Protein 7U1C (pdb70)

Radius of gyration: 20.71 Å; Cα contacts (8 Å, |Δi|>4): 893; chains: 1; bounding box: 50×63×46 Å

Foldseek 3Di:
DWAADALVVQQFDPVLLVVLVVVQQVCCVVQVFQWWWKFKDFPRHTHDIDTYHPLEPVDHGQDQFFKFFFFQVLQVLLLLLLLLVVVVVLFDQQAFVCVLVVLLQQAWAFDDAPPVLHGDTDRAPGGAGNQLLQFQQRQAAAAPDCDSVQQQNVQNVVLVLLLALELNRSSNSSSNTHGSDHGQDAHDDHLSQLPSQVSSCRRVVHHSQVSSVVLPCVLLVQVQKGLAGEPVSVVSYRFAWEADVPHRHTDGDDDDCQLHRHDRHSRRRSRGRMMGGLVSVVSVLLCLLVQADDPHGGSHHNVSSVQQLDFPHPPPYDDPDQCDPQWGHGRRWIFNQDCVNVPQLAEGSKTWHGHQQLWIKIHRNVSRMMMTMDGRYGDCPSVVSVRVSSVSRSVRRHDDD

B-factor: mean 46.18, std 18.25, range [23.85, 155.73]

InterPro domains:
  IPR001466 Beta-lactamase-related [PF00144] (77-454)
  IPR012338 Beta-lactamase/transpeptidase-like [G3DSA:3.40.710.10] (58-472)
  IPR012338 Beta-lactamase/transpeptidase-like [SSF56601] (71-455)
  IPR050789 Diverse Enzymatic Activities [PTHR43283] (59-453)

Secondary structure (DSSP, 8-state):
---B--GGGGTB-HHHHHHHHHHHHHHHHTTS-SEEEEEEEETTEEEEEEEEEBSSTTSSBPPTT-BEE-GGGGHHHHHHHHHHHHHTTS--TTSBHHHH-GGGGG-EEEEEE-TTSPEEEEE-SSPPBHHHHHTT-S----SS---TTSHHHHHHHHTTGGG-SSHHHHHHHHHHSEESS-TTS-----SHHHHHHHHHHHHHSS-HHHHHIIIIITTTT-TT-BSS--GGGGGGBPPPEEEPTTT--EEE----GGG--SS--SS--TTT--EE-HHHHHHHHHHHHTTSEETTEESS-HHHHHHHTS--SPTT--------TTEEE-SSSEEES-GGGGT--SPTTEEEEE-TTS-EEEEETTTTEEEEEE--B-SSHHHHHHHHHHHHHHHHB----

Nearest PDB structures (foldseek):
  7u1c-assembly1_A  TM=1.003E+00  e=3.387E-91  Caulobacter vibrioides
  7u1b-assembly1_A  TM=9.957E-01  e=2.344E-86  Caulobacter vibrioides
  4ivi-assembly1_A  TM=8.794E-01  e=8.850E-42  uncultured bacterium
  5zwr-assembly1_A  TM=8.758E-01  e=1.661E-34  metagenome
  5zwq-assembly1_A  TM=8.781E-01  e=1.950E-33  metagenome

Solvent-accessible surface area: 16110 Å² total; per-residue (Å²): 119,28,86,177,16,119,29,92,83,2,21,4,17,46,119,91,9,111,104,0,22,91,51,3,77,61,29,29,108,166,18,49,4,10,2,3,0,2,5,0,0,28,76,19,84,14,12,7,32,103,33,15,22,86,36,42,79,75,25,71,99,13,40,80,68,0,1,0,38,0,10,9,0,0,1,0,0,0,0,0,0,0,0,2,1,65,58,92,62,70,3,149,10,96,20,55,0,28,114,15,0,75,55,1,79,101,2,108,2,18,110,34,80,60,181,91,57,108,39,88,58,47,105,21,83,102,23,0,35,0,81,22,0,1,2,6,6,2,8,3,0,68,3,75,28,97,50,102,95,7,32,2,4,50,7,0,105,166,32,97,0,16,65,8,79,39,4,64,40,0,0,90,52,0,10,61,27,11,0,64,17,35,2,26,111,70,8,63,56,12,4,0,3,10,0,0,0,23,0,0,40,101,44,32,69,59,54,0,44,68,4,0,71,96,86,0,3,95,39,1,40,1,141,7,2,21,9,77,1,38,156,135,50,54,72,47,23,1,31,25,11,52,19,52,114,119,84,43,84,25,50,104,25,147,64,53,90,91,50,77,15,45,140,87,53,76,9,8,17,0,9,12,21,1,1,0,5,0,35,7,0,3,35,0,0,8,0,9,19,55,92,0,67,9,109,80,59,110,16,1,96,53,111,9,4,39,48,2,21,103,61,32,17,71,183,61,49,93,3,92,76,80,46,77,65,21,45,3,0,0,0,1,1,2,5,5,77,71,6,81,58,58,65,26,54,4,6,87,25,1,0,10,1,4,10,54,0,3,3,5,2,0,0,0,52,72,14,53,0,0,0,0,0,0,3,10,25,24,53,61,23,2,87,42,3,7,59,62,0,24,54,7,0,15,89,0,13,98,112,118,187

Structure (mmCIF, N/CA/C/O backbone):
data_7U1C
#
_entry.id   7U1C
#
_cell.length_a   111.253
_cell.length_b   111.253
_cell.length_c   56.872
_cell.angle_alpha   90.000
_cell.angle_beta   90.000
_cell.angle_gamma   90.000
#
_symmetry.space_group_name_H-M   'P 41'
#
loop_
_entity.id
_entity.type
_entity.pdbx_description
1 polymer 'Beta-lactamase domain-containing protein'
2 non-polymer 'SULFATE ION'
3 non-polymer 'SODIUM ION'
4 non-polymer 2-AMINO-2-HYDROXYMETHYL-PROPANE-1,3-DIOL
5 water water
#
loop_
_atom_site.group_PDB
_atom_site.id
_atom_site.type_symbol
_atom_site.label_atom_id
_atom_site.label_alt_id
_atom_site.label_comp_id
_atom_site.label_asym_id
_atom_site.label_entity_id
_atom_site.label_seq_id
_atom_site.pdbx_PDB_ins_code
_atom_site.Cartn_x
_atom_site.Cartn_y
_atom_site.Cartn_z
_atom_site.occupancy
_atom_site.B_iso_or_equiv
_atom_site.auth_seq_id
_atom_site.auth_comp_id
_atom_site.auth_asym_id
_atom_site.auth_atom_id
_atom_site.pdbx_PDB_model_num
ATOM 1 N N . ALA A 1 30 ? 6.990 -13.423 -3.299 1.00 123.46 30 ALA A N 1
ATOM 2 C CA . ALA A 1 30 ? 5.958 -13.005 -2.318 1.00 112.55 30 ALA A CA 1
ATOM 3 C C . ALA A 1 30 ? 6.259 -13.668 -0.962 1.00 100.03 30 ALA A C 1
ATOM 4 O O . ALA A 1 30 ? 5.465 -14.500 -0.457 1.00 77.40 30 ALA A O 1
ATOM 6 N N . LEU A 1 31 ? 7.450 -13.347 -0.465 1.00 84.99 31 LEU A N 1
ATOM 7 C CA . LEU A 1 31 ? 7.978 -13.526 0.914 1.00 68.88 31 LEU A CA 1
ATOM 8 C C . LEU A 1 31 ? 9.055 -12.440 0.977 1.00 52.66 31 LEU A C 1
ATOM 9 O O . LEU A 1 31 ? 9.649 -12.136 -0.049 1.00 51.60 31 LEU A O 1
ATOM 14 N N . PRO A 1 32 ? 9.310 -11.793 2.123 1.00 50.35 32 PRO A N 1
ATOM 15 C CA . PRO A 1 32 ? 10.344 -10.765 2.197 1.00 56.05 32 PRO A CA 1
ATOM 16 C C . PRO A 1 32 ? 11.746 -11.256 1.791 1.00 56.13 32 PRO A C 1
ATOM 17 O O . PRO A 1 32 ? 12.163 -12.268 2.273 1.00 55.66 32 PRO A O 1
ATOM 21 N N . LYS A 1 33 ? 12.448 -10.493 0.957 1.00 55.84 33 LYS A N 1
ATOM 22 C CA . LYS A 1 33 ? 13.848 -10.758 0.524 1.00 61.57 33 LYS A CA 1
ATOM 23 C C . LYS A 1 33 ? 14.844 -10.187 1.550 1.00 60.99 33 LYS A C 1
ATOM 24 O O . LYS A 1 33 ? 14.532 -9.193 2.212 1.00 58.61 33 LYS A O 1
ATOM 30 N N . GLY A 1 34 ? 16.000 -10.836 1.694 1.00 58.58 34 GLY A N 1
ATOM 31 C CA . GLY A 1 34 ? 17.062 -10.482 2.655 1.00 59.42 34 GLY A CA 1
ATOM 32 C C . GLY A 1 34 ? 18.445 -10.788 2.094 1.00 61.06 34 GLY A C 1
ATOM 33 O O . GLY A 1 34 ? 18.561 -11.596 1.154 1.00 58.58 34 GLY A O 1
ATOM 34 N N . LYS A 1 35 ? 19.480 -10.142 2.627 1.00 63.37 35 LYS A N 1
ATOM 35 C CA . LYS A 1 35 ? 20.888 -10.548 2.396 1.00 58.64 35 LYS A CA 1
ATOM 36 C C . LYS A 1 35 ? 21.096 -11.922 3.021 1.00 44.87 35 LYS A C 1
ATOM 37 O O . LYS A 1 35 ? 20.519 -12.212 4.057 1.00 44.54 35 LYS A O 1
ATOM 43 N N . PRO A 1 36 ? 22.021 -12.745 2.495 1.00 43.23 36 PRO A N 1
ATOM 44 C CA . PRO A 1 36 ? 22.378 -14.002 3.140 1.00 43.54 36 PRO A CA 1
ATOM 45 C C . PRO A 1 36 ? 22.773 -13.835 4.618 1.00 49.54 36 PRO A C 1
ATOM 46 O O . PRO A 1 36 ? 22.395 -14.680 5.460 1.00 39.19 36 PRO A O 1
ATOM 50 N N . GLU A 1 37 ? 23.480 -12.738 4.944 1.00 44.02 37 GLU A N 1
ATOM 51 C CA . GLU A 1 37 ? 24.027 -12.559 6.313 1.00 43.75 37 GLU A CA 1
ATOM 52 C C . GLU A 1 37 ? 22.852 -12.340 7.253 1.00 39.29 37 GLU A C 1
ATOM 53 O O . GLU A 1 37 ? 22.973 -12.719 8.404 1.00 36.49 37 GLU A O 1
ATOM 59 N N . GLU A 1 38 ? 21.751 -11.759 6.799 1.00 41.50 38 GLU A N 1
ATOM 60 C CA . GLU A 1 38 ? 20.529 -11.619 7.627 1.00 44.81 38 GLU A CA 1
ATOM 61 C C . GLU A 1 38 ? 19.975 -12.984 8.046 1.00 45.03 38 GLU A C 1
ATOM 62 O O . GLU A 1 38 ? 19.395 -13.081 9.165 1.00 44.64 38 GLU A O 1
ATOM 68 N N . GLY A 1 39 ? 20.156 -14.021 7.222 1.00 44.97 39 GLY A N 1
ATOM 69 C CA . GLY A 1 39 ? 19.731 -15.382 7.614 1.00 42.39 39 GLY A CA 1
ATOM 70 C C . GLY A 1 39 ? 20.836 -16.174 8.273 1.00 49.60 39 GLY A C 1
ATOM 71 O O . GLY A 1 39 ? 20.606 -17.354 8.560 1.00 44.96 39 GLY A O 1
ATOM 72 N N . GLY A 1 40 ? 22.014 -15.567 8.488 1.00 41.39 40 GLY A N 1
ATOM 73 C CA . GLY A 1 40 ? 23.139 -16.271 9.106 1.00 36.61 40 GLY A CA 1
ATOM 74 C C . GLY A 1 40 ? 23.996 -17.045 8.130 1.00 33.27 40 GLY A C 1
ATOM 75 O O . GLY A 1 40 ? 24.735 -17.943 8.594 1.00 39.48 40 GLY A O 1
ATOM 76 N N . PHE A 1 41 ? 23.957 -16.725 6.837 1.00 37.15 41 PHE A N 1
ATOM 77 C CA . PHE A 1 41 ? 24.722 -17.447 5.792 1.00 35.07 41 PHE A CA 1
ATOM 78 C C . PHE A 1 41 ? 25.914 -16.631 5.282 1.00 41.37 41 PHE A C 1
ATOM 79 O O . PHE A 1 41 ? 25.778 -15.438 5.095 1.00 37.89 41 PHE A O 1
ATOM 87 N N . SER A 1 42 ? 27.041 -17.312 5.065 1.00 41.77 42 SER A N 1
ATOM 88 C CA . SER A 1 42 ? 28.133 -16.924 4.139 1.00 42.62 42 SER A CA 1
ATOM 89 C C . SER A 1 42 ? 27.649 -16.782 2.687 1.00 47.27 42 SER A C 1
ATOM 90 O O . SER A 1 42 ? 27.242 -17.817 2.100 1.00 49.40 42 SER A O 1
ATOM 93 N N . ALA A 1 43 ? 27.750 -15.575 2.102 1.00 46.01 43 ALA A N 1
ATOM 94 C CA . ALA A 1 43 ? 27.430 -15.280 0.688 1.00 48.34 43 ALA A CA 1
ATOM 95 C C . ALA A 1 43 ? 28.321 -16.138 -0.208 1.00 51.95 43 ALA A C 1
ATOM 96 O O . ALA A 1 43 ? 27.822 -16.717 -1.191 1.00 53.46 43 ALA A O 1
ATOM 98 N N . GLU A 1 44 ? 29.595 -16.239 0.148 1.00 47.39 44 GLU A N 1
ATOM 99 C CA . GLU A 1 44 ? 30.604 -16.932 -0.687 1.00 52.64 44 GLU A CA 1
ATOM 100 C C . GLU A 1 44 ? 30.263 -18.430 -0.729 1.00 49.36 44 GLU A C 1
ATOM 101 O O . GLU A 1 44 ? 30.330 -19.001 -1.815 1.00 45.92 44 GLU A O 1
ATOM 107 N N . ARG A 1 45 ? 29.965 -19.047 0.411 1.00 44.18 45 ARG A N 1
ATOM 108 C CA . ARG A 1 45 ? 29.713 -20.514 0.488 1.00 51.95 45 ARG A CA 1
ATOM 109 C C . ARG A 1 45 ? 28.332 -20.852 -0.112 1.00 49.63 45 ARG A C 1
ATOM 110 O O . ARG A 1 45 ? 28.186 -21.960 -0.677 1.00 50.54 45 ARG A O 1
ATOM 118 N N . LEU A 1 46 ? 27.355 -19.942 -0.024 1.00 47.09 46 LEU A N 1
ATOM 119 C CA . LEU A 1 46 ? 26.023 -20.104 -0.666 1.00 47.44 46 LEU A CA 1
ATOM 120 C C . LEU A 1 46 ? 26.183 -20.155 -2.176 1.00 53.56 46 LEU A C 1
ATOM 121 O O . LEU A 1 46 ? 25.357 -20.824 -2.817 1.00 58.43 46 LEU A O 1
ATOM 126 N N . LYS A 1 47 ? 27.150 -19.408 -2.734 1.00 54.79 47 LYS A N 1
ATOM 127 C CA . LYS A 1 47 ? 27.417 -19.395 -4.194 1.00 47.88 47 LYS A CA 1
ATOM 128 C C . LYS A 1 47 ? 27.762 -20.803 -4.687 1.00 44.21 47 LYS A C 1
ATOM 129 O O . LYS A 1 47 ? 27.526 -21.052 -5.859 1.00 46.78 47 LYS A O 1
ATOM 135 N N . ARG A 1 48 ? 28.356 -21.671 -3.860 1.00 47.65 48 ARG A N 1
ATOM 136 C CA . ARG A 1 48 ? 28.695 -23.065 -4.245 1.00 51.06 48 ARG A CA 1
ATOM 137 C C . ARG A 1 48 ? 27.415 -23.854 -4.595 1.00 59.33 48 ARG A C 1
ATOM 138 O O . ARG A 1 48 ? 27.510 -24.807 -5.407 1.00 54.43 48 ARG A O 1
ATOM 146 N N . LEU A 1 49 ? 26.266 -23.496 -4.005 1.00 52.76 49 LEU A N 1
ATOM 147 C CA . LEU A 1 49 ? 24.939 -24.090 -4.347 1.00 54.96 49 LEU A CA 1
ATOM 148 C C . LEU A 1 49 ? 24.519 -23.607 -5.743 1.00 52.91 49 LEU A C 1
ATOM 149 O O . LEU A 1 49 ? 24.116 -24.443 -6.549 1.00 53.62 49 LEU A O 1
ATOM 154 N N . ASP A 1 50 ? 24.620 -22.308 -6.031 1.00 50.70 50 ASP A N 1
ATOM 155 C CA . ASP A 1 50 ? 24.346 -21.722 -7.373 1.00 62.08 50 ASP A CA 1
ATOM 156 C C . ASP A 1 50 ? 25.202 -22.463 -8.410 1.00 63.39 50 ASP A C 1
ATOM 157 O O . ASP A 1 50 ? 24.670 -22.894 -9.454 1.00 60.71 50 ASP A O 1
ATOM 162 N N . ASP A 1 51 ? 26.493 -22.585 -8.131 1.00 57.74 51 ASP A N 1
ATOM 163 C CA . ASP A 1 51 ? 27.474 -23.170 -9.077 1.00 63.40 51 ASP A CA 1
ATOM 164 C C . ASP A 1 51 ? 27.015 -24.597 -9.391 1.00 57.73 51 ASP A C 1
ATOM 165 O O . ASP A 1 51 ? 27.031 -24.979 -10.596 1.00 54.17 51 ASP A O 1
ATOM 170 N N . HIS A 1 52 ? 26.591 -25.349 -8.366 1.00 60.19 52 HIS A N 1
ATOM 171 C CA . HIS A 1 52 ? 26.252 -26.794 -8.506 1.00 55.84 52 HIS A CA 1
ATOM 172 C C . HIS A 1 52 ? 25.024 -26.948 -9.411 1.00 47.20 52 HIS A C 1
ATOM 173 O O . HIS A 1 52 ? 25.047 -27.793 -10.332 1.00 55.08 52 HIS A O 1
ATOM 180 N N . MET A 1 53 ? 24.016 -26.115 -9.220 1.00 44.49 53 MET A N 1
ATOM 181 C CA . MET A 1 53 ? 22.797 -26.130 -10.054 1.00 44.40 53 MET A CA 1
ATOM 182 C C . MET A 1 53 ? 23.155 -25.834 -11.520 1.00 48.57 53 MET A C 1
ATOM 183 O O . MET A 1 53 ? 22.669 -26.584 -12.454 1.00 44.88 53 MET A O 1
ATOM 188 N N . GLN A 1 54 ? 23.985 -24.817 -11.735 1.00 51.62 54 GLN A N 1
ATOM 189 C CA . GLN A 1 54 ? 24.450 -24.394 -13.089 1.00 56.45 54 GLN A CA 1
ATOM 190 C C . GLN A 1 54 ? 25.240 -25.535 -13.756 1.00 48.26 54 GLN A C 1
ATOM 191 O O . GLN A 1 54 ? 24.988 -25.785 -14.946 1.00 50.66 54 GLN A O 1
ATOM 197 N N . THR A 1 55 ? 26.111 -26.226 -13.022 1.00 51.07 55 THR A N 1
ATOM 198 C CA . THR A 1 55 ? 26.854 -27.427 -13.500 1.00 56.30 55 THR A CA 1
ATOM 199 C C . THR A 1 55 ? 25.873 -28.524 -13.969 1.00 60.13 55 THR A C 1
ATOM 200 O O . THR A 1 55 ? 26.246 -29.293 -14.879 1.00 59.77 55 THR A O 1
ATOM 204 N N . MET A 1 56 ? 24.697 -28.654 -13.342 1.00 49.24 56 MET A N 1
ATOM 205 C CA . MET A 1 56 ? 23.758 -29.757 -13.662 1.00 50.97 56 MET A CA 1
ATOM 206 C C . MET A 1 56 ? 23.079 -29.395 -14.988 1.00 47.84 56 MET A C 1
ATOM 207 O O . MET A 1 56 ? 22.797 -30.311 -15.779 1.00 48.77 56 MET A O 1
ATOM 212 N N . VAL A 1 57 ? 22.888 -28.107 -15.256 1.00 42.73 57 VAL A N 1
ATOM 213 C CA . VAL A 1 57 ? 22.332 -27.629 -16.561 1.00 51.20 57 VAL A CA 1
ATOM 214 C C . VAL A 1 57 ? 23.380 -27.806 -17.669 1.00 48.23 57 VAL A C 1
ATOM 215 O O . VAL A 1 57 ? 23.021 -28.315 -18.754 1.00 55.15 57 VAL A O 1
ATOM 219 N N . ASP A 1 58 ? 24.610 -27.397 -17.400 1.00 52.44 58 ASP A N 1
ATOM 220 C CA . ASP A 1 58 ? 25.752 -27.433 -18.355 1.00 58.66 58 ASP A CA 1
ATOM 221 C C . ASP A 1 58 ? 26.036 -28.883 -18.760 1.00 55.51 58 ASP A C 1
ATOM 222 O O . ASP A 1 58 ? 26.202 -29.103 -19.958 1.00 52.85 58 ASP A O 1
ATOM 227 N N . ARG A 1 59 ? 25.990 -29.824 -17.810 1.00 56.30 59 ARG A N 1
ATOM 228 C CA . ARG A 1 59 ? 26.280 -31.259 -18.077 1.00 53.93 59 ARG A CA 1
ATOM 229 C C . ARG A 1 59 ? 25.030 -32.023 -18.513 1.00 50.49 59 ARG A C 1
ATOM 230 O O . ARG A 1 59 ? 25.094 -33.254 -18.532 1.00 51.29 59 ARG A O 1
ATOM 238 N N . GLY A 1 60 ? 23.950 -31.324 -18.852 1.00 52.42 60 GLY A N 1
ATOM 239 C CA . GLY A 1 60 ? 22.720 -31.968 -19.355 1.00 55.58 60 GLY A CA 1
ATOM 240 C C . GLY A 1 60 ? 22.060 -32.966 -18.415 1.00 58.26 60 GLY A C 1
ATOM 241 O O . GLY A 1 60 ? 21.556 -33.974 -18.919 1.00 48.38 60 GLY A O 1
ATOM 242 N N . GLN A 1 61 ? 22.042 -32.697 -17.110 1.00 51.03 61 GLN A N 1
ATOM 243 C CA . GLN A 1 61 ? 21.346 -33.576 -16.131 1.00 51.57 61 GLN A CA 1
ATOM 244 C C . GLN A 1 61 ? 19.915 -33.066 -15.956 1.00 46.81 61 GLN A C 1
ATOM 245 O O . GLN A 1 61 ? 19.047 -33.899 -15.713 1.00 48.62 61 GLN A O 1
ATOM 251 N N . ILE A 1 62 ? 19.698 -31.759 -16.050 1.00 43.57 62 ILE A N 1
ATOM 252 C CA . ILE A 1 62 ? 18.353 -31.109 -16.006 1.00 42.11 62 ILE A CA 1
ATOM 253 C C . ILE A 1 62 ? 18.275 -30.054 -17.116 1.00 42.07 62 ILE A C 1
ATOM 254 O O . ILE A 1 62 ? 19.301 -29.547 -17.537 1.00 46.98 62 ILE A O 1
ATOM 259 N N . ALA A 1 63 ? 17.087 -29.717 -17.571 1.00 42.31 63 ALA A N 1
ATOM 260 C CA . ALA A 1 63 ? 16.855 -28.571 -18.469 1.00 45.73 63 ALA A CA 1
ATOM 261 C C . ALA A 1 63 ? 17.050 -27.263 -17.687 1.00 52.90 63 ALA A C 1
ATOM 262 O O . ALA A 1 63 ? 17.576 -26.283 -18.234 1.00 49.07 63 ALA A O 1
ATOM 264 N N . GLY A 1 64 ? 16.579 -27.254 -16.439 1.00 52.47 64 GLY A N 1
ATOM 265 C CA . GLY A 1 64 ? 16.502 -26.056 -15.589 1.00 46.12 64 GLY A CA 1
ATOM 266 C C . GLY A 1 64 ? 15.801 -26.342 -14.267 1.00 43.79 64 GLY A C 1
ATOM 267 O O . GLY A 1 64 ? 15.431 -27.487 -13.995 1.00 39.38 64 GLY A O 1
ATOM 268 N N . GLY A 1 65 ? 15.659 -25.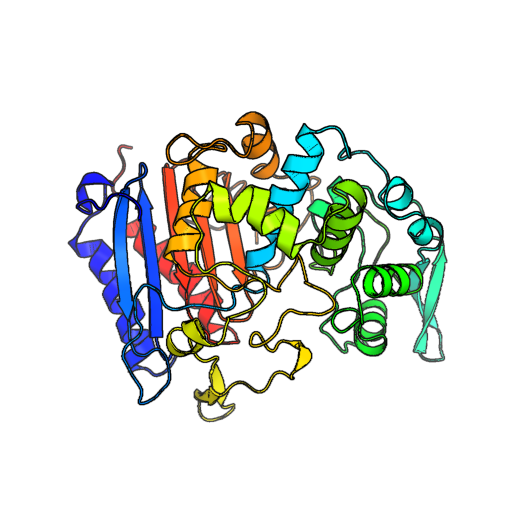325 -13.438 1.00 42.42 65 GLY A N 1
ATOM 269 C CA . GLY A 1 65 ? 15.023 -25.445 -12.122 1.00 39.98 65 GLY A CA 1
ATOM 270 C C . GLY A 1 65 ? 14.988 -24.122 -11.408 1.00 43.06 65 GLY A C 1
ATOM 271 O O . GLY A 1 65 ? 15.480 -23.097 -11.974 1.00 40.44 65 GLY A O 1
ATOM 272 N N . VAL A 1 66 ? 14.404 -24.162 -10.218 1.00 39.68 66 VAL A N 1
ATOM 273 C CA . VAL A 1 66 ? 14.148 -23.001 -9.341 1.00 36.61 66 VAL A CA 1
ATOM 274 C C . VAL A 1 66 ? 14.375 -23.481 -7.929 1.00 39.41 66 VAL A C 1
ATOM 275 O O . VAL A 1 66 ? 13.919 -24.624 -7.649 1.00 34.03 66 VAL A O 1
ATOM 279 N N . THR A 1 67 ? 15.087 -22.699 -7.126 1.00 34.34 67 THR A N 1
ATOM 280 C CA . THR A 1 67 ? 15.420 -23.004 -5.709 1.00 35.61 67 THR A CA 1
ATOM 281 C C . THR A 1 67 ? 15.066 -21.800 -4.842 1.00 39.02 67 THR A C 1
ATOM 282 O O . THR A 1 67 ? 15.189 -20.644 -5.324 1.00 37.01 67 THR A O 1
ATOM 286 N N . VAL A 1 68 ? 14.554 -22.047 -3.646 1.00 33.57 68 VAL A N 1
ATOM 287 C CA . VAL A 1 68 ? 14.266 -20.989 -2.648 1.00 34.06 68 VAL A CA 1
ATOM 288 C C . VAL A 1 68 ? 14.829 -21.485 -1.329 1.00 35.28 68 VAL A C 1
ATOM 289 O O . VAL A 1 68 ? 14.475 -22.635 -0.893 1.00 31.05 68 VAL A O 1
ATOM 293 N N . LEU A 1 69 ? 15.676 -20.683 -0.699 1.00 31.16 69 LEU A N 1
ATOM 294 C CA . LEU A 1 69 ? 16.168 -20.937 0.679 1.00 30.48 69 LEU A CA 1
ATOM 295 C C . LEU A 1 69 ? 15.714 -19.777 1.554 1.00 32.33 69 LEU A C 1
ATOM 296 O O . LEU A 1 69 ? 15.909 -18.595 1.125 1.00 33.12 69 LEU A O 1
ATOM 301 N N . ALA A 1 70 ? 15.100 -20.056 2.692 1.00 32.28 70 ALA A N 1
ATOM 302 C CA . ALA A 1 70 ? 14.589 -18.999 3.575 1.00 33.55 70 ALA A CA 1
ATOM 303 C C . ALA A 1 70 ? 14.967 -19.329 5.013 1.00 39.13 70 ALA A C 1
ATOM 304 O O . ALA A 1 70 ? 14.999 -20.519 5.360 1.00 34.92 70 ALA A O 1
ATOM 306 N N . ARG A 1 71 ? 15.319 -18.307 5.807 1.00 34.05 71 ARG A N 1
ATOM 307 C CA . ARG A 1 71 ? 15.566 -18.468 7.277 1.00 35.50 71 ARG A CA 1
ATOM 308 C C . ARG A 1 71 ? 14.949 -17.270 8.019 1.00 38.21 71 ARG A C 1
ATOM 309 O O . ARG A 1 71 ? 14.986 -16.167 7.464 1.00 38.22 71 ARG A O 1
ATOM 317 N N . HIS A 1 72 ? 14.264 -17.497 9.141 1.00 37.80 72 HIS A N 1
ATOM 318 C CA . HIS A 1 72 ? 13.636 -16.437 9.979 1.00 47.16 72 HIS A CA 1
ATOM 319 C C . HIS A 1 72 ? 12.575 -15.660 9.198 1.00 48.62 72 HIS A C 1
ATOM 320 O O . HIS A 1 72 ? 12.404 -14.475 9.483 1.00 47.40 72 HIS A O 1
ATOM 327 N N . GLY A 1 73 ? 11.932 -16.304 8.237 1.00 41.00 73 GLY A N 1
ATOM 328 C CA . GLY A 1 73 ? 10.817 -15.738 7.462 1.00 47.49 73 GLY A CA 1
ATOM 329 C C . GLY A 1 73 ? 11.269 -14.833 6.328 1.00 45.68 73 GLY A C 1
ATOM 330 O O . GLY A 1 73 ? 10.405 -14.186 5.743 1.00 47.87 73 GLY A O 1
ATOM 331 N N . ARG A 1 74 ? 12.556 -14.817 6.000 1.00 44.99 74 ARG A N 1
ATOM 332 C CA . ARG A 1 74 ? 13.108 -14.025 4.876 1.00 45.36 74 ARG A CA 1
ATOM 333 C C . ARG A 1 74 ? 13.801 -14.948 3.869 1.00 42.04 74 ARG A C 1
ATOM 334 O O . ARG A 1 74 ? 14.631 -15.827 4.265 1.00 42.27 74 ARG A O 1
ATOM 342 N N . VAL A 1 75 ? 13.576 -14.675 2.590 1.00 38.23 75 VAL A N 1
ATOM 343 C CA . VAL A 1 75 ? 14.273 -15.368 1.479 1.00 38.55 75 VAL A CA 1
ATOM 344 C C . VAL A 1 75 ? 15.747 -14.968 1.514 1.00 49.02 75 VAL A C 1
ATOM 345 O O . VAL A 1 75 ? 16.008 -13.770 1.486 1.00 52.00 75 VAL A O 1
ATOM 349 N N . VAL A 1 76 ? 16.670 -15.917 1.585 1.00 38.00 76 VAL A N 1
ATOM 350 C CA . VAL A 1 76 ? 18.125 -15.614 1.566 1.00 44.83 76 VAL A CA 1
ATOM 351 C C . VAL A 1 76 ? 18.666 -15.873 0.157 1.00 46.97 76 VAL A C 1
ATOM 352 O O . VAL A 1 76 ? 19.597 -15.211 -0.221 1.00 47.93 76 VAL A O 1
ATOM 356 N N . GLN A 1 77 ? 18.091 -16.804 -0.595 1.00 42.69 77 GLN A N 1
ATOM 357 C CA . GLN A 1 77 ? 18.492 -17.122 -1.987 1.00 43.74 77 GLN A CA 1
ATOM 358 C C . GLN A 1 77 ? 17.244 -17.616 -2.733 1.00 44.01 77 GLN A C 1
ATOM 359 O O . GLN A 1 77 ? 16.538 -18.508 -2.230 1.00 40.27 77 GLN A O 1
ATOM 365 N N . ALA A 1 78 ? 16.973 -17.051 -3.897 1.00 40.89 78 ALA A N 1
ATOM 366 C CA . ALA A 1 78 ? 15.948 -17.513 -4.848 1.00 42.56 78 ALA A CA 1
ATOM 367 C C . ALA A 1 78 ? 16.488 -17.299 -6.248 1.00 51.04 78 ALA A C 1
ATOM 368 O O . ALA A 1 78 ? 16.730 -16.132 -6.596 1.00 52.19 78 ALA A O 1
ATOM 370 N N . ARG A 1 79 ? 16.574 -18.380 -7.021 1.00 44.64 79 ARG A N 1
ATOM 371 C CA . ARG A 1 79 ? 17.348 -18.473 -8.270 1.00 48.78 79 ARG A CA 1
ATOM 372 C C . ARG A 1 79 ? 16.598 -19.395 -9.243 1.00 47.45 79 ARG A C 1
ATOM 373 O O . ARG A 1 79 ? 16.098 -20.489 -8.813 1.00 38.69 79 ARG A O 1
ATOM 381 N N . ALA A 1 80 ? 16.455 -18.956 -10.482 1.00 40.99 80 ALA A N 1
ATOM 382 C CA . ALA A 1 80 ? 16.046 -19.804 -11.621 1.00 46.26 80 ALA A CA 1
ATOM 383 C C . ALA A 1 80 ? 17.279 -20.094 -12.467 1.00 49.39 80 ALA A C 1
ATOM 384 O O . ALA A 1 80 ? 18.129 -19.222 -12.525 1.00 54.44 80 ALA A O 1
ATOM 386 N N . PHE A 1 81 ? 17.385 -21.298 -13.032 1.00 45.26 81 PHE A N 1
ATOM 387 C CA . PHE A 1 81 ? 18.562 -21.832 -13.771 1.00 51.07 81 PHE A CA 1
ATOM 388 C C . PHE A 1 81 ? 18.103 -22.538 -15.050 1.00 47.11 81 PHE A C 1
ATOM 389 O O . PHE A 1 81 ? 17.015 -23.131 -15.021 1.00 47.52 81 PHE A O 1
ATOM 397 N N . GLY A 1 82 ? 18.905 -22.494 -16.116 1.00 44.63 82 GLY A N 1
ATOM 398 C CA . GLY A 1 82 ? 18.628 -23.168 -17.400 1.00 40.01 82 GLY A CA 1
ATOM 399 C C . GLY A 1 82 ? 17.320 -22.736 -18.027 1.00 45.47 82 GLY A C 1
ATOM 400 O O . GLY A 1 82 ? 16.920 -21.552 -17.885 1.00 50.18 82 GLY A O 1
ATOM 401 N N . ARG A 1 83 ? 16.660 -23.685 -18.689 1.00 43.96 83 ARG A N 1
ATOM 402 C CA . ARG A 1 83 ? 15.463 -23.338 -19.481 1.00 47.72 83 ARG A CA 1
ATOM 403 C C . ARG A 1 83 ? 14.215 -24.114 -19.069 1.00 44.45 83 ARG A C 1
ATOM 404 O O . ARG A 1 83 ? 14.359 -25.201 -18.509 1.00 47.58 83 ARG A O 1
ATOM 412 N N . ARG A 1 84 ? 13.044 -23.536 -19.323 1.00 44.39 84 ARG A N 1
ATOM 413 C CA . ARG A 1 84 ? 11.748 -24.185 -19.021 1.00 46.16 84 ARG A CA 1
ATOM 414 C C . ARG A 1 84 ? 11.594 -25.411 -19.911 1.00 53.59 84 ARG A C 1
ATOM 415 O O . ARG A 1 84 ? 11.168 -26.450 -19.398 1.00 52.34 84 ARG A O 1
ATOM 423 N N . VAL A 1 85 ? 11.933 -25.277 -21.194 1.00 53.13 85 VAL A N 1
ATOM 424 C CA . VAL A 1 85 ? 11.893 -26.415 -22.155 1.00 56.66 85 VAL A CA 1
ATOM 425 C C . VAL A 1 85 ? 13.238 -26.399 -22.888 1.00 54.42 85 VAL A C 1
ATOM 426 O O . VAL A 1 85 ? 13.792 -25.314 -23.054 1.00 57.75 85 VAL A O 1
ATOM 430 N N . LEU A 1 86 ? 13.765 -27.569 -23.250 1.00 55.69 86 LEU A N 1
ATOM 431 C CA . LEU A 1 86 ? 15.061 -27.641 -23.977 1.00 61.42 86 LEU A CA 1
ATOM 432 C C . LEU A 1 86 ? 14.999 -26.784 -25.255 1.00 65.23 86 LEU A C 1
ATOM 433 O O . LEU A 1 86 ? 13.931 -26.787 -25.931 1.00 59.17 86 LEU A O 1
ATOM 438 N N . GLY A 1 87 ? 16.103 -26.074 -25.543 1.00 71.83 87 GLY A N 1
ATOM 439 C CA . GLY A 1 87 ? 16.262 -25.137 -26.672 1.00 71.30 87 GLY A CA 1
ATOM 440 C C . GLY A 1 87 ? 15.155 -24.105 -26.691 1.00 68.83 87 GLY A C 1
ATOM 441 O O . GLY A 1 87 ? 14.728 -23.721 -27.782 1.00 81.10 87 GLY A O 1
ATOM 442 N N . GLY A 1 88 ? 14.688 -23.680 -25.515 1.00 66.17 88 GLY A N 1
ATOM 443 C CA . GLY A 1 88 ? 13.514 -22.801 -25.374 1.00 53.32 88 GLY A CA 1
ATOM 444 C C . GLY A 1 88 ? 13.813 -21.646 -24.445 1.00 53.90 88 GLY A C 1
ATOM 445 O O . GLY A 1 88 ? 15.003 -21.468 -24.130 1.00 60.17 88 GLY A O 1
ATOM 446 N N . ASP A 1 89 ? 12.767 -20.936 -23.986 1.00 55.26 89 ASP A N 1
ATOM 447 C CA . ASP A 1 89 ? 12.881 -19.741 -23.108 1.00 57.07 89 ASP A CA 1
ATOM 448 C C . ASP A 1 89 ? 13.583 -20.141 -21.819 1.00 59.98 89 ASP A C 1
ATOM 449 O O . ASP A 1 89 ? 13.682 -21.317 -21.476 1.00 55.46 89 ASP A O 1
ATOM 454 N N . PRO A 1 90 ? 14.159 -19.166 -21.093 1.00 62.79 90 PRO A N 1
ATOM 455 C CA . PRO A 1 90 ? 14.836 -19.464 -19.837 1.00 68.83 90 PRO A CA 1
ATOM 456 C C . PRO A 1 90 ? 13.779 -19.821 -18.780 1.00 57.49 90 PRO A C 1
ATOM 457 O O . PRO A 1 90 ? 12.645 -19.409 -18.940 1.00 50.43 90 PRO A O 1
ATOM 461 N N . MET A 1 91 ? 14.172 -20.582 -17.756 1.00 54.65 91 MET A N 1
ATOM 462 C CA . MET A 1 91 ? 13.275 -20.969 -16.625 1.00 47.09 91 MET A CA 1
ATOM 463 C C . MET A 1 91 ? 12.877 -19.693 -15.899 1.00 41.10 91 MET A C 1
ATOM 464 O O . MET A 1 91 ? 13.731 -19.014 -15.359 1.00 46.92 91 MET A O 1
ATOM 469 N N . PRO A 1 92 ? 11.585 -19.313 -15.878 1.00 39.32 92 PRO A N 1
ATOM 470 C CA . PRO A 1 92 ? 11.134 -18.186 -15.081 1.00 39.33 92 PRO A CA 1
ATOM 471 C C . PRO A 1 92 ? 10.991 -18.646 -13.625 1.00 49.39 92 PRO A C 1
ATOM 472 O O . PRO A 1 92 ? 10.860 -19.854 -13.397 1.00 38.25 92 PRO A O 1
ATOM 476 N N . MET A 1 93 ? 11.035 -17.703 -12.685 1.00 39.49 93 MET A N 1
ATOM 477 C CA . MET A 1 93 ? 10.950 -18.017 -11.238 1.00 44.83 93 MET A CA 1
ATOM 478 C C . MET A 1 93 ? 9.537 -18.480 -10.891 1.00 43.20 93 MET A C 1
ATOM 479 O O . MET A 1 93 ? 9.403 -19.195 -9.911 1.00 42.29 93 MET A O 1
ATOM 484 N N . ASP A 1 94 ? 8.553 -18.105 -11.702 1.00 40.06 94 ASP A N 1
ATOM 485 C CA . ASP A 1 94 ? 7.131 -18.457 -11.454 1.00 41.28 94 ASP A CA 1
ATOM 486 C C . ASP A 1 94 ? 6.751 -19.657 -12.318 1.00 33.55 94 ASP A C 1
ATOM 487 O O . ASP A 1 94 ? 5.573 -19.829 -12.609 1.00 43.07 94 ASP A O 1
ATOM 492 N N . ALA A 1 95 ? 7.740 -20.428 -12.736 1.00 35.74 95 ALA A N 1
ATOM 493 C CA . ALA A 1 95 ? 7.471 -21.658 -13.501 1.00 38.18 95 ALA A CA 1
ATOM 494 C C . ALA A 1 95 ? 6.635 -22.639 -12.676 1.00 38.56 95 ALA A C 1
ATOM 495 O O . ALA A 1 95 ? 6.817 -22.699 -11.460 1.00 33.44 95 ALA A O 1
ATOM 497 N N . ILE A 1 96 ? 5.761 -23.378 -13.349 1.00 39.33 96 ILE A N 1
ATOM 498 C CA . ILE A 1 96 ? 4.851 -24.342 -12.672 1.00 40.70 96 ILE A CA 1
ATOM 499 C C . ILE A 1 96 ? 5.430 -25.752 -12.798 1.00 35.17 96 ILE A C 1
ATOM 500 O O . ILE A 1 96 ? 5.911 -26.092 -13.878 1.00 37.78 96 ILE A O 1
ATOM 505 N N . PHE A 1 97 ? 5.417 -26.512 -11.708 1.00 33.88 97 PHE A N 1
ATOM 506 C CA . PHE A 1 97 ? 6.048 -27.848 -11.690 1.00 31.20 97 PHE A CA 1
ATOM 507 C C . PHE A 1 97 ? 5.097 -28.904 -11.123 1.00 31.63 97 PHE A C 1
ATOM 508 O O . PHE A 1 97 ? 4.351 -28.568 -10.213 1.00 33.37 97 PHE A O 1
ATOM 516 N N . ARG A 1 98 ? 5.149 -30.133 -11.641 1.00 33.77 98 ARG A N 1
ATOM 517 C CA . ARG A 1 98 ? 4.372 -31.259 -11.083 1.00 32.65 98 ARG A CA 1
ATOM 518 C C . ARG A 1 98 ? 5.136 -31.706 -9.836 1.00 31.21 98 ARG A C 1
ATOM 519 O O . ARG A 1 98 ? 6.272 -32.155 -9.983 1.00 33.37 98 ARG A O 1
ATOM 527 N N . ILE A 1 99 ? 4.544 -31.531 -8.661 1.00 29.06 99 ILE A N 1
ATOM 528 C CA . ILE A 1 99 ? 5.245 -31.843 -7.381 1.00 31.80 99 ILE A CA 1
ATOM 529 C C . ILE A 1 99 ? 5.048 -33.318 -7.008 1.00 32.75 99 ILE A C 1
ATOM 530 O O . ILE A 1 99 ? 5.791 -33.795 -6.152 1.00 28.99 99 ILE A O 1
ATOM 535 N N . ARG A 1 100 ? 4.065 -33.983 -7.615 1.00 29.24 100 ARG A N 1
ATOM 536 C CA . ARG A 1 100 ? 3.860 -35.439 -7.404 1.00 28.47 100 ARG A CA 1
ATOM 537 C C . ARG A 1 100 ? 3.683 -35.771 -5.914 1.00 24.82 100 ARG A C 1
ATOM 538 O O . ARG A 1 100 ? 2.835 -35.167 -5.301 1.00 26.09 100 ARG A O 1
ATOM 546 N N . SER A 1 101 ? 4.449 -36.716 -5.378 1.00 25.33 101 SER A N 1
ATOM 547 C CA . SER A 1 101 ? 4.267 -37.159 -3.969 1.00 27.58 101 SER A CA 1
ATOM 548 C C . SER A 1 101 ? 4.422 -36.004 -2.967 1.00 25.44 101 SER A C 1
ATOM 549 O O . SER A 1 101 ? 3.983 -36.169 -1.863 1.00 26.20 101 SER A O 1
ATOM 552 N N . GLU A 1 102 ? 5.049 -34.894 -3.348 1.00 28.04 102 GLU A N 1
ATOM 553 C CA . GLU A 1 102 ? 5.168 -33.688 -2.482 1.00 29.73 102 GLU A CA 1
ATOM 554 C C . GLU A 1 102 ? 3.772 -33.076 -2.254 1.00 32.07 102 GLU A C 1
ATOM 555 O O . GLU A 1 102 ? 3.649 -32.238 -1.368 1.00 29.83 102 GLU A O 1
ATOM 561 N N . THR A 1 103 ? 2.767 -33.467 -3.038 1.00 26.98 103 THR A N 1
ATOM 562 C CA . THR A 1 103 ? 1.354 -33.060 -2.810 1.00 26.77 103 THR A CA 1
ATOM 563 C C . THR A 1 103 ? 0.933 -33.602 -1.448 1.00 29.45 103 THR A C 1
ATOM 564 O O . THR A 1 103 ? 0.148 -32.961 -0.766 1.00 27.56 103 THR A O 1
ATOM 568 N N . LYS A 1 104 ? 1.431 -34.773 -1.103 1.00 28.55 104 LYS A N 1
ATOM 569 C CA . LYS A 1 104 ? 1.079 -35.471 0.146 1.00 28.55 104 LYS A CA 1
ATOM 570 C C . LYS A 1 104 ? 0.913 -34.601 1.425 1.00 25.55 104 LYS A C 1
ATOM 571 O O . LYS A 1 104 ? -0.142 -34.680 2.035 1.00 25.96 104 LYS A O 1
ATOM 577 N N . PRO A 1 105 ? 1.939 -33.862 1.904 1.00 27.10 105 PRO A N 1
ATOM 578 C CA . PRO A 1 105 ? 1.842 -33.004 3.097 1.00 27.95 105 PRO A CA 1
ATOM 579 C C . PRO A 1 105 ? 0.751 -31.916 2.996 1.00 27.98 105 PRO A C 1
ATOM 580 O O . PRO A 1 105 ? 0.196 -31.526 4.033 1.00 30.07 105 PRO A O 1
ATOM 584 N N . VAL A 1 106 ? 0.406 -31.491 1.777 1.00 26.66 106 VAL A N 1
ATOM 585 C CA . VAL A 1 106 ? -0.720 -30.525 1.565 1.00 27.63 106 VAL A CA 1
ATOM 586 C C . VAL A 1 106 ? -2.060 -31.214 1.869 1.00 27.35 106 VAL A C 1
ATOM 587 O O . VAL A 1 106 ? -2.890 -30.650 2.570 1.00 26.55 106 VAL A O 1
ATOM 591 N N . THR A 1 107 ? -2.275 -32.432 1.377 1.00 26.63 107 THR A N 1
ATOM 592 C CA . THR A 1 107 ? -3.425 -33.267 1.779 1.00 28.08 107 THR A CA 1
ATOM 593 C C . THR A 1 107 ? -3.423 -33.490 3.313 1.00 25.86 107 THR A C 1
ATOM 594 O O . THR A 1 107 ? -4.547 -33.452 3.970 1.00 27.64 107 THR A O 1
ATOM 598 N N . GLY A 1 108 ? -2.269 -33.736 3.902 1.00 24.86 108 GLY A N 1
ATOM 599 C CA . GLY A 1 108 ? -2.181 -33.895 5.372 1.00 26.34 108 GLY A CA 1
ATOM 600 C C . GLY A 1 108 ? -2.715 -32.640 6.100 1.00 29.49 108 GLY A C 1
ATOM 601 O O . GLY A 1 108 ? -3.502 -32.775 7.090 1.00 25.49 108 GLY A O 1
ATOM 602 N N . VAL A 1 109 ? -2.334 -31.449 5.614 1.00 28.18 109 VAL A N 1
ATOM 603 C CA . VAL A 1 109 ? -2.839 -30.175 6.203 1.00 31.41 109 VAL A CA 1
ATOM 604 C C . VAL A 1 109 ? -4.366 -30.132 6.039 1.00 29.19 109 VAL A C 1
ATOM 605 O O . VAL A 1 109 ? -5.079 -29.804 7.019 1.00 32.76 109 VAL A O 1
ATOM 609 N N . ALA A 1 110 ? -4.889 -30.549 4.892 1.00 29.26 110 ALA A N 1
ATOM 610 C CA . ALA A 1 110 ? -6.353 -30.580 4.670 1.00 30.44 110 ALA A CA 1
ATOM 611 C C . ALA A 1 110 ? -7.045 -31.496 5.683 1.00 31.52 110 ALA A C 1
ATOM 612 O O . ALA A 1 110 ? -8.092 -31.115 6.208 1.00 26.94 110 ALA A O 1
ATOM 614 N N . MET A 1 111 ? -6.476 -32.671 5.917 1.00 28.02 111 MET A N 1
ATOM 615 C CA . MET A 1 111 ? -7.060 -33.643 6.870 1.00 30.48 111 MET A CA 1
ATOM 616 C C . MET A 1 111 ? -7.024 -33.066 8.290 1.00 28.70 111 MET A C 1
ATOM 617 O O . MET A 1 111 ? -8.008 -33.179 8.987 1.00 30.59 111 MET A O 1
ATOM 622 N N . MET A 1 112 ? -5.938 -32.402 8.650 1.00 29.92 112 MET A N 1
ATOM 623 C CA . MET A 1 112 ? -5.799 -31.857 10.017 1.00 32.27 112 MET A CA 1
ATOM 624 C C . MET A 1 112 ? -6.790 -30.707 10.254 1.00 37.94 112 MET A C 1
ATOM 625 O O . MET A 1 112 ? -7.138 -30.487 11.409 1.00 36.92 112 MET A O 1
ATOM 630 N N . MET A 1 113 ? -7.212 -30.006 9.203 1.00 36.47 113 MET A N 1
ATOM 631 C CA . MET A 1 113 ? -8.268 -28.970 9.358 1.00 36.40 113 MET A CA 1
ATOM 632 C C . MET A 1 113 ? -9.550 -29.685 9.731 1.00 37.12 113 MET A C 1
ATOM 633 O O . MET A 1 113 ? -10.223 -29.218 10.656 1.00 35.66 113 MET A O 1
ATOM 638 N N . LEU A 1 114 ? -9.862 -30.808 9.088 1.00 30.64 114 LEU A N 1
ATOM 639 C CA . LEU A 1 114 ? -11.084 -31.573 9.442 1.00 31.95 114 LEU A CA 1
ATOM 640 C C . LEU A 1 114 ? -10.929 -32.209 10.827 1.00 36.55 114 LEU A C 1
ATOM 641 O O . LEU A 1 114 ? -11.945 -32.329 11.532 1.00 37.27 114 LEU A O 1
ATOM 646 N N . TYR A 1 115 ? -9.701 -32.495 11.249 1.00 34.48 115 TYR A N 1
ATOM 647 C CA . TYR A 1 115 ? -9.396 -32.990 12.608 1.00 38.41 115 TYR A CA 1
ATOM 648 C C . TYR A 1 115 ? -9.780 -31.943 13.668 1.00 39.85 115 TYR A C 1
ATOM 649 O O . TYR A 1 115 ? -10.382 -32.296 14.704 1.00 36.04 115 TYR A O 1
ATOM 658 N N . GLU A 1 116 ? -9.394 -30.690 13.449 1.00 37.33 116 GLU A N 1
ATOM 659 C CA . GLU A 1 116 ? -9.690 -29.547 14.374 1.00 43.68 116 GLU A CA 1
ATOM 660 C C . GLU A 1 116 ? -11.213 -29.299 14.451 1.00 41.33 116 GLU A C 1
ATOM 661 O O . GLU A 1 116 ? -11.680 -28.909 15.478 1.00 45.05 116 GLU A O 1
ATOM 667 N N . GLN A 1 117 ? -11.950 -29.577 13.384 1.00 38.58 117 GLN A N 1
ATOM 668 C CA . GLN A 1 117 ? -13.414 -29.494 13.325 1.00 40.62 117 GLN A CA 1
ATOM 669 C C . GLN A 1 117 ? -14.051 -30.711 14.000 1.00 41.60 117 GLN A C 1
ATOM 670 O O . GLN A 1 117 ? -15.247 -30.748 14.016 1.00 49.85 117 GLN A O 1
ATOM 676 N N . GLY A 1 118 ? -13.287 -31.682 14.500 1.00 46.15 118 GLY A N 1
ATOM 677 C CA . GLY A 1 118 ? -13.839 -32.828 15.251 1.00 40.63 118 GLY A CA 1
ATOM 678 C C . GLY A 1 118 ? -14.396 -33.910 14.344 1.00 45.42 118 GLY A C 1
ATOM 679 O O . GLY A 1 118 ? -15.157 -34.776 14.844 1.00 47.04 118 GLY A O 1
ATOM 680 N N . LEU A 1 119 ? -14.061 -33.910 13.058 1.00 39.48 119 LEU A N 1
ATOM 681 C CA . LEU A 1 119 ? -14.732 -34.854 12.126 1.00 39.54 119 LEU A CA 1
ATOM 682 C C . LEU A 1 119 ? -14.070 -36.237 12.071 1.00 37.93 119 LEU A C 1
ATOM 683 O O . LEU A 1 119 ? -14.732 -37.167 11.615 1.00 38.64 119 LEU A O 1
ATOM 688 N N . TRP A 1 120 ? -12.822 -36.355 12.503 1.00 36.53 120 TRP A N 1
ATOM 689 C CA . TRP A 1 120 ? -12.168 -37.682 12.570 1.00 35.27 120 TRP A CA 1
ATOM 690 C C . TRP A 1 120 ? -11.142 -37.682 13.696 1.00 35.02 120 TRP A C 1
ATOM 691 O O . TRP A 1 120 ? -10.687 -36.601 14.065 1.00 39.07 120 TRP A O 1
ATOM 702 N N . ARG A 1 121 ? -10.789 -38.865 14.186 1.00 36.47 121 ARG A N 1
ATOM 703 C CA . ARG A 1 121 ? -9.765 -39.000 15.244 1.00 35.35 121 ARG A CA 1
ATOM 704 C C . ARG A 1 121 ? -8.709 -40.004 14.776 1.00 34.76 121 ARG A C 1
ATOM 705 O O . ARG A 1 121 ? -9.049 -40.873 13.995 1.00 35.33 121 ARG A O 1
ATOM 713 N N . LEU A 1 122 ? -7.481 -39.875 15.257 1.00 34.40 122 LEU A N 1
ATOM 714 C CA . LEU A 1 122 ? -6.365 -40.760 14.848 1.00 39.04 122 LEU A CA 1
ATOM 715 C C . LEU A 1 122 ? -6.629 -42.212 15.271 1.00 43.83 122 LEU A C 1
ATOM 716 O O . LEU A 1 122 ? -6.128 -43.102 14.595 1.00 34.97 122 LEU A O 1
ATOM 721 N N . ASP A 1 12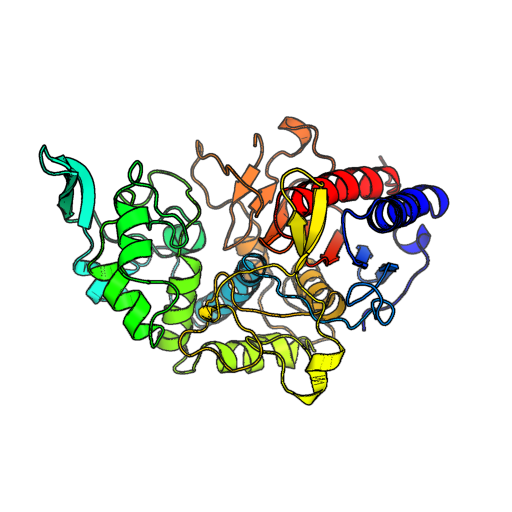3 ? -7.379 -42.422 16.354 1.00 37.68 123 ASP A N 1
ATOM 722 C CA . ASP A 1 123 ? -7.684 -43.783 16.871 1.00 41.69 123 ASP A CA 1
ATOM 723 C C . ASP A 1 123 ? -8.930 -44.368 16.200 1.00 39.46 123 ASP A C 1
ATOM 724 O O . ASP A 1 123 ? -9.261 -45.516 16.486 1.00 42.51 123 ASP A O 1
ATOM 729 N N . ASP A 1 124 ? -9.591 -43.599 15.346 1.00 32.24 124 ASP A N 1
ATOM 730 C CA . ASP A 1 124 ? -10.783 -44.097 14.626 1.00 39.47 124 ASP A CA 1
ATOM 731 C C . ASP A 1 124 ? -10.419 -45.181 13.621 1.00 39.71 124 ASP A C 1
ATOM 732 O O . ASP A 1 124 ? -9.349 -45.097 13.020 1.00 39.97 124 ASP A O 1
ATOM 737 N N . PRO A 1 125 ? -11.271 -46.207 13.438 1.00 36.72 125 PRO A N 1
ATOM 738 C CA . PRO A 1 125 ? -11.048 -47.172 12.377 1.00 39.83 125 PRO A CA 1
ATOM 739 C C . PRO A 1 125 ? -11.319 -46.435 11.059 1.00 36.11 125 PRO A C 1
ATOM 740 O O . PRO A 1 125 ? -12.216 -45.634 11.006 1.00 36.30 125 PRO A O 1
ATOM 744 N N . VAL A 1 126 ? -10.568 -46.750 10.015 1.00 34.58 126 VAL A N 1
ATOM 745 C CA . VAL A 1 126 ? -10.861 -46.132 8.692 1.00 37.44 126 VAL A CA 1
ATOM 746 C C . VAL A 1 126 ? -12.250 -46.583 8.234 1.00 39.16 126 VAL A C 1
ATOM 747 O O . VAL A 1 126 ? -12.886 -45.810 7.533 1.00 31.93 126 VAL A O 1
ATOM 751 N N . SER A 1 127 ? -12.698 -47.767 8.656 1.00 36.31 127 SER A N 1
ATOM 752 C CA . SER A 1 127 ? -14.016 -48.339 8.273 1.00 39.78 127 SER A CA 1
ATOM 753 C C . SER A 1 127 ? -15.181 -47.459 8.742 1.00 38.12 127 SER A C 1
ATOM 754 O O . SER A 1 127 ? -16.228 -47.519 8.116 1.00 35.89 127 SER A O 1
ATOM 757 N N . LEU A 1 128 ? -15.019 -46.718 9.837 1.00 40.90 128 LEU A N 1
ATOM 758 C CA . LEU A 1 128 ? -16.079 -45.772 10.270 1.00 39.00 128 LEU A CA 1
ATOM 759 C C . LEU A 1 128 ? -16.282 -44.738 9.165 1.00 44.16 128 LEU A C 1
ATOM 760 O O . LEU A 1 128 ? -17.437 -44.468 8.839 1.00 48.80 128 LEU A O 1
ATOM 765 N N . HIS A 1 129 ? -15.198 -44.183 8.632 1.00 41.53 129 HIS A N 1
ATOM 766 C CA . HIS A 1 129 ? -15.246 -43.211 7.511 1.00 37.79 129 HIS A CA 1
ATOM 767 C C . HIS A 1 129 ? -15.520 -43.873 6.149 1.00 38.76 129 HIS A C 1
ATOM 768 O O . HIS A 1 129 ? -16.248 -43.272 5.368 1.00 37.02 129 HIS A O 1
ATOM 775 N N . ILE A 1 130 ? -14.921 -45.039 5.873 1.00 36.72 130 ILE A N 1
ATOM 776 C CA . ILE A 1 130 ? -15.094 -45.783 4.587 1.00 38.18 130 ILE A CA 1
ATOM 777 C C . ILE A 1 130 ? -15.720 -47.162 4.905 1.00 40.19 130 ILE A C 1
ATOM 778 O O . ILE A 1 130 ? -14.954 -48.099 5.102 1.00 36.89 130 ILE A O 1
ATOM 783 N N . PRO A 1 131 ? -17.069 -47.327 4.988 1.00 45.43 131 PRO A N 1
ATOM 784 C CA . PRO A 1 131 ? -17.690 -48.600 5.407 1.00 49.26 131 PRO A CA 1
ATOM 785 C C . PRO A 1 131 ? -17.356 -49.831 4.558 1.00 41.57 131 PRO A C 1
ATOM 786 O O . PRO A 1 131 ? -17.240 -50.906 5.094 1.00 42.83 131 PRO A O 1
ATOM 790 N N . GLU A 1 132 ? -17.157 -49.628 3.265 1.00 39.10 132 GLU A N 1
ATOM 791 C CA . GLU A 1 132 ? -16.715 -50.690 2.330 1.00 41.45 132 GLU A CA 1
ATOM 792 C C . GLU A 1 132 ? -15.412 -51.346 2.810 1.00 39.87 132 GLU A C 1
ATOM 793 O O . GLU A 1 132 ? -15.165 -52.463 2.397 1.00 42.37 132 GLU A O 1
ATOM 799 N N . PHE A 1 133 ? -14.587 -50.685 3.633 1.00 40.21 133 PHE A N 1
ATOM 800 C CA . PHE A 1 133 ? -13.296 -51.246 4.136 1.00 38.15 133 PHE A CA 1
ATOM 801 C C . PHE A 1 133 ? -13.519 -52.341 5.207 1.00 37.39 133 PHE A C 1
ATOM 802 O O . PHE A 1 133 ? -12.574 -53.049 5.591 1.00 39.66 133 PHE A O 1
ATOM 810 N N . ALA A 1 134 ? -14.758 -52.578 5.605 1.00 40.57 134 ALA A N 1
ATOM 811 C CA . ALA A 1 134 ? -15.188 -53.814 6.325 1.00 46.37 134 ALA A CA 1
ATOM 812 C C . ALA A 1 134 ? -14.833 -55.065 5.499 1.00 41.00 134 ALA A C 1
ATOM 813 O O . ALA A 1 134 ? -14.512 -56.083 6.095 1.00 46.20 134 ALA A O 1
ATOM 815 N N . ASN A 1 135 ? -14.793 -54.966 4.170 1.00 40.46 135 ASN A N 1
ATOM 816 C CA . ASN A 1 135 ? -14.536 -56.103 3.239 1.00 41.77 135 ASN A CA 1
ATOM 817 C C . ASN A 1 135 ? -13.055 -56.286 2.901 1.00 39.90 135 ASN A C 1
ATOM 818 O O . ASN A 1 135 ? -12.784 -57.127 2.033 1.00 39.49 135 ASN A O 1
ATOM 823 N N . LEU A 1 136 ? -12.118 -55.600 3.567 1.00 37.68 136 LEU A N 1
ATOM 824 C CA . LEU A 1 136 ? -10.668 -55.693 3.226 1.00 35.39 136 LEU A CA 1
ATOM 825 C C . LEU A 1 136 ? -10.147 -57.111 3.461 1.00 36.36 136 LEU A C 1
ATOM 826 O O . LEU A 1 136 ? -10.401 -57.684 4.538 1.00 36.21 136 LEU A O 1
ATOM 831 N N . ARG A 1 137 ? -9.323 -57.585 2.538 1.00 33.55 137 ARG A N 1
ATOM 832 C CA . ARG A 1 137 ? -8.575 -58.859 2.659 1.00 33.44 137 ARG A CA 1
ATOM 833 C C . ARG A 1 137 ? -7.103 -58.631 2.414 1.00 28.67 137 ARG A C 1
ATOM 834 O O . ARG A 1 137 ? -6.721 -57.629 1.766 1.00 34.91 137 ARG A O 1
ATOM 842 N N . VAL A 1 138 ? -6.289 -59.481 2.997 1.00 31.01 138 VAL A N 1
ATOM 843 C CA . VAL A 1 138 ? -4.821 -59.387 2.919 1.00 29.30 138 VAL A CA 1
ATOM 844 C C . VAL A 1 138 ? -4.291 -60.571 2.130 1.00 34.35 138 VAL A C 1
ATOM 845 O O . VAL A 1 138 ? -4.760 -61.707 2.365 1.00 36.10 138 VAL A O 1
ATOM 849 N N . ALA A 1 139 ? -3.249 -60.315 1.330 1.00 39.59 139 ALA A N 1
ATOM 850 C CA . ALA A 1 139 ? -2.535 -61.342 0.552 1.00 43.47 139 ALA A CA 1
ATOM 851 C C . ALA A 1 139 ? -1.488 -62.025 1.414 1.00 48.54 139 ALA A C 1
ATOM 852 O O . ALA A 1 139 ? -0.507 -61.324 1.739 1.00 53.30 139 ALA A O 1
ATOM 854 N N . LYS A 1 140 ? -1.655 -63.327 1.660 1.00 52.46 140 LYS A N 1
ATOM 855 C CA . LYS A 1 140 ? -0.858 -64.165 2.602 1.00 66.33 140 LYS A CA 1
ATOM 856 C C . LYS A 1 140 ? 0.365 -64.739 1.870 1.00 69.09 140 LYS A C 1
ATOM 857 O O . LYS A 1 140 ? 1.477 -64.287 2.185 1.00 98.70 140 LYS A O 1
ATOM 863 N N . GLY A 1 141 ? 0.171 -65.731 0.996 1.00 61.89 141 GLY A N 1
ATOM 864 C CA . GLY A 1 141 ? 1.128 -66.201 -0.037 1.00 74.72 141 GLY A CA 1
ATOM 865 C C . GLY A 1 141 ? 0.537 -66.106 -1.451 1.00 63.19 141 GLY A C 1
ATOM 866 O O . GLY A 1 141 ? -0.453 -65.374 -1.621 1.00 50.44 141 GLY A O 1
ATOM 867 N N . VAL A 1 142 ? 1.111 -66.819 -2.432 1.00 63.03 142 VAL A N 1
ATOM 868 C CA . VAL A 1 142 ? 0.443 -67.182 -3.732 1.00 69.03 142 VAL A CA 1
ATOM 869 C C . VAL A 1 142 ? 0.180 -68.703 -3.717 1.00 62.64 142 VAL A C 1
ATOM 870 O O . VAL A 1 142 ? 1.035 -69.416 -3.184 1.00 52.46 142 VAL A O 1
ATOM 874 N N . ASP A 1 143 ? -0.942 -69.192 -4.272 1.00 51.00 143 ASP A N 1
ATOM 875 C CA . ASP A 1 143 ? -1.153 -70.658 -4.468 1.00 57.27 143 ASP A CA 1
ATOM 876 C C . ASP A 1 143 ? -0.372 -71.124 -5.715 1.00 48.74 143 ASP A C 1
ATOM 877 O O . ASP A 1 143 ? 0.336 -70.303 -6.391 1.00 43.61 143 ASP A O 1
ATOM 882 N N . GLU A 1 144 ? -0.491 -72.415 -6.018 1.00 52.34 144 GLU A N 1
ATOM 883 C CA . GLU A 1 144 ? 0.216 -73.115 -7.139 1.00 55.01 144 GLU A CA 1
ATOM 884 C C . GLU A 1 144 ? -0.175 -72.470 -8.474 1.00 45.57 144 GLU A C 1
ATOM 885 O O . GLU A 1 144 ? 0.619 -72.577 -9.422 1.00 47.19 144 GLU A O 1
ATOM 891 N N . THR A 1 145 ? -1.361 -71.851 -8.529 1.00 45.64 145 THR A N 1
ATOM 892 C CA . THR A 1 145 ? -1.913 -71.214 -9.741 1.00 49.69 145 THR A CA 1
ATOM 893 C C . THR A 1 145 ? -1.619 -69.710 -9.795 1.00 51.67 145 THR A C 1
ATOM 894 O O . THR A 1 145 ? -2.312 -69.045 -10.562 1.00 52.68 145 THR A O 1
ATOM 898 N N . GLY A 1 146 ? -0.600 -69.230 -9.076 1.00 49.42 146 GLY A N 1
ATOM 899 C CA . GLY A 1 146 ? -0.125 -67.828 -9.087 1.00 54.67 146 GLY A CA 1
ATOM 900 C C . GLY A 1 146 ? -1.039 -66.811 -8.402 1.00 56.17 146 GLY A C 1
ATOM 901 O O . GLY A 1 146 ? -0.667 -65.601 -8.398 1.00 56.89 146 GLY A O 1
ATOM 902 N N . GLN A 1 147 ? -2.160 -67.236 -7.813 1.00 50.71 147 GLN A N 1
ATOM 903 C CA . GLN A 1 147 ? -3.177 -66.318 -7.213 1.00 59.88 147 GLN A CA 1
ATOM 904 C C . GLN A 1 147 ? -2.910 -66.143 -5.713 1.00 58.76 147 GLN A C 1
ATOM 905 O O . GLN A 1 147 ? -2.547 -67.074 -4.999 1.00 46.61 147 GLN A O 1
ATOM 911 N N . PRO A 1 148 ? -3.082 -64.929 -5.158 1.00 59.11 148 PRO A N 1
ATOM 912 C CA . PRO A 1 148 ? -2.786 -64.715 -3.743 1.00 57.33 148 PRO A CA 1
ATOM 913 C C . PRO A 1 148 ? -3.794 -65.515 -2.905 1.00 50.55 148 PRO A C 1
ATOM 914 O O . PRO A 1 148 ? -4.940 -65.670 -3.304 1.00 45.76 148 PRO A O 1
ATOM 918 N N . ILE A 1 149 ? -3.343 -66.015 -1.766 1.00 49.27 149 ILE A N 1
ATOM 919 C CA . ILE A 1 149 ? -4.222 -66.580 -0.707 1.00 47.40 149 ILE A CA 1
ATOM 920 C C . ILE A 1 149 ? -4.760 -65.387 0.107 1.00 43.02 149 ILE A C 1
ATOM 921 O O . ILE A 1 149 ? -3.930 -64.588 0.581 1.00 45.67 149 ILE A O 1
ATOM 926 N N . LEU A 1 150 ? -6.076 -65.218 0.167 1.00 39.40 150 LEU A N 1
ATOM 927 C CA . LEU A 1 150 ? -6.758 -64.034 0.741 1.00 45.85 150 LEU A CA 1
ATOM 928 C C . LEU A 1 150 ? -7.483 -64.400 2.039 1.00 50.99 150 LEU A C 1
ATOM 929 O O . LEU A 1 150 ? -8.245 -65.380 2.092 1.00 55.35 150 LEU A O 1
ATOM 934 N N . THR A 1 151 ? -7.314 -63.540 3.021 1.00 50.87 151 THR A N 1
ATOM 935 C CA . THR A 1 151 ? -7.816 -63.722 4.396 1.00 50.73 151 THR A CA 1
ATOM 936 C C . THR A 1 151 ? -8.463 -62.409 4.812 1.00 44.83 151 THR A C 1
ATOM 937 O O . THR A 1 151 ? -7.912 -61.347 4.529 1.00 39.02 151 THR A O 1
ATOM 941 N N . PRO A 1 152 ? -9.629 -62.412 5.513 1.00 43.73 152 PRO A N 1
ATOM 942 C CA . PRO A 1 152 ? -10.176 -61.170 6.024 1.00 42.88 152 PRO A CA 1
ATOM 943 C C . PRO A 1 152 ? -9.112 -60.487 6.891 1.00 38.78 152 PRO A C 1
ATOM 944 O O . PRO A 1 152 ? -8.409 -61.152 7.607 1.00 39.91 152 PRO A O 1
ATOM 948 N N . VAL A 1 153 ? -9.053 -59.165 6.818 1.00 34.85 153 VAL A N 1
ATOM 949 C CA . VAL A 1 153 ? -8.071 -58.394 7.624 1.00 31.73 153 VAL A CA 1
ATOM 950 C C . VAL A 1 153 ? -8.342 -58.610 9.112 1.00 30.74 153 VAL A C 1
ATOM 951 O O . VAL A 1 153 ? -9.491 -58.752 9.501 1.00 37.45 153 VAL A O 1
ATOM 955 N N . SER A 1 154 ? -7.279 -58.674 9.898 1.00 34.19 154 SER A N 1
ATOM 956 C CA . SER A 1 154 ? -7.398 -58.827 11.365 1.00 40.00 154 SER A CA 1
ATOM 957 C C . SER A 1 154 ? -8.369 -57.770 11.880 1.00 47.75 154 SER A C 1
ATOM 958 O O . SER A 1 154 ? -9.307 -58.128 12.600 1.00 41.33 154 SER A O 1
ATOM 961 N N . ARG A 1 155 ? -8.150 -56.520 11.486 1.00 39.61 155 ARG A N 1
ATOM 962 C CA . ARG A 1 155 ? -8.991 -55.394 11.942 1.00 37.88 155 ARG A CA 1
ATOM 963 C C . ARG A 1 155 ? -8.863 -54.270 10.920 1.00 36.88 155 ARG A C 1
ATOM 964 O O . ARG A 1 155 ? -7.898 -54.276 10.164 1.00 38.45 155 ARG A O 1
ATOM 972 N N . SER A 1 156 ? -9.785 -53.321 10.937 1.00 38.35 156 SER A N 1
ATOM 973 C CA . SER A 1 156 ? -9.636 -52.139 10.060 1.00 37.69 156 SER A CA 1
ATOM 974 C C . SER A 1 156 ? -8.365 -51.383 10.408 1.00 31.93 156 SER A C 1
ATOM 975 O O . SER A 1 156 ? -8.019 -51.294 11.582 1.00 32.62 156 SER A O 1
ATOM 978 N N . PRO A 1 157 ? -7.654 -50.836 9.413 1.00 32.91 157 PRO A N 1
ATOM 979 C CA . PRO A 1 157 ? -6.550 -49.952 9.705 1.00 34.56 157 PRO A CA 1
ATOM 980 C C . PRO A 1 157 ? -7.059 -48.699 10.436 1.00 32.14 157 PRO A C 1
ATOM 981 O O . PRO A 1 157 ? -8.187 -48.344 10.271 1.00 30.54 157 PRO A O 1
ATOM 985 N N . THR A 1 158 ? -6.230 -48.117 11.290 1.00 33.57 158 THR A N 1
ATOM 986 C CA . THR A 1 158 ? -6.579 -46.858 11.987 1.00 34.58 158 THR A CA 1
ATOM 987 C C . THR A 1 158 ? -6.294 -45.645 11.100 1.00 35.76 158 THR A C 1
ATOM 988 O O . THR A 1 158 ? -5.532 -45.778 10.147 1.00 30.17 158 THR A O 1
ATOM 992 N N . MET A 1 159 ? -6.883 -44.504 11.443 1.00 32.91 159 MET A N 1
ATOM 993 C CA . MET A 1 159 ? -6.620 -43.246 10.706 1.00 30.18 159 MET A CA 1
ATOM 994 C C . MET A 1 159 ? -5.144 -42.855 10.838 1.00 28.73 159 MET A C 1
ATOM 995 O O . MET A 1 159 ? -4.587 -42.430 9.848 1.00 31.75 159 MET A O 1
ATOM 1000 N N . ARG A 1 160 ? -4.534 -43.043 12.007 1.00 28.43 160 ARG A N 1
ATOM 1001 C CA . ARG A 1 160 ? -3.087 -42.750 12.174 1.00 31.62 160 ARG A CA 1
ATOM 1002 C C . ARG A 1 160 ? -2.252 -43.623 11.232 1.00 30.29 160 ARG A C 1
ATOM 1003 O O . ARG A 1 160 ? -1.337 -43.092 10.631 1.00 29.35 160 ARG A O 1
ATOM 1011 N N . GLU A 1 161 ? -2.599 -44.898 11.083 1.00 27.90 161 GLU A N 1
ATOM 1012 C CA . GLU A 1 161 ? -1.889 -45.796 10.138 1.00 29.47 161 GLU A CA 1
ATOM 1013 C C . GLU A 1 161 ? -2.036 -45.279 8.700 1.00 24.03 161 GLU A C 1
ATOM 1014 O O . GLU A 1 161 ? -1.051 -45.307 7.990 1.00 25.21 161 GLU A O 1
ATOM 1020 N N . LEU A 1 162 ? -3.221 -44.806 8.323 1.00 25.93 162 LEU A N 1
ATOM 1021 C CA . LEU A 1 162 ? -3.463 -44.225 6.978 1.00 26.05 162 LEU A CA 1
ATOM 1022 C C . LEU A 1 162 ? -2.605 -42.969 6.778 1.00 29.02 162 LEU A C 1
ATOM 1023 O O . LEU A 1 162 ? -2.065 -42.814 5.698 1.00 26.49 162 LEU A O 1
ATOM 1028 N N . MET A 1 163 ? -2.471 -42.136 7.808 1.00 27.81 163 MET A N 1
ATOM 1029 C CA . MET A 1 163 ? -1.670 -40.888 7.736 1.00 28.15 163 MET A CA 1
ATOM 1030 C C . MET A 1 163 ? -0.171 -41.197 7.734 1.00 29.37 163 MET A C 1
ATOM 1031 O O . MET A 1 163 ? 0.595 -40.299 7.388 1.00 29.00 163 MET A O 1
ATOM 1036 N N . THR A 1 164 ? 0.221 -42.410 8.114 1.00 26.24 164 THR A N 1
ATOM 1037 C CA . THR A 1 164 ? 1.659 -42.739 8.271 1.00 27.45 164 THR A CA 1
ATOM 1038 C C . THR A 1 164 ? 2.150 -43.838 7.321 1.00 26.82 164 THR A C 1
ATOM 1039 O O . THR A 1 164 ? 3.257 -44.292 7.547 1.00 26.51 164 THR A O 1
ATOM 1043 N N . HIS A 1 165 ? 1.351 -44.247 6.336 1.00 27.85 165 HIS A N 1
ATOM 1044 C CA . HIS A 1 165 ? 1.711 -45.359 5.412 1.00 26.56 165 HIS A CA 1
ATOM 1045 C C . HIS A 1 165 ? 1.997 -46.662 6.180 1.00 26.75 165 HIS A C 1
ATOM 1046 O O . HIS A 1 165 ? 2.865 -47.410 5.741 1.00 25.12 165 HIS A O 1
ATOM 1053 N N . THR A 1 166 ? 1.299 -46.894 7.293 1.00 26.96 166 THR A N 1
ATOM 1054 C CA . THR A 1 166 ? 1.477 -48.163 8.055 1.00 26.37 166 THR A CA 1
ATOM 1055 C C . THR A 1 166 ? 0.145 -48.905 8.041 1.00 27.00 166 THR A C 1
ATOM 1056 O O . THR A 1 166 ? -0.055 -49.731 8.928 1.00 28.08 166 THR A O 1
ATOM 1060 N N . ALA A 1 167 ? -0.775 -48.597 7.105 1.00 26.70 167 ALA A N 1
ATOM 1061 C CA . ALA A 1 167 ? -2.133 -49.180 7.113 1.00 25.01 167 ALA A CA 1
ATOM 1062 C C . ALA A 1 167 ? -2.181 -50.511 6.346 1.00 28.32 167 ALA A C 1
ATOM 1063 O O . ALA A 1 167 ? -3.237 -51.125 6.386 1.00 29.26 167 ALA A O 1
ATOM 1065 N N . GLY A 1 168 ? -1.115 -50.897 5.671 1.00 28.90 168 GLY A N 1
ATOM 1066 C CA . GLY A 1 168 ? -1.019 -52.158 4.934 1.00 31.80 168 GLY A CA 1
ATOM 1067 C C . GLY A 1 168 ? -1.490 -52.075 3.498 1.00 31.69 168 GLY A C 1
ATOM 1068 O O . GLY A 1 168 ? -1.535 -53.129 2.867 1.00 28.69 168 GLY A O 1
ATOM 1069 N N . PHE A 1 169 ? -1.874 -50.898 2.996 1.00 28.39 169 PHE A N 1
ATOM 1070 C CA . PHE A 1 169 ? -2.299 -50.737 1.582 1.00 29.21 169 PHE A CA 1
ATOM 1071 C C . PHE A 1 169 ? -1.107 -50.950 0.665 1.00 26.36 169 PHE A C 1
ATOM 1072 O O . PHE A 1 169 ? 0.065 -50.788 1.052 1.00 25.64 169 PHE A O 1
ATOM 1080 N N . ALA A 1 170 ? -1.406 -51.392 -0.554 1.00 27.01 170 ALA A N 1
ATOM 1081 C CA . ALA A 1 170 ? -0.374 -51.624 -1.576 1.00 24.26 170 ALA A CA 1
ATOM 1082 C C . ALA A 1 170 ? -0.066 -50.312 -2.323 1.00 28.27 170 ALA A C 1
ATOM 1083 O O . ALA A 1 170 ? -0.692 -49.321 -2.060 1.00 29.04 170 ALA A O 1
ATOM 1085 N N . TYR A 1 171 ? 0.903 -50.377 -3.225 1.00 28.78 171 TYR A N 1
ATOM 1086 C CA . TYR A 1 171 ? 1.383 -49.318 -4.137 1.00 32.82 171 TYR A CA 1
ATOM 1087 C C . TYR A 1 171 ? 0.695 -49.454 -5.496 1.00 33.92 171 TYR A C 1
ATOM 1088 O O . TYR A 1 171 ? 0.318 -50.556 -5.858 1.00 35.17 171 TYR A O 1
ATOM 1097 N N . GLY A 1 172 ? 0.504 -48.358 -6.227 1.00 30.62 172 GLY A N 1
ATOM 1098 C CA . GLY A 1 172 ? -0.317 -48.412 -7.456 1.00 34.40 172 GLY A CA 1
ATOM 1099 C C . GLY A 1 172 ? 0.396 -48.257 -8.787 1.00 31.49 172 GLY A C 1
ATOM 1100 O O . GLY A 1 172 ? -0.294 -48.261 -9.794 1.00 32.83 172 GLY A O 1
ATOM 1101 N N . LEU A 1 173 ? 1.724 -48.190 -8.809 1.00 31.54 173 LEU A N 1
ATOM 1102 C CA . LEU A 1 173 ? 2.470 -47.929 -10.071 1.00 36.59 173 LEU A CA 1
ATOM 1103 C C . LEU A 1 173 ? 3.448 -49.061 -10.407 1.00 34.82 173 LEU A C 1
ATOM 1104 O O . LEU A 1 173 ? 4.348 -48.818 -11.206 1.00 42.75 173 LEU A O 1
ATOM 1109 N N . ALA A 1 174 ? 3.290 -50.234 -9.809 1.00 34.84 174 ALA A N 1
ATOM 1110 C CA . ALA A 1 174 ? 4.265 -51.316 -10.048 1.00 42.31 174 ALA A CA 1
ATOM 1111 C C . ALA A 1 174 ? 3.639 -52.629 -10.538 1.00 40.69 174 ALA A C 1
ATOM 1112 O O . ALA A 1 174 ? 2.761 -53.149 -9.843 1.00 42.08 174 ALA A O 1
ATOM 1114 N N . ASN A 1 175 ? 4.106 -53.157 -11.673 1.00 35.34 175 ASN A N 1
ATOM 1115 C CA . ASN A 1 175 ? 3.690 -54.511 -12.124 1.00 41.02 175 ASN A CA 1
ATOM 1116 C C . ASN A 1 175 ? 4.658 -55.494 -11.514 1.00 41.62 175 ASN A C 1
ATOM 1117 O O . ASN A 1 175 ? 5.556 -55.915 -12.231 1.00 39.56 175 ASN A O 1
ATOM 1122 N N . ASP A 1 176 ? 4.517 -55.782 -10.235 1.00 53.56 176 ASP A N 1
ATOM 1123 C CA . ASP A 1 176 ? 5.513 -56.670 -9.603 1.00 54.67 176 ASP A CA 1
ATOM 1124 C C . ASP A 1 176 ? 4.847 -58.017 -9.384 1.00 46.07 176 ASP A C 1
ATOM 1125 O O . ASP A 1 176 ? 3.999 -58.096 -8.520 1.00 49.27 176 ASP A O 1
ATOM 1130 N N . PRO A 1 177 ? 5.213 -59.081 -10.121 1.00 57.86 177 PRO A N 1
ATOM 1131 C CA . PRO A 1 177 ? 4.678 -60.418 -9.856 1.00 64.08 177 PRO A CA 1
ATOM 1132 C C . PRO A 1 177 ? 5.141 -60.833 -8.450 1.00 57.19 177 PRO A C 1
ATOM 1133 O O . PRO A 1 177 ? 4.427 -61.563 -7.810 1.00 58.50 177 PRO A O 1
ATOM 1137 N N . SER A 1 178 ? 6.303 -60.346 -8.014 1.00 46.40 178 SER A N 1
ATOM 1138 C CA . SER A 1 178 ? 6.810 -60.605 -6.646 1.00 58.70 178 SER A CA 1
ATOM 1139 C C . SER A 1 178 ? 5.842 -60.042 -5.599 1.00 62.39 178 SER A C 1
ATOM 1140 O O . SER A 1 178 ? 5.741 -60.664 -4.538 1.00 54.93 178 SER A O 1
ATOM 1143 N N . SER A 1 179 ? 5.221 -58.885 -5.846 1.00 47.33 179 SER A N 1
ATOM 1144 C CA . SER A 1 179 ? 4.190 -58.369 -4.913 1.00 41.15 179 SER A CA 1
ATOM 1145 C C . SER A 1 179 ? 2.807 -58.486 -5.551 1.00 40.84 179 SER A C 1
ATOM 1146 O O . SER A 1 179 ? 2.397 -57.573 -6.262 1.00 38.16 179 SER A O 1
ATOM 1149 N N . PRO A 1 180 ? 2.026 -59.522 -5.210 1.00 44.72 180 PRO A N 1
ATOM 1150 C CA . PRO A 1 180 ? 0.711 -59.713 -5.795 1.00 43.35 180 PRO A CA 1
ATOM 1151 C C . PRO A 1 180 ? -0.255 -58.546 -5.547 1.00 40.13 180 PRO A C 1
ATOM 1152 O O . PRO A 1 180 ? -1.041 -58.267 -6.404 1.00 34.57 180 PRO A O 1
ATOM 1156 N N . ALA A 1 181 ? -0.190 -57.936 -4.368 1.00 34.46 181 ALA A N 1
ATOM 1157 C CA . ALA A 1 181 ? -1.078 -56.803 -4.036 1.00 32.12 181 ALA A CA 1
ATOM 1158 C C . ALA A 1 181 ? -0.800 -55.617 -4.965 1.00 25.36 181 ALA A C 1
ATOM 1159 O O . ALA A 1 181 ? -1.751 -55.050 -5.473 1.00 29.50 181 ALA A O 1
ATOM 1161 N N . ASP A 1 182 ? 0.470 -55.306 -5.199 1.00 27.84 182 ASP A N 1
ATOM 1162 C CA . ASP A 1 182 ? 0.847 -54.209 -6.124 1.00 32.53 182 ASP A CA 1
ATOM 1163 C C . ASP A 1 182 ? 0.379 -54.532 -7.545 1.00 35.39 182 ASP A C 1
ATOM 1164 O O . ASP A 1 182 ? -0.177 -53.650 -8.182 1.00 29.50 182 ASP A O 1
ATOM 1169 N N . GLN A 1 183 ? 0.570 -55.774 -7.985 1.00 36.32 183 GLN A N 1
ATOM 1170 C CA . GLN A 1 183 ? 0.193 -56.188 -9.359 1.00 35.75 183 GLN A CA 1
ATOM 1171 C C . GLN A 1 183 ? -1.316 -56.027 -9.525 1.00 29.04 183 GLN A C 1
ATOM 1172 O O . GLN A 1 183 ? -1.735 -55.548 -10.566 1.00 31.06 183 GLN A O 1
ATOM 1178 N N . ALA A 1 184 ? -2.078 -56.401 -8.505 1.00 28.17 184 ALA A N 1
ATOM 1179 C CA . ALA A 1 184 ? -3.545 -56.274 -8.552 1.00 29.47 184 ALA A CA 1
ATOM 1180 C C . ALA A 1 184 ? -3.953 -54.800 -8.627 1.00 33.40 184 ALA A C 1
ATOM 1181 O O . ALA A 1 184 ? -4.888 -54.502 -9.355 1.00 28.18 184 ALA A O 1
ATOM 1183 N N . TYR A 1 185 ? -3.273 -53.933 -7.871 1.00 32.53 185 TYR A N 1
ATOM 1184 C CA . TYR A 1 185 ? -3.654 -52.501 -7.884 1.00 29.47 185 TYR A CA 1
ATOM 1185 C C . TYR A 1 185 ? -3.392 -51.972 -9.319 1.00 26.00 185 TYR A C 1
ATOM 1186 O O . TYR A 1 185 ? -4.205 -51.203 -9.832 1.00 30.77 185 TYR A O 1
ATOM 1195 N N . TYR A 1 186 ? -2.230 -52.294 -9.875 1.00 27.61 186 TYR A N 1
ATOM 1196 C CA . TYR A 1 186 ? -1.787 -51.873 -11.227 1.00 32.67 186 TYR A CA 1
ATOM 1197 C C . TYR A 1 186 ? -2.801 -52.365 -12.277 1.00 36.13 186 TYR A C 1
ATOM 1198 O O . TYR A 1 186 ? -3.348 -51.584 -13.012 1.00 34.93 186 TYR A O 1
ATOM 1207 N N . ARG A 1 187 ? -3.175 -53.641 -12.201 1.00 36.32 187 ARG A N 1
ATOM 1208 C CA . ARG A 1 187 ? -4.147 -54.305 -13.115 1.00 38.08 187 ARG A CA 1
ATOM 1209 C C . ARG A 1 187 ? -5.517 -53.661 -12.986 1.00 36.37 187 ARG A C 1
ATOM 1210 O O . ARG A 1 187 ? -6.156 -53.437 -14.007 1.00 38.25 187 ARG A O 1
ATOM 1218 N N . ALA A 1 188 ? -5.998 -53.395 -11.775 1.00 32.88 188 ALA A N 1
ATOM 1219 C CA . ALA A 1 188 ? -7.311 -52.761 -11.553 1.00 30.56 188 ALA A CA 1
ATOM 1220 C C . ALA A 1 188 ? -7.264 -51.269 -11.937 1.00 32.39 188 ALA A C 1
ATOM 1221 O O . ALA A 1 188 ? -8.328 -50.628 -11.897 1.00 33.64 188 ALA A O 1
ATOM 1223 N N . GLU A 1 189 ? -6.086 -50.689 -12.194 1.00 31.17 189 GLU A N 1
ATOM 1224 C CA . GLU A 1 189 ? -5.974 -49.250 -12.588 1.00 34.57 189 GLU A CA 1
ATOM 1225 C C . GLU A 1 189 ? -6.539 -48.367 -11.472 1.00 31.64 189 GLU A C 1
ATOM 1226 O O . GLU A 1 189 ? -7.342 -47.435 -11.725 1.00 30.56 189 GLU A O 1
ATOM 1232 N N . VAL A 1 190 ? -6.133 -48.643 -10.227 1.00 30.16 190 VAL A N 1
ATOM 1233 C CA . VAL A 1 190 ? -6.600 -47.877 -9.034 1.00 30.28 190 VAL A CA 1
ATOM 1234 C C . VAL A 1 190 ? -6.407 -46.349 -9.234 1.00 25.08 190 VAL A C 1
ATOM 1235 O O . VAL A 1 190 ? -7.350 -45.534 -8.996 1.00 29.07 190 VAL A O 1
ATOM 1239 N N . LEU A 1 191 ? -5.232 -45.955 -9.628 1.00 27.93 191 LEU A N 1
ATOM 1240 C CA . LEU A 1 191 ? -4.849 -44.519 -9.737 1.00 34.26 191 LEU A CA 1
ATOM 1241 C C . LEU A 1 191 ? -5.474 -43.878 -10.998 1.00 41.16 191 LEU A C 1
ATOM 1242 O O . LEU A 1 191 ? -5.615 -42.625 -10.998 1.00 45.21 191 LEU A O 1
ATOM 1247 N N . GLN A 1 192 ? -6.000 -44.654 -11.959 1.00 41.20 192 GLN A N 1
ATOM 1248 C CA . GLN A 1 192 ? -6.703 -44.042 -13.138 1.00 44.55 192 GLN A CA 1
ATOM 1249 C C . GLN A 1 192 ? -8.199 -44.372 -13.127 1.00 45.11 192 GLN A C 1
ATOM 1250 O O . GLN A 1 192 ? -8.725 -44.640 -14.190 1.00 52.34 192 GLN A O 1
ATOM 1256 N N . SER A 1 193 ? -8.842 -44.270 -11.964 1.00 39.97 193 SER A N 1
ATOM 1257 C CA . SER A 1 193 ? -10.285 -44.514 -11.704 1.00 42.04 193 SER A CA 1
ATOM 1258 C C . SER A 1 193 ? -11.126 -43.318 -12.156 1.00 43.74 193 SER A C 1
ATOM 1259 O O . SER A 1 193 ? -10.586 -42.228 -12.259 1.00 39.87 193 SER A O 1
ATOM 1262 N N . ALA A 1 194 ? -12.426 -43.511 -12.342 1.00 40.09 194 ALA A N 1
ATOM 1263 C CA . ALA A 1 194 ? -13.348 -42.468 -12.868 1.00 45.71 194 ALA A CA 1
ATOM 1264 C C . ALA A 1 194 ? -13.672 -41.445 -11.784 1.00 45.29 194 ALA A C 1
ATOM 1265 O O . ALA A 1 194 ? -14.227 -40.407 -12.111 1.00 41.97 194 ALA A O 1
ATOM 1267 N N . SE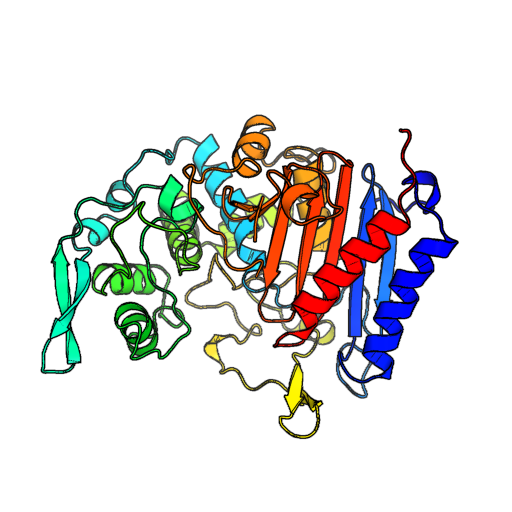R A 1 195 ? -13.426 -41.765 -10.520 1.00 40.41 195 SER A N 1
ATOM 1268 C CA . SER A 1 195 ? -13.734 -40.869 -9.387 1.00 40.18 195 SER A CA 1
ATOM 1269 C C . SER A 1 195 ? -12.980 -41.350 -8.142 1.00 37.62 195 SER A C 1
ATOM 1270 O O . SER A 1 195 ? -12.526 -42.482 -8.152 1.00 37.59 195 SER A O 1
ATOM 1273 N N . LEU A 1 196 ? -12.965 -40.579 -7.059 1.00 36.88 196 LEU A N 1
ATOM 1274 C CA . LEU A 1 196 ? -12.337 -41.048 -5.794 1.00 37.86 196 LEU A CA 1
ATOM 1275 C C . LEU A 1 196 ? -13.219 -42.136 -5.163 1.00 38.38 196 LEU A C 1
ATOM 1276 O O . LEU A 1 196 ? -12.659 -43.067 -4.541 1.00 33.26 196 LEU A O 1
ATOM 1281 N N . THR A 1 197 ? -14.533 -42.087 -5.405 1.00 36.01 197 THR A N 1
ATOM 1282 C CA . THR A 1 197 ? -15.501 -43.136 -4.970 1.00 37.83 197 THR A CA 1
ATOM 1283 C C . THR A 1 197 ? -15.126 -44.455 -5.627 1.00 35.93 197 THR A C 1
ATOM 1284 O O . THR A 1 197 ? -15.016 -45.471 -4.925 1.00 37.29 197 THR A O 1
ATOM 1288 N N . ASP A 1 198 ? -14.888 -44.432 -6.923 1.00 35.31 198 ASP A N 1
ATOM 1289 C CA . ASP A 1 198 ? -14.409 -45.617 -7.686 1.00 37.17 198 ASP A CA 1
ATOM 1290 C C . ASP A 1 198 ? -13.083 -46.120 -7.084 1.00 39.37 198 ASP A C 1
ATOM 1291 O O . ASP A 1 198 ? -12.900 -47.328 -6.936 1.00 36.10 198 ASP A O 1
ATOM 1296 N N . LEU A 1 199 ? -12.136 -45.231 -6.808 1.00 33.34 199 LEU A N 1
ATOM 1297 C CA . LEU A 1 199 ? -10.751 -45.628 -6.428 1.00 31.58 199 LEU A CA 1
ATOM 1298 C C . LEU A 1 199 ? -10.834 -46.409 -5.111 1.00 29.61 199 LEU A C 1
ATOM 1299 O O . LEU A 1 199 ? -10.200 -47.472 -4.957 1.00 34.72 199 LEU A O 1
ATOM 1304 N N . VAL A 1 200 ? -11.640 -45.891 -4.210 1.00 30.89 200 VAL A N 1
ATOM 1305 C CA . VAL A 1 200 ? -11.825 -46.406 -2.827 1.00 33.81 200 VAL A CA 1
ATOM 1306 C C . VAL A 1 200 ? -12.648 -47.715 -2.851 1.00 39.34 200 VAL A C 1
ATOM 1307 O O . VAL A 1 200 ? -12.300 -48.697 -2.100 1.00 37.01 200 VAL A O 1
ATOM 1311 N N . GLN A 1 201 ? -13.641 -47.818 -3.728 1.00 38.28 201 GLN A N 1
ATOM 1312 C CA . GLN A 1 201 ? -14.391 -49.096 -3.937 1.00 42.02 201 GLN A CA 1
ATOM 1313 C C . GLN A 1 201 ? -13.436 -50.164 -4.481 1.00 39.97 201 GLN A C 1
ATOM 1314 O O . GLN A 1 201 ? -13.470 -51.301 -3.977 1.00 37.66 201 GLN A O 1
ATOM 1320 N N . LYS A 1 202 ? -12.603 -49.836 -5.463 1.00 33.00 202 LYS A N 1
ATOM 1321 C CA . LYS A 1 202 ? -11.602 -50.809 -5.947 1.00 34.59 202 LYS A CA 1
ATOM 1322 C C . LYS A 1 202 ? -10.698 -51.270 -4.796 1.00 35.04 202 LYS A C 1
ATOM 1323 O O . LYS A 1 202 ? -10.461 -52.465 -4.681 1.00 34.38 202 LYS A O 1
ATOM 1329 N N . VAL A 1 203 ? -10.130 -50.335 -4.026 1.00 32.43 203 VAL A N 1
ATOM 1330 C CA . VAL A 1 203 ? -9.158 -50.679 -2.962 1.00 32.06 203 VAL A CA 1
ATOM 1331 C C . VAL A 1 203 ? -9.837 -51.668 -1.995 1.00 31.74 203 VAL A C 1
ATOM 1332 O O . VAL A 1 203 ? -9.147 -52.539 -1.495 1.00 31.85 203 VAL A O 1
ATOM 1336 N N . SER A 1 204 ? -11.122 -51.464 -1.685 1.00 33.04 204 SER A N 1
ATOM 1337 C CA . SER A 1 204 ? -11.885 -52.290 -0.723 1.00 37.37 204 SER A CA 1
ATOM 1338 C C . SER A 1 204 ? -11.924 -53.766 -1.173 1.00 35.81 204 SER A C 1
ATOM 1339 O O . SER A 1 204 ? -11.901 -54.654 -0.275 1.00 41.51 204 SER A O 1
ATOM 1342 N N . GLY A 1 205 ? -11.893 -54.026 -2.473 1.00 36.31 205 GLY A N 1
ATOM 1343 C CA . GLY A 1 205 ? -12.049 -55.363 -3.075 1.00 37.95 205 GLY A CA 1
ATOM 1344 C C . GLY A 1 205 ? -10.718 -55.966 -3.462 1.00 39.93 205 GLY A C 1
ATOM 1345 O O . GLY A 1 205 ? -10.692 -57.088 -3.930 1.00 37.37 205 GLY A O 1
ATOM 1346 N N . LEU A 1 206 ? -9.628 -55.232 -3.294 1.00 33.98 206 LEU A N 1
ATOM 1347 C CA . LEU A 1 206 ? -8.302 -55.684 -3.759 1.00 33.92 206 LEU A CA 1
ATOM 1348 C C . LEU A 1 206 ? -7.490 -56.116 -2.548 1.00 31.46 206 LEU A C 1
ATOM 1349 O O . LEU A 1 206 ? -7.689 -55.655 -1.435 1.00 34.65 206 LEU A O 1
ATOM 1354 N N . PRO A 1 207 ? -6.526 -57.007 -2.749 1.00 34.62 207 PRO A N 1
ATOM 1355 C CA . PRO A 1 207 ? -5.682 -57.457 -1.646 1.00 33.46 207 PRO A CA 1
ATOM 1356 C C . PRO A 1 207 ? -4.761 -56.378 -1.056 1.00 34.44 207 PRO A C 1
ATOM 1357 O O . PRO A 1 207 ? -4.008 -55.737 -1.776 1.00 31.40 207 PRO A O 1
ATOM 1361 N N . MET A 1 208 ? -4.733 -56.293 0.266 1.00 34.17 208 MET A N 1
ATOM 1362 C CA . MET A 1 208 ? -3.746 -55.463 1.003 1.00 31.70 208 MET A CA 1
ATOM 1363 C C . MET A 1 208 ? -2.385 -56.137 0.929 1.00 31.36 208 MET A C 1
ATOM 1364 O O . MET A 1 208 ? -2.325 -57.353 0.742 1.00 30.78 208 MET A O 1
ATOM 1369 N N . PHE A 1 209 ? -1.329 -55.350 0.992 1.00 26.91 209 PHE A N 1
ATOM 1370 C CA . PHE A 1 209 ? 0.057 -55.826 1.054 1.00 28.14 209 PHE A CA 1
ATOM 1371 C C . PHE A 1 209 ? 0.298 -56.546 2.382 1.00 30.63 209 PHE A C 1
ATOM 1372 O O . PHE A 1 209 ? 1.117 -57.455 2.417 1.00 31.56 209 PHE A O 1
ATOM 1380 N N . ALA A 1 210 ? -0.300 -56.060 3.470 1.00 29.47 210 ALA A N 1
ATOM 1381 C CA . ALA A 1 210 ? -0.069 -56.616 4.819 1.00 31.07 210 ALA A CA 1
ATOM 1382 C C . ALA A 1 210 ? -1.167 -56.186 5.761 1.00 29.86 210 ALA A C 1
ATOM 1383 O O . ALA A 1 210 ? -1.997 -55.294 5.415 1.00 29.21 210 ALA A O 1
ATOM 1385 N N . GLU A 1 211 ? -1.179 -56.838 6.920 1.00 32.99 211 GLU A N 1
ATOM 1386 C CA . GLU A 1 211 ? -2.117 -56.452 7.987 1.00 32.89 211 GLU A CA 1
ATOM 1387 C C . GLU A 1 211 ? -1.721 -55.044 8.428 1.00 29.34 211 GLU A C 1
ATOM 1388 O O . GLU A 1 211 ? -0.545 -54.691 8.314 1.00 28.77 211 GLU A O 1
ATOM 1394 N N . PRO A 1 212 ? -2.662 -54.229 8.926 1.00 29.80 212 PRO A N 1
ATOM 1395 C CA . PRO A 1 212 ? -2.317 -52.909 9.416 1.00 30.62 212 PRO A CA 1
ATOM 1396 C C . PRO A 1 212 ? -1.355 -52.885 10.612 1.00 34.50 212 PRO A C 1
ATOM 1397 O O . PRO A 1 212 ? -1.440 -53.758 11.440 1.00 32.99 212 PRO A O 1
ATOM 1401 N N . GLY A 1 213 ? -0.436 -51.923 10.639 1.00 34.16 213 GLY A N 1
ATOM 1402 C CA . GLY A 1 213 ? 0.456 -51.727 11.798 1.00 34.28 213 GLY A CA 1
ATOM 1403 C C . GLY A 1 213 ? 1.710 -52.573 11.801 1.00 34.89 213 GLY A C 1
ATOM 1404 O O . GLY A 1 213 ? 2.379 -52.590 12.830 1.00 33.21 213 GLY A O 1
ATOM 1405 N N . GLN A 1 214 ? 2.042 -53.219 10.688 1.00 30.76 214 GLN A N 1
ATOM 1406 C CA . GLN A 1 214 ? 3.192 -54.159 10.704 1.00 30.18 214 GLN A CA 1
ATOM 1407 C C . GLN A 1 214 ? 4.435 -53.502 10.166 1.00 33.23 214 GLN A C 1
ATOM 1408 O O . GLN A 1 214 ? 5.505 -53.855 10.624 1.00 29.88 214 GLN A O 1
ATOM 1414 N N . LEU A 1 215 ? 4.316 -52.612 9.179 1.00 30.18 215 LEU A N 1
ATOM 1415 C CA . LEU A 1 215 ? 5.518 -51.983 8.579 1.00 28.61 215 LEU A CA 1
ATOM 1416 C C . LEU A 1 215 ? 5.132 -50.694 7.854 1.00 28.42 215 LEU A C 1
ATOM 1417 O O . LEU A 1 215 ? 3.934 -50.487 7.616 1.00 29.78 215 LEU A O 1
ATOM 1422 N N . TRP A 1 216 ? 6.106 -49.811 7.708 1.00 27.49 216 TRP A N 1
ATOM 1423 C CA . TRP A 1 216 ? 5.985 -48.646 6.800 1.00 29.04 216 TRP A CA 1
ATOM 1424 C C . TRP A 1 216 ? 6.220 -49.120 5.372 1.00 29.50 216 TRP A C 1
ATOM 1425 O O . TRP A 1 216 ? 7.265 -49.648 5.128 1.00 26.21 216 TRP A O 1
ATOM 1436 N N . ARG A 1 217 ? 5.312 -48.804 4.460 1.00 27.19 217 ARG A N 1
ATOM 1437 C CA . ARG A 1 217 ? 5.544 -49.044 3.014 1.00 27.43 217 ARG A CA 1
ATOM 1438 C C . ARG A 1 217 ? 4.710 -48.018 2.225 1.00 24.01 217 ARG A C 1
ATOM 1439 O O . ARG A 1 217 ? 3.474 -47.889 2.436 1.00 25.23 217 ARG A O 1
ATOM 1447 N N . TYR A 1 218 ? 5.391 -47.310 1.359 1.00 28.63 218 TYR A N 1
ATOM 1448 C CA . TYR A 1 218 ? 4.801 -46.251 0.518 1.00 26.58 218 TYR A CA 1
ATOM 1449 C C . TYR A 1 218 ? 3.590 -46.851 -0.208 1.00 27.93 218 TYR A C 1
ATOM 1450 O O . TYR A 1 218 ? 3.644 -47.969 -0.722 1.00 29.02 218 TYR A O 1
ATOM 1459 N N . SER A 1 219 ? 2.462 -46.145 -0.196 1.00 25.15 219 SER A N 1
ATOM 1460 C CA . SER A 1 219 ? 1.162 -46.718 -0.597 1.00 25.57 219 SER A CA 1
ATOM 1461 C C . SER A 1 219 ? 0.262 -45.660 -1.250 1.00 28.23 219 SER A C 1
ATOM 1462 O O . SER A 1 219 ? 0.683 -44.470 -1.334 1.00 26.37 219 SER A O 1
ATOM 1465 N N . VAL A 1 220 ? -0.953 -46.072 -1.575 1.00 25.55 220 VAL A N 1
ATOM 1466 C CA . VAL A 1 220 ? -2.061 -45.172 -2.003 1.00 27.54 220 VAL A CA 1
ATOM 1467 C C . VAL A 1 220 ? -2.791 -44.529 -0.828 1.00 27.12 220 VAL A C 1
ATOM 1468 O O . VAL A 1 220 ? -3.865 -43.947 -1.049 1.00 23.85 220 VAL A O 1
ATOM 1472 N N . ALA A 1 221 ? -2.245 -44.568 0.379 1.00 26.79 221 ALA A N 1
ATOM 1473 C CA . ALA A 1 221 ? -2.917 -44.025 1.585 1.00 27.03 221 ALA A CA 1
ATOM 1474 C C . ALA A 1 221 ? -3.348 -42.564 1.394 1.00 27.31 221 ALA A C 1
ATOM 1475 O O . ALA A 1 221 ? -4.468 -42.234 1.823 1.00 27.28 221 ALA A O 1
ATOM 1477 N N . ALA A 1 222 ? -2.526 -41.683 0.822 1.00 26.33 222 ALA A N 1
ATOM 1478 C CA . ALA A 1 222 ? -2.917 -40.240 0.735 1.00 25.86 222 ALA A CA 1
ATOM 1479 C C . ALA A 1 222 ? -3.988 -40.049 -0.354 1.00 29.67 222 ALA A C 1
ATOM 1480 O O . ALA A 1 222 ? -4.780 -39.059 -0.327 1.00 28.81 222 ALA A O 1
ATOM 1482 N N . ASP A 1 223 ? -4.059 -40.955 -1.324 1.00 29.26 223 ASP A N 1
ATOM 1483 C CA . ASP A 1 223 ? -5.155 -40.900 -2.335 1.00 30.42 223 ASP A CA 1
ATOM 1484 C C . ASP A 1 223 ? -6.454 -41.283 -1.639 1.00 28.48 223 ASP A C 1
ATOM 1485 O O . ASP A 1 223 ? -7.487 -40.715 -2.003 1.00 28.40 223 ASP A O 1
ATOM 1490 N N . ILE A 1 224 ? -6.405 -42.235 -0.684 1.00 25.77 224 ILE A N 1
ATOM 1491 C CA . ILE A 1 224 ? -7.579 -42.603 0.165 1.00 26.83 224 ILE A CA 1
ATOM 1492 C C . ILE A 1 224 ? -7.899 -41.430 1.106 1.00 24.47 224 ILE A C 1
ATOM 1493 O O . ILE A 1 224 ? -9.087 -41.091 1.316 1.00 26.29 224 ILE A O 1
ATOM 1498 N N . GLN A 1 225 ? -6.881 -40.758 1.620 1.00 26.26 225 GLN A N 1
ATOM 1499 C CA . GLN A 1 225 ? -7.123 -39.560 2.462 1.00 27.42 225 GLN A CA 1
ATOM 1500 C C . GLN A 1 225 ? -7.933 -38.523 1.657 1.00 24.95 225 GLN A C 1
ATOM 1501 O O . GLN A 1 225 ? -8.838 -37.898 2.208 1.00 28.35 225 GLN A O 1
ATOM 1507 N N . GLY A 1 226 ? -7.616 -38.321 0.389 1.00 27.06 226 GLY A N 1
ATOM 1508 C CA . GLY A 1 226 ? -8.321 -37.338 -0.434 1.00 29.58 226 GLY A CA 1
ATOM 1509 C C . GLY A 1 226 ? -9.802 -37.677 -0.535 1.00 29.80 226 GLY A C 1
ATOM 1510 O O . GLY A 1 226 ? -10.652 -36.767 -0.460 1.00 33.23 226 GLY A O 1
ATOM 1511 N N . TYR A 1 227 ? -10.157 -38.957 -0.604 1.00 29.69 227 TYR A N 1
ATOM 1512 C CA . TYR A 1 227 ? -11.592 -39.342 -0.593 1.00 26.69 227 TYR A CA 1
ATOM 1513 C C . TYR A 1 227 ? -12.249 -38.940 0.731 1.00 31.84 227 TYR A C 1
ATOM 1514 O O . TYR A 1 227 ? -13.367 -38.444 0.706 1.00 32.14 227 TYR A O 1
ATOM 1523 N N . ILE A 1 228 ? -11.569 -39.178 1.845 1.00 28.76 228 ILE A N 1
ATOM 1524 C CA . ILE A 1 228 ? -12.123 -38.849 3.188 1.00 30.07 228 ILE A CA 1
ATOM 1525 C C . ILE A 1 228 ? -12.348 -37.336 3.292 1.00 30.52 228 ILE A C 1
ATOM 1526 O O . ILE A 1 228 ? -13.355 -36.956 3.866 1.00 30.94 228 ILE A O 1
ATOM 1531 N N . VAL A 1 229 ? -11.446 -36.522 2.743 1.00 32.63 229 VAL A N 1
ATOM 1532 C CA . VAL A 1 229 ? -11.661 -35.047 2.695 1.00 30.29 229 VAL A CA 1
ATOM 1533 C C . VAL A 1 229 ? -12.988 -34.771 1.975 1.00 30.79 229 VAL A C 1
ATOM 1534 O O . VAL A 1 229 ? -13.804 -34.080 2.548 1.00 31.61 229 VAL A O 1
ATOM 1538 N N . GLU A 1 230 ? -13.194 -35.360 0.796 1.00 33.01 230 GLU A N 1
ATOM 1539 C CA . GLU A 1 230 ? -14.464 -35.179 0.054 1.00 35.72 230 GLU A CA 1
ATOM 1540 C C . GLU A 1 230 ? -15.657 -35.588 0.913 1.00 42.19 230 GLU A C 1
ATOM 1541 O O . GLU A 1 230 ? -16.638 -34.790 1.049 1.00 43.61 230 GLU A O 1
ATOM 1547 N N . LYS A 1 231 ? -15.573 -36.739 1.555 1.00 43.25 231 LYS A N 1
ATOM 1548 C CA . LYS A 1 231 ? -16.726 -37.297 2.288 1.00 46.08 231 LYS A CA 1
ATOM 1549 C C . LYS A 1 231 ? -17.002 -36.467 3.538 1.00 43.23 231 LYS A C 1
ATOM 1550 O O . LYS A 1 231 ? -18.151 -36.261 3.858 1.00 45.32 231 LYS A O 1
ATOM 1556 N N . LEU A 1 232 ? -15.982 -36.062 4.281 1.00 42.55 232 LEU A N 1
ATOM 1557 C CA . LEU A 1 232 ? -16.222 -35.331 5.546 1.00 40.27 232 LEU A CA 1
ATOM 1558 C C . LEU A 1 232 ? -16.553 -33.852 5.270 1.00 43.30 232 LEU A C 1
ATOM 1559 O O . LEU A 1 232 ? -17.257 -33.261 6.087 1.00 39.22 232 LEU A O 1
ATOM 1564 N N . SER A 1 233 ? -15.962 -33.235 4.252 1.00 39.24 233 SER A N 1
ATOM 1565 C CA . SER A 1 233 ? -16.116 -31.778 3.993 1.00 40.89 233 SER A CA 1
ATOM 1566 C C . SER A 1 233 ? -17.430 -31.510 3.258 1.00 45.78 233 SER A C 1
ATOM 1567 O O . SER A 1 233 ? -17.914 -30.367 3.324 1.00 48.10 233 SER A O 1
ATOM 1570 N N . GLY A 1 234 ? -17.901 -32.518 2.523 1.00 45.35 234 GLY A N 1
ATOM 1571 C CA . GLY A 1 234 ? -18.978 -32.448 1.526 1.00 40.63 234 GLY A CA 1
ATOM 1572 C C . GLY A 1 234 ? -18.556 -31.655 0.318 1.00 47.76 234 GLY A C 1
ATOM 1573 O O . GLY A 1 234 ? -19.450 -31.306 -0.478 1.00 46.26 234 GLY A O 1
ATOM 1574 N N . GLN A 1 235 ? -17.262 -31.363 0.147 1.00 42.17 235 GLN A N 1
ATOM 1575 C CA . GLN A 1 235 ? -16.795 -30.703 -1.106 1.00 37.46 235 GLN A CA 1
ATOM 1576 C C . GLN A 1 235 ? -15.809 -31.594 -1.849 1.00 41.44 235 GLN A C 1
ATOM 1577 O O . GLN A 1 235 ? -15.126 -32.436 -1.209 1.00 44.78 235 GLN A O 1
ATOM 1583 N N . SER A 1 236 ? -15.679 -31.395 -3.145 1.00 36.32 236 SER A N 1
ATOM 1584 C CA . SER A 1 236 ? -14.613 -32.028 -3.936 1.00 35.98 236 SER A CA 1
ATOM 1585 C C . SER A 1 236 ? -13.219 -31.612 -3.388 1.00 37.27 236 SER A C 1
ATOM 1586 O O . SER A 1 236 ? -13.069 -30.525 -2.789 1.00 36.78 236 SER A O 1
ATOM 1589 N N . LEU A 1 237 ? -12.202 -32.464 -3.563 1.00 36.05 237 LEU A N 1
ATOM 1590 C CA . LEU A 1 237 ? -10.856 -32.244 -2.996 1.00 32.95 237 LEU A CA 1
ATOM 1591 C C . LEU A 1 237 ? -10.287 -30.951 -3.567 1.00 35.64 237 LEU A C 1
ATOM 1592 O O . LEU A 1 237 ? -9.716 -30.157 -2.823 1.00 29.93 237 LEU A O 1
ATOM 1597 N N . PRO A 1 238 ? -10.353 -30.702 -4.893 1.00 33.37 238 PRO A N 1
ATOM 1598 C CA . PRO A 1 238 ? -9.805 -29.454 -5.445 1.00 37.81 238 PRO A CA 1
ATOM 1599 C C . PRO A 1 238 ? -10.443 -28.156 -4.894 1.00 39.52 238 PRO A C 1
ATOM 1600 O O . PRO A 1 238 ? -9.715 -27.142 -4.784 1.00 36.83 238 PRO A O 1
ATOM 1604 N N . VAL A 1 239 ? -11.743 -28.196 -4.559 1.00 37.44 239 VAL A N 1
ATOM 1605 C CA . VAL A 1 239 ? -12.488 -27.024 -4.013 1.00 36.85 239 VAL A CA 1
ATOM 1606 C C . VAL A 1 239 ? -12.078 -26.816 -2.555 1.00 34.52 239 VAL A C 1
ATOM 1607 O O . VAL A 1 239 ? -11.715 -25.675 -2.189 1.00 33.91 239 VAL A O 1
ATOM 1611 N N . PHE A 1 240 ? -12.064 -27.880 -1.759 1.00 32.63 240 PHE A N 1
ATOM 1612 C CA . PHE A 1 240 ? -11.698 -27.799 -0.324 1.00 31.78 240 PHE A CA 1
ATOM 1613 C C . PHE A 1 240 ? -10.291 -27.243 -0.224 1.00 33.34 240 PHE A C 1
ATOM 1614 O O . PHE A 1 240 ? -10.021 -26.379 0.606 1.00 33.48 240 PHE A O 1
ATOM 1622 N N . MET A 1 241 ? -9.370 -27.761 -1.028 1.00 33.07 241 MET A N 1
ATOM 1623 C CA . MET A 1 241 ? -7.962 -27.299 -0.896 1.00 36.52 241 MET A CA 1
ATOM 1624 C C . MET A 1 241 ? -7.841 -25.823 -1.355 1.00 34.59 241 MET A C 1
ATOM 1625 O O . MET A 1 241 ? -7.066 -25.092 -0.747 1.00 28.90 241 MET A O 1
ATOM 1630 N N . GLN A 1 242 ? -8.544 -25.410 -2.415 1.00 36.90 242 GLN A N 1
ATOM 1631 C CA . GLN A 1 242 ? -8.538 -23.994 -2.909 1.00 36.20 242 GLN A CA 1
ATOM 1632 C C . GLN A 1 242 ? -9.064 -23.102 -1.783 1.00 33.11 242 GLN A C 1
ATOM 1633 O O . GLN A 1 242 ? -8.400 -22.133 -1.437 1.00 33.47 242 GLN A O 1
ATOM 1639 N N . GLU A 1 243 ? -10.158 -23.462 -1.141 1.00 34.86 243 GLU A N 1
ATOM 1640 C CA . GLU A 1 243 ? -10.829 -22.543 -0.188 1.00 40.31 243 GLU A CA 1
ATOM 1641 C C . GLU A 1 243 ? -10.084 -22.508 1.132 1.00 42.13 243 GLU A C 1
ATOM 1642 O O . GLU A 1 243 ? -10.081 -21.458 1.727 1.00 37.86 243 GLU A O 1
ATOM 1648 N N . ARG A 1 244 ? -9.544 -23.628 1.608 1.00 35.87 244 ARG A N 1
ATOM 1649 C CA . ARG A 1 244 ? -9.007 -23.697 2.984 1.00 34.64 244 ARG A CA 1
ATOM 1650 C C . ARG A 1 244 ? -7.487 -23.544 2.986 1.00 30.60 244 ARG A C 1
ATOM 1651 O O . ARG A 1 244 ? -6.963 -23.268 4.055 1.00 36.09 244 ARG A O 1
ATOM 1659 N N . ILE A 1 245 ? -6.795 -23.761 1.866 1.00 30.19 245 ILE A N 1
ATOM 1660 C CA . ILE A 1 245 ? -5.312 -23.693 1.843 1.00 29.56 245 ILE A CA 1
ATOM 1661 C C . ILE A 1 245 ? -4.853 -22.663 0.813 1.00 31.76 245 ILE A C 1
ATOM 1662 O O . ILE A 1 245 ? -4.199 -21.711 1.227 1.00 32.43 245 ILE A O 1
ATOM 1667 N N . PHE A 1 246 ? -5.078 -22.893 -0.470 1.00 31.57 246 PHE A N 1
ATOM 1668 C CA . PHE A 1 246 ? -4.410 -22.132 -1.553 1.00 32.61 246 PHE A CA 1
ATOM 1669 C C . PHE A 1 246 ? -4.834 -20.637 -1.526 1.00 39.35 246 PHE A C 1
ATOM 1670 O O . PHE A 1 246 ? -3.979 -19.770 -1.610 1.00 37.18 246 PHE A O 1
ATOM 1678 N N . THR A 1 247 ? -6.112 -20.329 -1.351 1.00 40.99 247 THR A N 1
ATOM 1679 C CA . THR A 1 247 ? -6.621 -18.930 -1.372 1.00 43.59 247 THR A CA 1
ATOM 1680 C C . THR A 1 247 ? -6.106 -18.216 -0.129 1.00 40.14 247 THR A C 1
ATOM 1681 O O . THR A 1 247 ? -5.443 -17.195 -0.234 1.00 42.20 247 THR A O 1
ATOM 1685 N N . PRO A 1 248 ? -6.341 -18.759 1.077 1.00 39.34 248 PRO A N 1
ATOM 1686 C CA . PRO A 1 248 ? -5.893 -18.109 2.299 1.00 36.67 248 PRO A CA 1
ATOM 1687 C C . PRO A 1 248 ? -4.377 -17.922 2.399 1.00 39.83 248 PRO A C 1
ATOM 1688 O O . PRO A 1 248 ? -3.969 -16.962 3.016 1.00 38.52 248 PRO A O 1
ATOM 1692 N N . LEU A 1 249 ? -3.566 -18.851 1.864 1.00 35.70 249 LEU A N 1
ATOM 1693 C CA . LEU A 1 249 ? -2.079 -18.722 1.909 1.00 36.37 249 LEU A CA 1
ATOM 1694 C C . LEU A 1 249 ? -1.546 -17.973 0.688 1.00 38.14 249 LEU A C 1
ATOM 1695 O O . LEU A 1 249 ? -0.341 -17.861 0.609 1.00 35.27 249 LEU A O 1
ATOM 1700 N N . GLY A 1 250 ? -2.373 -17.580 -0.284 1.00 38.04 250 GLY A N 1
ATOM 1701 C CA . GLY A 1 250 ? -1.873 -16.876 -1.474 1.00 40.64 250 GLY A CA 1
ATOM 1702 C C . GLY A 1 250 ? -1.093 -17.773 -2.422 1.00 41.57 250 GLY A C 1
ATOM 1703 O O . GLY A 1 250 ? -0.255 -17.248 -3.140 1.00 40.52 250 GLY A O 1
ATOM 1704 N N . MET A 1 251 ? -1.418 -19.062 -2.486 1.00 40.01 251 MET A N 1
ATOM 1705 C CA . MET A 1 251 ? -0.784 -19.988 -3.457 1.00 38.43 251 MET A CA 1
ATOM 1706 C C . MET A 1 251 ? -1.565 -19.926 -4.776 1.00 40.67 251 MET A C 1
ATOM 1707 O O . MET A 1 251 ? -2.337 -20.851 -5.038 1.00 39.89 251 MET A O 1
ATOM 1712 N N . LYS A 1 252 ? -1.307 -18.908 -5.595 1.00 41.60 252 LYS A N 1
ATOM 1713 C CA . LYS A 1 252 ? -2.068 -18.611 -6.840 1.00 45.31 252 LYS A CA 1
ATOM 1714 C C . LYS A 1 252 ? -1.996 -19.666 -7.948 1.00 43.10 252 LYS A C 1
ATOM 1715 O O . LYS A 1 252 ? -2.961 -19.747 -8.699 1.00 43.53 252 LYS A O 1
ATOM 1721 N N . ASP A 1 253 ? -0.867 -20.337 -8.132 1.00 37.02 253 ASP A N 1
ATOM 1722 C CA . ASP A 1 253 ? -0.707 -21.284 -9.265 1.00 34.42 253 ASP A CA 1
ATOM 1723 C C . ASP A 1 253 ? -0.815 -22.746 -8.814 1.00 35.86 253 ASP A C 1
ATOM 1724 O O . ASP A 1 253 ? -0.517 -23.628 -9.618 1.00 35.95 253 ASP A O 1
ATOM 1729 N N . THR A 1 254 ? -1.207 -22.977 -7.568 1.00 36.62 254 THR A N 1
ATOM 1730 C CA . THR A 1 254 ? -1.262 -24.360 -7.035 1.00 33.15 254 THR A CA 1
ATOM 1731 C C . THR A 1 254 ? -2.631 -24.968 -7.329 1.00 29.12 254 THR A C 1
ATOM 1732 O O . THR A 1 254 ? -3.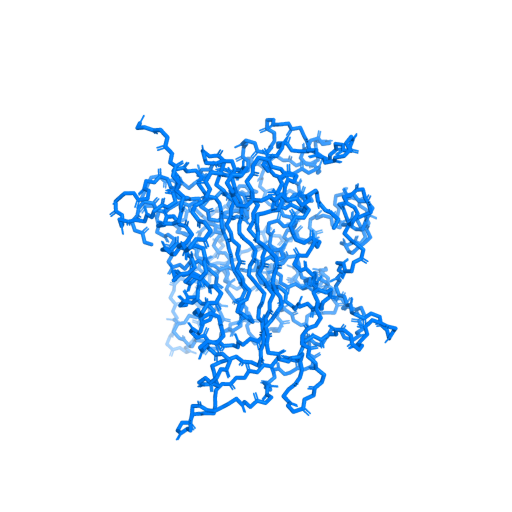624 -24.360 -6.921 1.00 31.67 254 THR A O 1
ATOM 1736 N N . ALA A 1 255 ? -2.648 -26.123 -7.991 1.00 32.76 255 ALA A N 1
ATOM 1737 C CA . ALA A 1 255 ? -3.903 -26.789 -8.383 1.00 31.74 255 ALA A CA 1
ATOM 1738 C C . ALA A 1 255 ? -3.632 -28.201 -8.904 1.00 30.36 255 ALA A C 1
ATOM 1739 O O . ALA A 1 255 ? -2.491 -28.597 -9.046 1.00 28.39 255 ALA A O 1
ATOM 1741 N N . PHE A 1 256 ? -4.694 -28.903 -9.262 1.00 31.02 256 PHE A N 1
ATOM 1742 C CA . PHE A 1 256 ? -4.660 -30.260 -9.859 1.00 31.79 256 PHE A CA 1
ATOM 1743 C C . PHE A 1 256 ? -4.590 -30.181 -11.383 1.00 32.04 256 PHE A C 1
ATOM 1744 O O . PHE A 1 256 ? -4.517 -31.250 -11.995 1.00 31.30 256 PHE A O 1
ATOM 1752 N N . TYR A 1 257 ? -4.483 -28.972 -11.963 1.00 32.33 257 TYR A N 1
ATOM 1753 C CA . TYR A 1 257 ? -4.247 -28.776 -13.429 1.00 34.79 257 TYR A CA 1
ATOM 1754 C C . TYR A 1 257 ? -3.689 -27.358 -13.690 1.00 36.44 257 TYR A C 1
ATOM 1755 O O . TYR A 1 257 ? -3.654 -26.492 -12.801 1.00 32.80 257 TYR A O 1
ATOM 1764 N N . VAL A 1 258 ? -3.181 -27.173 -14.899 1.00 37.18 258 VAL A N 1
ATOM 1765 C CA . VAL A 1 258 ? -2.614 -25.905 -15.440 1.00 39.14 258 VAL A CA 1
ATOM 1766 C C . VAL A 1 258 ? -3.616 -25.391 -16.470 1.00 39.48 258 VAL A C 1
ATOM 1767 O O . VAL A 1 258 ? -3.766 -25.981 -17.551 1.00 38.25 258 VAL A O 1
ATOM 1771 N N . PRO A 1 259 ? -4.393 -24.353 -16.115 1.00 41.49 259 PRO A N 1
ATOM 1772 C CA . PRO A 1 259 ? -5.277 -23.681 -17.071 1.00 50.06 259 PRO A CA 1
ATOM 1773 C C . PRO A 1 259 ? -4.510 -23.198 -18.316 1.00 51.81 259 PRO A C 1
ATOM 1774 O O . PRO A 1 259 ? -3.308 -22.955 -18.217 1.00 45.02 259 PRO A O 1
ATOM 1778 N N . GLU A 1 260 ? -5.213 -23.088 -19.454 1.00 57.42 260 GLU A N 1
ATOM 1779 C CA . GLU A 1 260 ? -4.660 -22.698 -20.790 1.00 66.70 260 GLU A CA 1
ATOM 1780 C C . GLU A 1 260 ? -3.739 -21.474 -20.666 1.00 47.21 260 GLU A C 1
ATOM 1781 O O . GLU A 1 260 ? -2.627 -21.542 -21.200 1.00 48.14 260 GLU A O 1
ATOM 1787 N N . GLU A 1 261 ? -4.142 -20.459 -19.909 1.00 50.08 261 GLU A N 1
ATOM 1788 C CA . GLU A 1 261 ? -3.362 -19.198 -19.796 1.00 62.89 261 GLU A CA 1
ATOM 1789 C C . GLU A 1 261 ? -2.016 -19.388 -19.092 1.00 66.73 261 GLU A C 1
ATOM 1790 O O . GLU A 1 261 ? -1.114 -18.580 -19.356 1.00 60.87 261 GLU A O 1
ATOM 1796 N N . LYS A 1 262 ? -1.882 -20.398 -18.231 1.00 58.33 262 LYS A N 1
ATOM 1797 C CA . LYS A 1 262 ? -0.643 -20.577 -17.433 1.00 46.90 262 LYS A CA 1
ATOM 1798 C C . LYS A 1 262 ? 0.238 -21.656 -18.050 1.00 40.35 262 LYS A C 1
ATOM 1799 O O . LYS A 1 262 ? 1.312 -21.909 -17.511 1.00 46.05 262 LYS A O 1
ATOM 1805 N N . GLN A 1 263 ? -0.185 -22.230 -19.165 1.00 40.66 263 GLN A N 1
ATOM 1806 C CA . GLN A 1 263 ? 0.540 -23.358 -19.797 1.00 42.13 263 GLN A CA 1
ATOM 1807 C C . GLN A 1 263 ? 1.940 -22.942 -20.254 1.00 46.11 263 GLN A C 1
ATOM 1808 O O . GLN A 1 263 ? 2.816 -23.797 -20.296 1.00 46.52 263 GLN A O 1
ATOM 1814 N N . ALA A 1 264 ? 2.122 -21.680 -20.624 1.00 48.19 264 ALA A N 1
ATOM 1815 C CA . ALA A 1 264 ? 3.427 -21.168 -21.097 1.00 56.73 264 ALA A CA 1
ATOM 1816 C C . ALA A 1 264 ? 4.448 -21.087 -19.960 1.00 50.40 264 ALA A C 1
ATOM 1817 O O . ALA A 1 264 ? 5.614 -20.845 -20.258 1.00 47.35 264 ALA A O 1
ATOM 1819 N N . ARG A 1 265 ? 4.006 -21.184 -18.708 1.00 49.68 265 ARG A N 1
ATOM 1820 C CA . ARG A 1 265 ? 4.951 -21.195 -17.564 1.00 46.49 265 ARG A CA 1
ATOM 1821 C C . ARG A 1 265 ? 5.216 -22.632 -17.093 1.00 48.88 265 ARG A C 1
ATOM 1822 O O . ARG A 1 265 ? 6.021 -22.805 -16.188 1.00 40.10 265 ARG A O 1
ATOM 1830 N N . LEU A 1 266 ? 4.590 -23.624 -17.721 1.00 45.31 266 LEU A N 1
ATOM 1831 C CA . LEU A 1 266 ? 4.747 -25.024 -17.259 1.00 42.55 266 LEU A CA 1
ATOM 1832 C C . LEU A 1 266 ? 6.097 -25.575 -17.702 1.00 42.21 266 LEU A C 1
ATOM 1833 O O . LEU A 1 266 ? 6.375 -25.556 -18.894 1.00 46.68 266 LEU A O 1
ATOM 1838 N N . ALA A 1 267 ? 6.881 -26.077 -16.755 1.00 35.97 267 ALA A N 1
ATOM 1839 C CA . ALA A 1 267 ? 8.170 -26.711 -17.089 1.00 37.80 267 ALA A CA 1
ATOM 1840 C C . ALA A 1 267 ? 7.926 -28.059 -17.766 1.00 43.26 267 ALA A C 1
ATOM 1841 O O . ALA A 1 267 ? 6.975 -28.749 -17.391 1.00 40.16 267 ALA A O 1
ATOM 1843 N N . ALA A 1 268 ? 8.785 -28.414 -18.710 1.00 41.98 268 ALA A N 1
ATOM 1844 C CA . ALA A 1 268 ? 8.634 -29.687 -19.439 1.00 48.79 268 ALA A CA 1
ATOM 1845 C C . ALA A 1 268 ? 9.287 -30.822 -18.655 1.00 45.91 268 ALA A C 1
ATOM 1846 O O . ALA A 1 268 ? 10.273 -30.550 -17.975 1.00 43.04 268 ALA A O 1
ATOM 1848 N N . LEU A 1 269 ? 8.772 -32.044 -18.796 1.00 46.80 269 LEU A N 1
ATOM 1849 C CA . LEU A 1 269 ? 9.270 -33.199 -18.010 1.00 42.77 269 LEU A CA 1
ATOM 1850 C C . LEU A 1 269 ? 10.273 -34.012 -18.824 1.00 42.40 269 LEU A C 1
ATOM 1851 O O . LEU A 1 269 ? 9.921 -34.427 -19.923 1.00 49.02 269 LEU A O 1
ATOM 1856 N N . TYR A 1 270 ? 11.445 -34.282 -18.254 1.00 40.77 270 TYR A N 1
ATOM 1857 C CA . TYR A 1 270 ? 12.517 -34.982 -18.995 1.00 42.88 270 TYR A CA 1
ATOM 1858 C C . TYR A 1 270 ? 12.954 -36.279 -18.325 1.00 47.91 270 TYR A C 1
ATOM 1859 O O . TYR A 1 270 ? 12.763 -36.427 -17.119 1.00 43.62 270 TYR A O 1
ATOM 1868 N N . ASP A 1 271 ? 13.523 -37.180 -19.111 1.00 49.07 271 ASP A N 1
ATOM 1869 C CA . ASP A 1 271 ? 14.079 -38.467 -18.640 1.00 52.76 271 ASP A CA 1
ATOM 1870 C C . ASP A 1 271 ? 15.457 -38.611 -19.298 1.00 57.58 271 ASP A C 1
ATOM 1871 O O . ASP A 1 271 ? 15.767 -37.795 -20.193 1.00 54.69 271 ASP A O 1
ATOM 1876 N N . GLY A 1 272 ? 16.251 -39.565 -18.834 1.00 59.44 272 GLY A N 1
ATOM 1877 C CA . GLY A 1 272 ? 17.558 -39.823 -19.443 1.00 66.44 272 GLY A CA 1
ATOM 1878 C C . GLY A 1 272 ? 17.427 -40.911 -20.475 1.00 75.51 272 GLY A C 1
ATOM 1879 O O . GLY A 1 272 ? 16.765 -41.915 -20.182 1.00 74.28 272 GLY A O 1
ATOM 1880 N N . ASP A 1 273 ? 18.008 -40.705 -21.653 1.00 98.67 273 ASP A N 1
ATOM 1881 C CA . ASP A 1 273 ? 18.001 -41.768 -22.687 1.00 108.14 273 ASP A CA 1
ATOM 1882 C C . ASP A 1 273 ? 18.906 -42.876 -22.164 1.00 118.43 273 ASP A C 1
ATOM 1883 O O . ASP A 1 273 ? 20.054 -42.573 -21.827 1.00 124.65 273 ASP A O 1
ATOM 1888 N N . PRO A 1 274 ? 18.461 -44.145 -22.075 1.00 123.81 274 PRO A N 1
ATOM 1889 C CA . PRO A 1 274 ? 19.368 -45.210 -21.679 1.00 119.20 274 PRO A CA 1
ATOM 1890 C C . PRO A 1 274 ? 20.433 -45.321 -22.773 1.00 122.13 274 PRO A C 1
ATOM 1891 O O . PRO A 1 274 ? 20.040 -45.203 -23.923 1.00 112.60 274 PRO A O 1
ATOM 1895 N N . ALA A 1 275 ? 21.713 -45.429 -22.394 1.00 126.49 275 ALA A N 1
ATOM 1896 C CA . ALA A 1 275 ? 22.853 -45.601 -23.334 1.00 137.66 275 ALA A CA 1
ATOM 1897 C C . ALA A 1 275 ? 23.336 -44.273 -23.924 1.00 140.37 275 ALA A C 1
ATOM 1898 O O . ALA A 1 275 ? 24.333 -44.304 -24.663 1.00 154.53 275 ALA A O 1
ATOM 1900 N N . THR A 1 276 ? 22.666 -43.160 -23.626 1.00 136.62 276 THR A N 1
ATOM 1901 C CA . THR A 1 276 ? 23.174 -41.834 -24.067 1.00 131.67 276 THR A CA 1
ATOM 1902 C C . THR A 1 276 ? 23.284 -40.931 -22.840 1.00 124.82 276 THR A C 1
ATOM 1903 O O . THR A 1 276 ? 24.169 -40.055 -22.820 1.00 111.72 276 THR A O 1
ATOM 1907 N N . GLY A 1 277 ? 22.433 -41.161 -21.841 1.00 117.66 277 GLY A N 1
ATOM 1908 C CA . GLY A 1 277 ? 22.401 -40.277 -20.663 1.00 114.22 277 GLY A CA 1
ATOM 1909 C C . GLY A 1 277 ? 22.091 -38.847 -21.057 1.00 106.66 277 GLY A C 1
ATOM 1910 O O . GLY A 1 277 ? 22.667 -37.934 -20.445 1.00 112.03 277 GLY A O 1
ATOM 1911 N N . GLN A 1 278 ? 21.214 -38.652 -22.041 1.00 89.61 278 GLN A N 1
ATOM 1912 C CA . GLN A 1 278 ? 20.929 -37.283 -22.533 1.00 88.78 278 GLN A CA 1
ATOM 1913 C C . GLN A 1 278 ? 19.448 -36.985 -22.341 1.00 72.41 278 GLN A C 1
ATOM 1914 O O . GLN A 1 278 ? 18.661 -37.936 -22.313 1.00 76.50 278 GLN A O 1
ATOM 1920 N N . LEU A 1 279 ? 19.097 -35.713 -22.197 1.00 51.16 279 LEU A N 1
ATOM 1921 C CA . LEU A 1 279 ? 17.694 -35.394 -21.860 1.00 57.41 279 LEU A CA 1
ATOM 1922 C C . LEU A 1 279 ? 16.751 -35.757 -23.000 1.00 60.77 279 LEU A C 1
ATOM 1923 O O . LEU A 1 279 ? 17.044 -35.389 -24.142 1.00 64.21 279 LEU A O 1
ATOM 1928 N N . VAL A 1 280 ? 15.646 -36.421 -22.667 1.00 57.20 280 VAL A N 1
ATOM 1929 C CA . VAL A 1 280 ? 14.623 -36.801 -23.674 1.00 52.28 280 VAL A CA 1
ATOM 1930 C C . VAL A 1 280 ? 13.234 -36.462 -23.108 1.00 51.42 280 VAL A C 1
ATOM 1931 O O . VAL A 1 280 ? 13.110 -36.572 -21.889 1.00 48.32 280 VAL A O 1
ATOM 1935 N N . PRO A 1 281 ? 12.201 -35.978 -23.863 1.00 46.80 281 PRO A N 1
ATOM 1936 C CA . PRO A 1 281 ? 10.854 -35.857 -23.319 1.00 53.78 281 PRO A CA 1
ATOM 1937 C C . PRO A 1 281 ? 10.462 -37.174 -22.653 1.00 55.77 281 PRO A C 1
ATOM 1938 O O . PRO A 1 281 ? 10.786 -38.207 -23.183 1.00 62.18 281 PRO A O 1
ATOM 1942 N N . ALA A 1 282 ? 9.861 -37.094 -21.469 1.00 58.54 282 ALA A N 1
ATOM 1943 C CA . ALA A 1 282 ? 9.358 -38.266 -20.726 1.00 50.84 282 ALA A CA 1
ATOM 1944 C C . ALA A 1 282 ? 8.091 -38.783 -21.413 1.00 51.54 282 ALA A C 1
ATOM 1945 O O . ALA A 1 282 ? 7.272 -37.973 -21.930 1.00 50.14 282 ALA A O 1
ATOM 1947 N N . VAL A 1 283 ? 7.935 -40.104 -21.424 1.00 55.85 283 VAL A N 1
ATOM 1948 C CA . VAL A 1 283 ? 6.697 -40.729 -21.967 1.00 60.33 283 VAL A CA 1
ATOM 1949 C C . VAL A 1 283 ? 6.032 -41.393 -20.762 1.00 56.63 283 VAL A C 1
ATOM 1950 O O . VAL A 1 283 ? 6.604 -42.361 -20.250 1.00 55.32 283 VAL A O 1
ATOM 1954 N N . GLU A 1 284 ? 4.920 -40.843 -20.280 1.00 66.62 284 GLU A N 1
ATOM 1955 C CA . GLU A 1 284 ? 4.315 -41.371 -19.028 1.00 82.13 284 GLU A CA 1
ATOM 1956 C C . GLU A 1 284 ? 2.824 -41.721 -19.124 1.00 89.48 284 GLU A C 1
ATOM 1957 O O . GLU A 1 284 ? 2.266 -42.133 -18.098 1.00 116.06 284 GLU A O 1
ATOM 1963 N N . GLY A 1 285 ? 2.170 -41.551 -20.263 1.00 88.47 285 GLY A N 1
ATOM 1964 C CA . GLY A 1 285 ? 0.734 -41.891 -20.273 1.00 94.08 285 GLY A CA 1
ATOM 1965 C C . GLY A 1 285 ? -0.117 -40.675 -19.999 1.00 92.61 285 GLY A C 1
ATOM 1966 O O . GLY A 1 285 ? 0.304 -39.844 -19.181 1.00 109.74 285 GLY A O 1
ATOM 1967 N N . ALA A 1 286 ? -1.321 -40.617 -20.563 1.00 73.16 286 ALA A N 1
ATOM 1968 C CA . ALA A 1 286 ? -2.121 -39.375 -20.474 1.00 68.60 286 ALA A CA 1
ATOM 1969 C C . ALA A 1 286 ? -2.950 -39.283 -19.203 1.00 56.90 286 ALA A C 1
ATOM 1970 O O . ALA A 1 286 ? -3.562 -38.235 -18.995 1.00 57.79 286 ALA A O 1
ATOM 1972 N N . TRP A 1 287 ? -2.964 -40.326 -18.386 1.00 51.90 287 TRP A N 1
ATOM 1973 C CA . TRP A 1 287 ? -3.691 -40.220 -17.098 1.00 51.85 287 TRP A CA 1
ATOM 1974 C C . TRP A 1 287 ? -3.050 -39.127 -16.240 1.00 46.19 287 TRP A C 1
ATOM 1975 O O . TRP A 1 287 ? -3.783 -38.449 -15.520 1.00 53.08 287 TRP A O 1
ATOM 1986 N N . ARG A 1 288 ? -1.736 -38.961 -16.336 1.00 42.41 288 ARG A N 1
ATOM 1987 C CA . ARG A 1 288 ? -1.004 -37.983 -15.497 1.00 51.34 288 ARG A CA 1
ATOM 1988 C C . ARG A 1 288 ? -1.045 -36.581 -16.112 1.00 54.55 288 ARG A C 1
ATOM 1989 O O . ARG A 1 288 ? -0.444 -35.684 -15.525 1.00 50.21 288 ARG A O 1
ATOM 1997 N N . ASP A 1 289 ? -1.711 -36.404 -17.254 1.00 54.26 289 ASP A N 1
ATOM 1998 C CA . ASP A 1 289 ? -1.722 -35.091 -17.952 1.00 52.88 289 ASP A CA 1
ATOM 1999 C C . ASP A 1 289 ? -2.300 -34.006 -17.043 1.00 44.08 289 ASP A C 1
ATOM 2000 O O . ASP A 1 289 ? -3.324 -34.259 -16.401 1.00 46.29 289 ASP A O 1
ATOM 2005 N N . VAL A 1 290 ? -1.659 -32.838 -17.011 1.00 41.97 290 VAL A N 1
ATOM 2006 C CA . VAL A 1 290 ? -2.072 -31.729 -16.103 1.00 42.59 29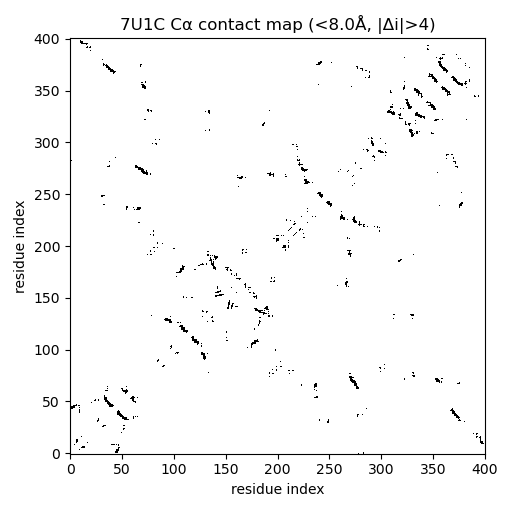0 VAL A CA 1
ATOM 2007 C C . VAL A 1 290 ? -2.797 -30.610 -16.869 1.00 44.34 290 VAL A C 1
ATOM 2008 O O . VAL A 1 290 ? -2.954 -29.536 -16.315 1.00 45.65 290 VAL A O 1
ATOM 2012 N N . SER A 1 291 ? -3.203 -30.854 -18.113 1.00 49.00 291 SER A N 1
ATOM 2013 C CA . SER A 1 291 ? -3.881 -29.813 -18.927 1.00 46.41 291 SER A CA 1
ATOM 2014 C C . SER A 1 291 ? -5.367 -29.699 -18.576 1.00 50.31 291 SER A C 1
ATOM 2015 O O . SER A 1 291 ? -5.938 -28.639 -18.856 1.00 53.95 291 SER A O 1
ATOM 2018 N N . LYS A 1 292 ? -5.955 -30.725 -17.962 1.00 48.53 292 LYS A N 1
ATOM 2019 C CA . LYS A 1 292 ? -7.420 -30.744 -17.674 1.00 53.97 292 LYS A CA 1
ATOM 2020 C C . LYS A 1 292 ? -7.669 -31.095 -16.215 1.00 45.50 292 LYS A C 1
ATOM 2021 O O . LYS A 1 292 ? -6.934 -31.885 -15.685 1.00 42.21 292 LYS A O 1
ATOM 2027 N N . PRO A 1 293 ? -8.767 -30.662 -15.572 1.00 41.24 293 PRO A N 1
ATOM 2028 C CA . PRO A 1 293 ? -9.115 -31.150 -14.239 1.00 42.80 293 PRO A CA 1
ATOM 2029 C C . PRO A 1 293 ? -9.218 -32.671 -14.198 1.00 48.69 293 PRO A C 1
ATOM 2030 O O . PRO A 1 293 ? -9.925 -33.261 -14.999 1.00 48.43 293 PRO A O 1
ATOM 2034 N N . PRO A 1 294 ? -8.519 -33.365 -13.268 1.00 48.14 294 PRO A N 1
ATOM 2035 C CA . PRO A 1 294 ? -8.601 -34.828 -13.190 1.00 43.90 294 PRO A CA 1
ATOM 2036 C C . PRO A 1 294 ? -9.990 -35.275 -12.739 1.00 37.41 294 PRO A C 1
ATOM 2037 O O . PRO A 1 294 ? -10.634 -34.586 -11.903 1.00 37.71 294 PRO A O 1
ATOM 2041 N N . ALA A 1 295 ? -10.426 -36.431 -13.229 1.00 39.00 295 ALA A N 1
ATOM 2042 C CA . ALA A 1 295 ? -11.661 -37.096 -12.737 1.00 40.57 295 ALA A CA 1
ATOM 2043 C C . ALA A 1 295 ? -11.491 -37.552 -11.273 1.00 38.92 295 ALA A C 1
ATOM 2044 O O . ALA A 1 295 ? -12.461 -37.474 -10.463 1.00 40.90 295 ALA A O 1
ATOM 2046 N N . ALA A 1 296 ? -10.314 -38.088 -10.944 1.00 40.10 296 ALA A N 1
ATOM 2047 C CA . ALA A 1 296 ? -9.994 -38.630 -9.593 1.00 37.65 296 ALA A CA 1
ATOM 2048 C C . ALA A 1 296 ? -8.785 -37.857 -9.071 1.00 33.00 296 ALA A C 1
ATOM 2049 O O . ALA A 1 296 ? -7.638 -38.279 -9.264 1.00 32.39 296 ALA A O 1
ATOM 2051 N N . PRO A 1 297 ? -8.975 -36.645 -8.519 1.00 29.04 297 PRO A N 1
ATOM 2052 C CA . PRO A 1 297 ? -7.817 -35.899 -8.041 1.00 33.07 297 PRO A CA 1
ATOM 2053 C C . PRO A 1 297 ? -7.081 -36.673 -6.917 1.00 28.62 297 PRO A C 1
ATOM 2054 O O . PRO A 1 297 ? -7.716 -37.131 -6.009 1.00 29.74 297 PRO A O 1
ATOM 2058 N N . LEU A 1 298 ? -5.763 -36.830 -7.058 1.00 27.71 298 LEU A N 1
ATOM 2059 C CA . LEU A 1 298 ? -4.931 -37.689 -6.173 1.00 28.78 298 LEU A CA 1
ATOM 2060 C C . LEU A 1 298 ? -4.320 -36.841 -5.052 1.00 27.35 298 LEU A C 1
ATOM 2061 O O . LEU A 1 298 ? -3.372 -36.035 -5.329 1.00 29.02 298 LEU A O 1
ATOM 2066 N N . GLY A 1 299 ? -4.768 -37.073 -3.824 1.00 27.17 299 GLY A N 1
ATOM 2067 C CA . GLY A 1 299 ? -4.187 -36.387 -2.658 1.00 28.96 299 GLY A CA 1
ATOM 2068 C C . GLY A 1 299 ? -2.758 -36.822 -2.396 1.00 26.65 299 GLY A C 1
ATOM 2069 O O . GLY A 1 299 ? -2.075 -36.163 -1.638 1.00 30.08 299 GLY A O 1
ATOM 2070 N N . GLY A 1 300 ? -2.304 -37.892 -3.038 1.00 27.23 300 GLY A N 1
ATOM 2071 C CA . GLY A 1 300 ? -0.901 -38.298 -2.881 1.00 26.37 300 GLY A CA 1
ATOM 2072 C C . GLY A 1 300 ? 0.021 -37.854 -3.996 1.00 27.51 300 GLY A C 1
ATOM 2073 O O . GLY A 1 300 ? 1.203 -38.145 -3.883 1.00 25.70 300 GLY A O 1
ATOM 2074 N N . GLY A 1 301 ? -0.498 -37.271 -5.078 1.00 28.11 301 GLY A N 1
ATOM 2075 C CA . GLY A 1 301 ? 0.421 -36.961 -6.186 1.00 28.73 301 GLY A CA 1
ATOM 2076 C C . GLY A 1 301 ? -0.075 -36.071 -7.309 1.00 27.21 301 GLY A C 1
ATOM 2077 O O . GLY A 1 301 ? 0.643 -35.988 -8.293 1.00 29.54 301 GLY A O 1
ATOM 2078 N N . GLY A 1 302 ? -1.222 -35.417 -7.182 1.00 28.44 302 GLY A N 1
ATOM 2079 C CA . GLY A 1 302 ? -1.792 -34.705 -8.343 1.00 30.03 302 GLY A CA 1
ATOM 2080 C C . GLY A 1 302 ? -1.538 -33.212 -8.456 1.00 34.19 302 GLY A C 1
ATOM 2081 O O . GLY A 1 302 ? -1.900 -32.651 -9.482 1.00 32.54 302 GLY A O 1
ATOM 2082 N N . LEU A 1 303 ? -0.920 -32.588 -7.469 1.00 26.87 303 LEU A N 1
ATOM 2083 C CA . LEU A 1 303 ? -0.787 -31.113 -7.497 1.00 28.88 303 LEU A CA 1
ATOM 2084 C C . LEU A 1 303 ? 0.328 -30.581 -8.390 1.00 29.67 303 LEU A C 1
ATOM 2085 O O . LEU A 1 303 ? 1.351 -31.252 -8.536 1.00 27.09 303 LEU A O 1
ATOM 2090 N N . VAL A 1 304 ? 0.093 -29.412 -8.973 1.00 30.75 304 VAL A N 1
ATOM 2091 C CA . VAL A 1 304 ? 1.163 -28.667 -9.680 1.00 31.79 304 VAL A CA 1
ATOM 2092 C C . VAL A 1 304 ? 1.353 -27.428 -8.792 1.00 28.52 304 VAL A C 1
ATOM 2093 O O . VAL A 1 304 ? 0.391 -27.057 -8.121 1.00 29.31 304 VAL A O 1
ATOM 2097 N N . SER A 1 305 ? 2.553 -26.859 -8.747 1.00 30.62 305 SER A N 1
ATOM 2098 C CA . SER A 1 305 ? 2.828 -25.671 -7.902 1.00 33.99 305 SER A CA 1
ATOM 2099 C C . SER A 1 305 ? 4.039 -24.891 -8.409 1.00 33.52 305 SER A C 1
ATOM 2100 O O . SER A 1 305 ? 4.649 -25.314 -9.382 1.00 36.57 305 SER A O 1
ATOM 2103 N N . THR A 1 306 ? 4.361 -23.799 -7.733 1.00 34.91 306 THR A N 1
ATOM 2104 C CA . THR A 1 306 ? 5.557 -22.994 -8.059 1.00 35.54 306 THR A CA 1
ATOM 2105 C C . THR A 1 306 ? 6.421 -23.001 -6.800 1.00 35.58 306 THR A C 1
ATOM 2106 O O . THR A 1 306 ? 5.879 -23.264 -5.726 1.00 31.53 306 THR A O 1
ATOM 2110 N N . ALA A 1 307 ? 7.712 -22.747 -6.954 1.00 32.98 307 ALA A N 1
ATOM 2111 C CA . ALA A 1 307 ? 8.612 -22.690 -5.788 1.00 36.71 307 ALA A CA 1
ATOM 2112 C C . ALA A 1 307 ? 8.093 -21.650 -4.799 1.00 35.03 307 ALA A C 1
ATOM 2113 O O . ALA A 1 307 ? 8.126 -21.931 -3.616 1.00 34.87 307 ALA A O 1
ATOM 2115 N N . GLY A 1 308 ? 7.612 -20.521 -5.302 1.00 35.67 308 GLY A N 1
ATOM 2116 C CA . GLY A 1 308 ? 7.070 -19.449 -4.457 1.00 35.30 308 GLY A CA 1
ATOM 2117 C C . GLY A 1 308 ? 5.825 -19.883 -3.713 1.00 33.47 308 GLY A C 1
ATOM 2118 O O . GLY A 1 308 ? 5.682 -19.583 -2.500 1.00 29.78 308 GLY A O 1
ATOM 2119 N N . ASP A 1 309 ? 4.918 -20.574 -4.377 1.00 32.06 309 ASP A N 1
ATOM 2120 C CA . ASP A 1 309 ? 3.704 -21.076 -3.667 1.00 34.47 309 ASP A CA 1
ATOM 2121 C C . ASP A 1 309 ? 4.112 -22.089 -2.594 1.00 29.72 309 ASP A C 1
ATOM 2122 O O . ASP A 1 309 ? 3.569 -22.035 -1.486 1.00 27.70 309 ASP A O 1
ATOM 2127 N N . PHE A 1 310 ? 4.997 -23.000 -2.941 1.00 27.97 310 PHE A N 1
ATOM 2128 C CA . PHE A 1 310 ? 5.438 -24.039 -2.003 1.00 33.26 310 PHE A CA 1
ATOM 2129 C C . PHE A 1 310 ? 6.199 -23.392 -0.845 1.00 30.96 310 PHE A C 1
ATOM 2130 O O . PHE A 1 310 ? 6.003 -23.821 0.291 1.00 31.56 310 PHE A O 1
ATOM 2138 N N . ALA A 1 311 ? 7.026 -22.372 -1.120 1.00 30.78 311 ALA A N 1
ATOM 2139 C CA . ALA A 1 311 ? 7.738 -21.593 -0.081 1.00 27.28 311 ALA A CA 1
ATOM 2140 C C . ALA A 1 311 ? 6.729 -21.001 0.902 1.00 29.62 311 ALA A C 1
ATOM 2141 O O . ALA A 1 311 ? 6.951 -21.113 2.153 1.00 32.23 311 ALA A O 1
ATOM 2143 N N . ARG A 1 312 ? 5.615 -20.448 0.435 1.00 29.85 312 ARG A N 1
ATOM 2144 C CA . ARG A 1 312 ? 4.575 -19.918 1.354 1.00 30.72 312 ARG A CA 1
ATOM 2145 C C . ARG A 1 312 ? 4.032 -21.038 2.253 1.00 31.34 312 ARG A C 1
ATOM 2146 O O . ARG A 1 312 ? 3.910 -20.812 3.456 1.00 31.38 312 ARG A O 1
ATOM 2154 N N . PHE A 1 313 ? 3.706 -22.188 1.674 1.00 30.99 313 PHE A N 1
ATOM 2155 C CA . PHE A 1 313 ? 3.215 -23.373 2.447 1.00 29.79 313 PHE A CA 1
ATOM 2156 C C . PHE A 1 313 ? 4.269 -23.754 3.501 1.00 26.81 313 PHE A C 1
ATOM 2157 O O . PHE A 1 313 ? 3.928 -23.965 4.653 1.00 26.73 313 PHE A O 1
ATOM 2165 N N . ALA A 1 314 ? 5.542 -23.805 3.121 1.00 28.24 314 ALA A N 1
ATOM 2166 C CA . ALA A 1 314 ? 6.652 -24.179 4.040 1.00 31.31 314 ALA A CA 1
ATOM 2167 C C . ALA A 1 314 ? 6.769 -23.130 5.150 1.00 34.58 314 ALA A C 1
ATOM 2168 O O . ALA A 1 314 ? 6.872 -23.518 6.330 1.00 30.06 314 ALA A O 1
ATOM 2170 N N . GLN A 1 315 ? 6.588 -21.849 4.833 1.00 30.98 315 GLN A N 1
ATOM 2171 C CA . GLN A 1 315 ? 6.722 -20.789 5.880 1.00 33.46 315 GLN A CA 1
ATOM 2172 C C . GLN A 1 315 ? 5.573 -20.938 6.854 1.00 30.97 315 GLN A C 1
ATOM 2173 O O . GLN A 1 315 ? 5.801 -20.749 8.052 1.00 31.25 315 GLN A O 1
ATOM 2179 N N . MET A 1 316 ? 4.377 -21.266 6.362 1.00 34.21 316 MET A N 1
ATOM 2180 C CA . MET A 1 316 ? 3.190 -21.483 7.236 1.00 33.28 316 MET A CA 1
ATOM 2181 C C . MET A 1 316 ? 3.493 -22.591 8.265 1.00 36.70 316 MET A C 1
ATOM 2182 O O . MET A 1 316 ? 3.104 -22.457 9.455 1.00 28.90 316 MET A O 1
ATOM 2187 N N . ILE A 1 317 ? 4.172 -23.656 7.848 1.00 34.78 317 ILE A N 1
ATOM 2188 C CA . ILE A 1 317 ? 4.562 -24.748 8.789 1.00 33.87 317 ILE A CA 1
ATOM 2189 C C . ILE A 1 317 ? 5.612 -24.211 9.783 1.00 33.64 317 ILE A C 1
ATOM 2190 O O . ILE A 1 317 ? 5.435 -24.443 10.967 1.00 32.41 317 ILE A O 1
ATOM 2195 N N . LEU A 1 318 ? 6.623 -23.470 9.346 1.00 36.08 318 LEU A N 1
ATOM 2196 C CA . LEU A 1 318 ? 7.598 -22.877 10.302 1.00 36.64 318 LEU A CA 1
ATOM 2197 C C . LEU A 1 318 ? 6.894 -21.945 11.293 1.00 42.24 318 LEU A C 1
ATOM 2198 O O . LEU A 1 318 ? 7.353 -21.864 12.428 1.00 43.90 318 LEU A O 1
ATOM 2203 N N . ASN A 1 319 ? 5.798 -21.307 10.888 1.00 38.63 319 ASN A N 1
ATOM 2204 C CA . ASN A 1 319 ? 5.092 -20.315 11.737 1.00 38.75 319 ASN A CA 1
ATOM 2205 C C . ASN A 1 319 ? 4.039 -21.021 12.586 1.00 38.93 319 ASN A C 1
ATOM 2206 O O . ASN A 1 319 ? 3.285 -20.324 13.264 1.00 39.12 319 ASN A O 1
ATOM 2211 N N . LYS A 1 320 ? 3.991 -22.346 12.515 1.00 39.28 320 LYS A N 1
ATOM 2212 C CA . LYS A 1 320 ? 3.013 -23.160 13.281 1.00 40.77 320 LYS A CA 1
ATOM 2213 C C . LYS A 1 320 ? 1.552 -22.844 12.940 1.00 37.34 320 LYS A C 1
ATOM 2214 O O . LYS A 1 320 ? 0.768 -22.727 13.871 1.00 35.88 320 LYS A O 1
ATOM 2220 N N . GLY A 1 321 ? 1.214 -22.718 11.655 1.00 35.06 321 GLY A N 1
ATOM 2221 C CA . GLY A 1 321 ? -0.196 -22.592 11.244 1.00 34.40 321 GLY A CA 1
ATOM 2222 C C . GLY A 1 321 ? -0.648 -21.270 10.666 1.00 35.67 321 GLY A C 1
ATOM 2223 O O . GLY A 1 321 ? -1.817 -21.196 10.298 1.00 32.96 321 GLY A O 1
ATOM 2224 N N . GLU A 1 322 ? 0.237 -20.283 10.552 1.00 37.15 322 GLU A N 1
ATOM 2225 C CA . GLU A 1 322 ? -0.206 -18.947 10.095 1.00 36.45 322 GLU A CA 1
ATOM 2226 C C . GLU A 1 322 ? 0.760 -18.300 9.105 1.00 35.39 322 GLU A C 1
ATOM 2227 O O . GLU A 1 322 ? 1.928 -18.646 9.121 1.00 33.80 322 GLU A O 1
ATOM 2233 N N . LEU A 1 323 ? 0.239 -17.453 8.218 1.00 35.13 323 LEU A N 1
ATOM 2234 C CA . LEU A 1 323 ? 1.107 -16.661 7.316 1.00 40.46 323 LEU A CA 1
ATOM 2235 C C . LEU A 1 323 ? 0.411 -15.328 7.029 1.00 40.69 323 LEU A C 1
ATOM 2236 O O . LEU A 1 323 ? -0.754 -15.374 6.618 1.00 40.29 323 LEU A O 1
ATOM 2241 N N . ASP A 1 324 ? 1.097 -14.205 7.235 1.00 44.60 324 ASP A N 1
ATOM 2242 C CA . ASP A 1 324 ? 0.551 -12.862 6.893 1.00 44.51 324 ASP A CA 1
ATOM 2243 C C . ASP A 1 324 ? -0.798 -12.613 7.574 1.00 40.47 324 ASP A C 1
ATOM 2244 O O . ASP A 1 324 ? -1.685 -12.062 6.920 1.00 47.06 324 ASP A O 1
ATOM 2249 N N . GLY A 1 325 ? -0.947 -13.033 8.826 1.00 45.08 325 GLY A N 1
ATOM 2250 C CA . GLY A 1 325 ? -2.182 -12.797 9.593 1.00 49.49 325 GLY A CA 1
ATOM 2251 C C . GLY A 1 325 ? -3.276 -13.818 9.348 1.00 52.51 325 GLY A C 1
ATOM 2252 O O . GLY A 1 325 ? -4.315 -13.713 9.998 1.00 51.12 325 GLY A O 1
ATOM 2253 N N . VAL A 1 326 ? -3.043 -14.786 8.467 1.00 49.35 326 VAL A N 1
ATOM 2254 C CA . VAL A 1 326 ? -4.096 -15.779 8.128 1.00 46.68 326 VAL A CA 1
ATOM 2255 C C . VAL A 1 326 ? -3.754 -17.108 8.805 1.00 47.17 326 VAL A C 1
ATOM 2256 O O . VAL A 1 326 ? -2.731 -17.688 8.459 1.00 40.70 326 VAL A O 1
ATOM 2260 N N . ARG A 1 327 ? -4.609 -17.557 9.723 1.00 42.22 327 ARG A N 1
ATOM 2261 C CA . ARG A 1 327 ? -4.382 -18.835 10.436 1.00 47.48 327 ARG A CA 1
ATOM 2262 C C . ARG A 1 327 ? -5.209 -19.946 9.789 1.00 50.69 327 ARG A C 1
ATOM 2263 O O . ARG A 1 327 ? -6.426 -19.770 9.665 1.00 48.03 327 ARG A O 1
ATOM 2271 N N . ILE A 1 328 ? -4.554 -21.034 9.386 1.00 40.74 328 ILE A N 1
ATOM 2272 C CA . ILE A 1 328 ? -5.273 -22.197 8.801 1.00 42.35 328 ILE A CA 1
ATOM 2273 C C . ILE A 1 328 ? -5.196 -23.391 9.760 1.00 40.02 328 ILE A C 1
ATOM 2274 O O . ILE A 1 328 ? -6.039 -24.276 9.646 1.00 38.96 328 ILE A O 1
ATOM 2279 N N . LEU A 1 329 ? -4.222 -23.393 10.669 1.00 35.39 3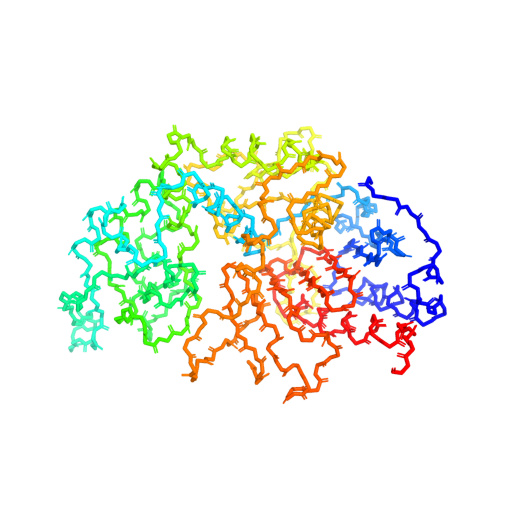29 LEU A N 1
ATOM 2280 C CA . LEU A 1 329 ? -4.084 -24.494 11.651 1.00 38.27 329 LEU A CA 1
ATOM 2281 C C . LEU A 1 329 ? -3.624 -23.959 13.002 1.00 39.95 329 LEU A C 1
ATOM 2282 O O . LEU A 1 329 ? -2.876 -22.998 13.028 1.00 36.54 329 LEU A O 1
ATOM 2287 N N . LYS A 1 330 ? -4.036 -24.618 14.074 1.00 42.70 330 LYS A N 1
ATOM 2288 C CA . LYS A 1 330 ? -3.554 -24.261 15.422 1.00 44.99 330 LYS A CA 1
ATOM 2289 C C . LYS A 1 330 ? -2.105 -24.734 15.557 1.00 44.22 330 LYS A C 1
ATOM 2290 O O . LYS A 1 330 ? -1.734 -25.711 14.907 1.00 37.69 330 LYS A O 1
ATOM 2296 N N . PRO A 1 331 ? -1.278 -24.062 16.376 1.00 43.15 331 PRO A N 1
ATOM 2297 C CA . PRO A 1 331 ? 0.117 -24.454 16.560 1.00 43.63 331 PRO A CA 1
ATOM 2298 C C . PRO A 1 331 ? 0.289 -25.884 17.097 1.00 39.77 331 PRO A C 1
ATOM 2299 O O . PRO A 1 331 ? 1.218 -26.530 16.704 1.00 36.91 331 PRO A O 1
ATOM 2303 N N . GLU A 1 332 ? -0.594 -26.312 17.993 1.00 36.60 332 GLU A N 1
ATOM 2304 C CA . GLU A 1 332 ? -0.552 -27.695 18.524 1.00 43.71 332 GLU A CA 1
ATOM 2305 C C . GLU A 1 332 ? -0.759 -28.699 17.383 1.00 37.29 332 GLU A C 1
ATOM 2306 O O . GLU A 1 332 ? -0.123 -29.743 17.417 1.00 37.07 332 GLU A O 1
ATOM 2312 N N . THR A 1 333 ? -1.635 -28.376 16.431 1.00 38.99 333 THR A N 1
ATOM 2313 C CA . THR A 1 333 ? -1.907 -29.292 15.295 1.00 39.90 333 THR A CA 1
ATOM 2314 C C . THR A 1 333 ? -0.660 -29.405 14.436 1.00 36.51 333 THR A C 1
ATOM 2315 O O . THR A 1 333 ? -0.304 -30.531 14.090 1.00 32.09 333 THR A O 1
ATOM 2319 N N . VAL A 1 334 ? 0.011 -28.303 14.140 1.00 31.37 334 VAL A N 1
ATOM 2320 C CA . VAL A 1 334 ? 1.276 -28.393 13.372 1.00 33.08 334 VAL A CA 1
ATOM 2321 C C . VAL A 1 334 ? 2.321 -29.197 14.169 1.00 35.77 334 VAL A C 1
ATOM 2322 O O . VAL A 1 334 ? 3.028 -30.044 13.568 1.00 36.10 334 VAL A O 1
ATOM 2326 N N . ALA A 1 335 ? 2.464 -28.956 15.474 1.00 35.01 335 ALA A N 1
ATOM 2327 C CA . ALA A 1 335 ? 3.416 -29.687 16.345 1.00 39.81 335 ALA A CA 1
ATOM 2328 C C . ALA A 1 335 ? 3.143 -31.195 16.257 1.00 37.18 335 ALA A C 1
ATOM 2329 O O . ALA A 1 335 ? 4.103 -31.953 16.140 1.00 39.38 335 ALA A O 1
ATOM 2331 N N . LEU A 1 336 ? 1.880 -31.604 16.292 1.00 33.79 336 LEU A N 1
ATOM 2332 C CA . LEU A 1 336 ? 1.475 -33.037 16.157 1.00 38.06 336 LEU A CA 1
ATOM 2333 C C . LEU A 1 336 ? 1.855 -33.620 14.776 1.00 38.31 336 LEU A C 1
ATOM 2334 O O . LEU A 1 336 ? 2.392 -34.745 14.723 1.00 37.11 336 LEU A O 1
ATOM 2339 N N . MET A 1 337 ? 1.697 -32.859 13.695 1.00 35.89 337 MET A N 1
ATOM 2340 C CA . MET A 1 337 ? 2.025 -33.337 12.329 1.00 33.55 337 MET A CA 1
ATOM 2341 C C . MET A 1 337 ? 3.519 -33.602 12.173 1.00 33.06 337 MET A C 1
ATOM 2342 O O . MET A 1 337 ? 3.868 -34.484 11.409 1.00 33.10 337 MET A O 1
ATOM 2347 N N . THR A 1 338 ? 4.384 -32.792 12.763 1.00 28.26 338 THR A N 1
ATOM 2348 C CA . THR A 1 338 ? 5.830 -32.808 12.485 1.00 31.90 338 THR A CA 1
ATOM 2349 C C . THR A 1 338 ? 6.579 -33.697 13.485 1.00 32.68 338 THR A C 1
ATOM 2350 O O . THR A 1 338 ? 7.790 -33.697 13.481 1.00 40.55 338 THR A O 1
ATOM 2354 N N . GLN A 1 339 ? 5.884 -34.479 14.292 1.00 34.70 339 GLN A N 1
ATOM 2355 C CA . GLN A 1 339 ? 6.503 -35.489 15.178 1.00 36.09 339 GLN A CA 1
ATOM 2356 C C . GLN A 1 339 ? 6.474 -36.867 14.511 1.00 35.02 339 GLN A C 1
ATOM 2357 O O . GLN A 1 339 ? 5.561 -37.126 13.727 1.00 30.90 339 GLN A O 1
ATOM 2363 N N . ASN A 1 340 ? 7.353 -37.762 14.963 1.00 34.22 340 ASN A N 1
ATOM 2364 C CA . ASN A 1 340 ? 7.357 -39.171 14.494 1.00 37.03 340 ASN A CA 1
ATOM 2365 C C . ASN A 1 340 ? 6.172 -39.913 15.115 1.00 35.54 340 ASN A C 1
ATOM 2366 O O . ASN A 1 340 ? 6.084 -39.941 16.336 1.00 37.01 340 ASN A O 1
ATOM 2371 N N . HIS A 1 341 ? 5.287 -40.462 14.288 1.00 35.24 341 HIS A N 1
ATOM 2372 C CA . HIS A 1 341 ? 4.117 -41.236 14.777 1.00 33.15 341 HIS A CA 1
ATOM 2373 C C . HIS A 1 341 ? 4.370 -42.734 14.596 1.00 31.23 341 HIS A C 1
ATOM 2374 O O . HIS A 1 341 ? 3.446 -43.513 14.804 1.00 37.26 341 HIS A O 1
ATOM 2381 N N . LEU A 1 342 ? 5.583 -43.108 14.206 1.00 33.45 342 LEU A N 1
ATOM 2382 C CA . LEU A 1 342 ? 5.867 -44.531 13.922 1.00 37.56 342 LEU A CA 1
ATOM 2383 C C . LEU A 1 342 ? 6.189 -45.322 15.203 1.00 49.61 342 LEU A C 1
ATOM 2384 O O . LEU A 1 342 ? 6.747 -44.703 16.117 1.00 41.89 342 LEU A O 1
ATOM 2389 N N . PRO A 1 343 ? 5.876 -46.649 15.332 1.00 50.50 343 PRO A N 1
ATOM 2390 C CA . PRO A 1 343 ? 6.323 -47.414 16.498 1.00 49.22 343 PRO A CA 1
ATOM 2391 C C . PRO A 1 343 ? 7.843 -47.489 16.520 1.00 50.10 343 PRO A C 1
ATOM 2392 O O . PRO A 1 343 ? 8.471 -47.305 15.487 1.00 50.47 343 PRO A O 1
ATOM 2396 N N . GLU A 1 344 ? 8.418 -47.761 17.688 1.00 74.18 344 GLU A N 1
ATOM 2397 C CA . GLU A 1 344 ? 9.873 -48.058 17.774 1.00 87.60 344 GLU A CA 1
ATOM 2398 C C . GLU A 1 344 ? 10.111 -49.334 16.950 1.00 81.07 344 GLU A C 1
ATOM 2399 O O . GLU A 1 344 ? 9.316 -50.297 17.128 1.00 70.03 344 GLU A O 1
ATOM 2405 N N . GLY A 1 345 ? 11.068 -49.300 16.014 1.00 70.49 345 GLY A N 1
ATOM 2406 C CA . GLY A 1 345 ? 11.398 -50.446 15.148 1.00 71.19 345 GLY A CA 1
ATOM 2407 C C . GLY A 1 345 ? 11.360 -50.120 13.662 1.00 77.40 345 GLY A C 1
ATOM 2408 O O . GLY A 1 345 ? 12.117 -50.769 12.914 1.00 78.04 345 GLY A O 1
ATOM 2409 N N . PHE A 1 346 ? 10.543 -49.158 13.212 1.00 65.68 346 PHE A N 1
ATOM 2410 C CA . PHE A 1 346 ? 10.130 -49.062 11.778 1.00 57.63 346 PHE A CA 1
ATOM 2411 C C . PHE A 1 346 ? 11.229 -48.424 10.923 1.00 61.30 346 PHE A C 1
ATOM 2412 O O . PHE A 1 346 ? 12.054 -47.714 11.546 1.00 60.46 346 PHE A O 1
ATOM 2420 N N . VAL A 1 347 ? 11.209 -48.687 9.592 1.00 50.57 347 VAL A N 1
ATOM 2421 C CA . VAL A 1 347 ? 12.238 -48.281 8.594 1.00 56.47 347 VAL A CA 1
ATOM 2422 C C . VAL A 1 347 ? 11.524 -47.551 7.457 1.00 65.38 347 VAL A C 1
ATOM 2423 O O . VAL A 1 347 ? 10.826 -48.230 6.617 1.00 48.45 347 VAL A O 1
ATOM 2427 N N . VAL A 1 348 ? 11.778 -46.237 7.389 1.00 68.96 348 VAL A N 1
ATOM 2428 C CA . VAL A 1 348 ? 11.478 -45.353 6.221 1.00 68.52 348 VAL A CA 1
ATOM 2429 C C . VAL A 1 348 ? 12.625 -45.484 5.208 1.00 74.34 348 VAL A C 1
ATOM 2430 O O . VAL A 1 348 ? 13.807 -45.128 5.508 1.00 71.76 348 VAL A O 1
ATOM 2434 N N . THR A 1 349 ? 12.246 -46.053 4.068 1.00 73.19 349 THR A N 1
ATOM 2435 C CA . THR A 1 349 ? 13.105 -46.768 3.095 1.00 76.11 349 THR A CA 1
ATOM 2436 C C . THR A 1 349 ? 13.353 -45.838 1.892 1.00 81.23 349 THR A C 1
ATOM 2437 O O . THR A 1 349 ? 14.228 -46.178 1.040 1.00 73.06 349 THR A O 1
ATOM 2441 N N . THR A 1 350 ? 12.620 -44.712 1.832 1.00 76.02 350 THR A N 1
ATOM 2442 C CA . THR A 1 350 ? 12.781 -43.635 0.820 1.00 91.65 350 THR A CA 1
ATOM 2443 C C . THR A 1 350 ? 12.409 -42.275 1.427 1.00 87.04 350 THR A C 1
ATOM 2444 O O . THR A 1 350 ? 11.691 -42.262 2.441 1.00 64.13 350 THR A O 1
ATOM 2448 N N . ASN A 1 351 ? 12.885 -41.197 0.787 1.00 92.29 351 ASN A N 1
ATOM 2449 C CA . ASN A 1 351 ? 12.452 -39.785 0.976 1.00 96.30 351 ASN A CA 1
ATOM 2450 C C . ASN A 1 351 ? 11.969 -39.243 -0.386 1.00 84.08 351 ASN A C 1
ATOM 2451 O O . ASN A 1 351 ? 12.579 -38.291 -0.915 1.00 92.03 351 ASN A O 1
ATOM 2456 N N . GLY A 1 352 ? 10.913 -39.851 -0.946 1.00 87.70 352 GLY A N 1
ATOM 2457 C CA . GLY A 1 352 ? 10.302 -39.483 -2.242 1.00 82.93 352 GLY A CA 1
ATOM 2458 C C . GLY A 1 352 ? 10.017 -40.694 -3.120 1.00 73.37 352 GLY A C 1
ATOM 2459 O O . GLY A 1 352 ? 9.263 -40.518 -4.113 1.00 65.04 352 GLY A O 1
ATOM 2460 N N . ALA A 1 367 ? 16.508 -44.909 6.162 1.00 72.85 367 ALA A N 1
ATOM 2461 C CA . ALA A 1 367 ? 17.863 -44.600 6.683 1.00 72.78 367 ALA A CA 1
ATOM 2462 C C . ALA A 1 367 ? 17.793 -44.432 8.208 1.00 67.26 367 ALA A C 1
ATOM 2463 O O . ALA A 1 367 ? 16.706 -44.196 8.754 1.00 57.83 367 ALA A O 1
ATOM 2465 N N . ALA A 1 368 ? 18.909 -44.601 8.906 1.00 64.54 368 ALA A N 1
ATOM 2466 C CA . ALA A 1 368 ? 18.923 -44.574 10.387 1.00 60.23 368 ALA A CA 1
ATOM 2467 C C . ALA A 1 368 ? 18.572 -43.153 10.866 1.00 53.97 368 ALA A C 1
ATOM 2468 O O . ALA A 1 368 ? 18.914 -42.147 10.177 1.00 59.07 368 ALA A O 1
ATOM 2470 N N . GLY A 1 369 ? 17.879 -43.077 11.994 1.00 45.75 369 GLY A N 1
ATOM 2471 C CA . GLY A 1 369 ? 17.439 -41.805 12.591 1.00 60.54 369 GLY A CA 1
ATOM 2472 C C . GLY A 1 369 ? 16.255 -41.150 11.868 1.00 47.97 369 GLY A C 1
ATOM 2473 O O . GLY A 1 369 ? 15.918 -40.032 12.272 1.00 47.98 369 GLY A O 1
ATOM 2474 N N . MET A 1 370 ? 15.635 -41.823 10.890 1.00 43.83 370 MET A N 1
ATOM 2475 C CA . MET A 1 370 ? 14.457 -41.328 10.117 1.00 40.27 370 MET A CA 1
ATOM 2476 C C . MET A 1 370 ? 13.156 -41.953 10.637 1.00 39.62 370 MET A C 1
ATOM 2477 O O . MET A 1 370 ? 13.088 -43.145 10.716 1.00 41.06 370 MET A O 1
ATOM 2482 N N . GLY A 1 371 ? 12.136 -41.147 10.905 1.00 30.37 371 GLY A N 1
ATOM 2483 C CA . GLY A 1 371 ? 10.768 -41.549 11.239 1.00 29.43 371 GLY A CA 1
ATOM 2484 C C . GLY A 1 371 ? 9.787 -40.896 10.268 1.00 26.18 371 GLY A C 1
ATOM 2485 O O . GLY A 1 371 ? 10.217 -40.480 9.186 1.00 28.82 371 GLY A O 1
ATOM 2486 N N . TYR A 1 372 ? 8.520 -40.832 10.624 1.00 23.90 372 TYR A N 1
AT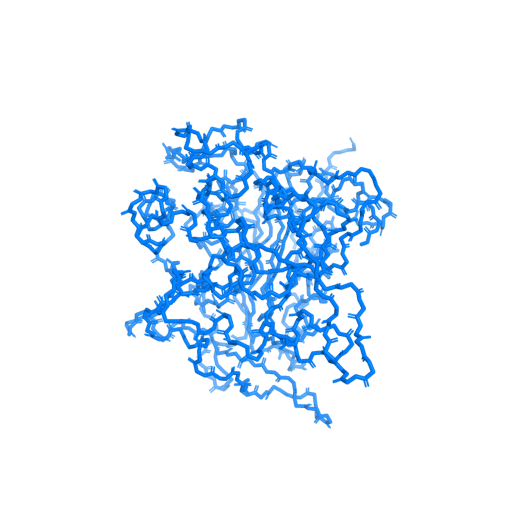OM 2487 C CA . TYR A 1 372 ? 7.491 -40.393 9.679 1.00 27.25 372 TYR A CA 1
ATOM 2488 C C . TYR A 1 372 ? 6.369 -39.831 10.502 1.00 28.76 372 TYR A C 1
ATOM 2489 O O . TYR A 1 372 ? 5.958 -40.484 11.464 1.00 27.47 372 TYR A O 1
ATOM 2498 N N . GLY A 1 373 ? 5.971 -38.595 10.188 1.00 27.26 373 GLY A N 1
ATOM 2499 C CA . GLY A 1 373 ? 4.839 -37.957 10.874 1.00 26.62 373 GLY A CA 1
ATOM 2500 C C . GLY A 1 373 ? 3.568 -38.078 10.066 1.00 29.09 373 GLY A C 1
ATOM 2501 O O . GLY A 1 373 ? 3.315 -39.128 9.457 1.00 31.48 373 GLY A O 1
ATOM 2502 N N . ILE A 1 374 ? 2.744 -37.053 10.097 1.00 26.92 374 ILE A N 1
ATOM 2503 C CA . ILE A 1 374 ? 1.466 -37.025 9.328 1.00 26.67 374 ILE A CA 1
ATOM 2504 C C . ILE A 1 374 ? 1.807 -36.543 7.914 1.00 29.66 374 ILE A C 1
ATOM 2505 O O . ILE A 1 374 ? 2.097 -35.347 7.745 1.00 26.91 374 ILE A O 1
ATOM 2510 N N . ASP A 1 375 ? 1.968 -37.483 6.992 1.00 26.04 375 ASP A N 1
ATOM 2511 C CA . ASP A 1 375 ? 2.144 -37.223 5.534 1.00 28.51 375 ASP A CA 1
ATOM 2512 C C . ASP A 1 375 ? 3.474 -36.525 5.243 1.00 26.81 375 ASP A C 1
ATOM 2513 O O . ASP A 1 375 ? 3.551 -35.773 4.224 1.00 28.47 375 ASP A O 1
ATOM 2518 N N . MET A 1 376 ? 4.500 -36.807 6.039 1.00 25.71 376 MET A N 1
ATOM 2519 C CA . MET A 1 376 ? 5.870 -36.348 5.763 1.00 25.78 376 MET A CA 1
ATOM 2520 C C . MET A 1 376 ? 6.901 -37.163 6.578 1.00 26.75 376 MET A C 1
ATOM 2521 O O . MET A 1 376 ? 6.569 -37.634 7.678 1.00 27.16 376 MET A O 1
ATOM 2526 N N . ALA A 1 377 ? 8.130 -37.244 6.082 1.00 26.76 377 ALA A N 1
ATOM 2527 C CA . ALA A 1 377 ? 9.278 -37.837 6.778 1.00 27.14 377 ALA A CA 1
ATOM 2528 C C . ALA A 1 377 ? 9.737 -36.880 7.893 1.00 32.43 377 ALA A C 1
ATOM 2529 O O . ALA A 1 377 ? 9.596 -35.641 7.733 1.00 29.43 377 ALA A O 1
ATOM 2531 N N . VAL A 1 378 ? 10.298 -37.431 8.976 1.00 31.52 378 VAL A N 1
ATOM 2532 C CA . VAL A 1 378 ? 10.789 -36.664 10.167 1.00 31.25 378 VAL A CA 1
ATOM 2533 C C . VAL A 1 378 ? 12.204 -37.148 10.484 1.00 35.57 378 VAL A C 1
ATOM 2534 O O . VAL A 1 378 ? 12.374 -38.352 10.657 1.00 31.95 378 VAL A O 1
ATOM 2538 N N . ALA A 1 379 ? 13.188 -36.253 10.558 1.00 30.92 379 ALA A N 1
ATOM 2539 C CA . ALA A 1 379 ? 14.564 -36.626 10.946 1.00 37.66 379 ALA A CA 1
ATOM 2540 C C . ALA A 1 379 ? 14.628 -36.646 12.475 1.00 42.90 379 ALA A C 1
ATOM 2541 O O . ALA A 1 379 ? 14.772 -35.582 13.057 1.00 40.90 379 ALA A O 1
ATOM 2543 N N . VAL A 1 380 ? 14.438 -37.819 13.094 1.00 40.32 380 VAL A N 1
ATOM 2544 C CA . VAL A 1 380 ? 14.396 -37.970 14.585 1.00 48.40 380 VAL A CA 1
ATOM 2545 C C . VAL A 1 380 ? 15.816 -37.764 15.163 1.00 46.26 380 VAL A C 1
ATOM 2546 O O . VAL A 1 380 ? 15.948 -37.074 16.166 1.00 44.76 380 VAL A O 1
ATOM 2550 N N . ASP A 1 381 ? 16.828 -38.306 14.508 1.00 45.28 381 ASP A N 1
ATOM 2551 C CA . ASP A 1 381 ? 18.221 -38.340 15.003 1.00 49.56 381 ASP A CA 1
ATOM 2552 C C . ASP A 1 381 ? 19.126 -38.293 13.786 1.00 44.69 381 ASP A C 1
ATOM 2553 O O . ASP A 1 381 ? 19.673 -39.312 13.359 1.00 44.35 381 ASP A O 1
ATOM 2558 N N . PRO A 1 382 ? 19.235 -37.130 13.109 1.00 41.09 382 PRO A N 1
ATOM 2559 C CA . PRO A 1 382 ? 20.022 -37.033 11.877 1.00 43.46 382 PRO A CA 1
ATOM 2560 C C . PRO A 1 382 ? 21.515 -37.381 12.023 1.00 51.22 382 PRO A C 1
ATOM 2561 O O . PRO A 1 382 ? 22.078 -37.842 11.041 1.00 45.41 382 PRO A O 1
ATOM 2565 N N . ALA A 1 383 ? 22.110 -37.140 13.196 1.00 56.60 383 ALA A N 1
ATOM 2566 C CA . ALA A 1 383 ? 23.531 -37.453 13.504 1.00 69.60 383 ALA A CA 1
ATOM 2567 C C . ALA A 1 383 ? 23.803 -38.944 13.252 1.00 70.90 383 ALA A C 1
ATOM 2568 O O . ALA A 1 383 ? 24.845 -39.268 12.666 1.00 67.19 383 ALA A O 1
ATOM 2570 N N . ALA A 1 384 ? 22.859 -39.815 13.610 1.00 69.18 384 ALA A N 1
ATOM 2571 C CA . ALA A 1 384 ? 22.955 -41.278 13.403 1.00 72.70 384 ALA A CA 1
ATOM 2572 C C . ALA A 1 384 ? 23.242 -41.639 11.938 1.00 69.69 384 ALA A C 1
ATOM 2573 O O . ALA A 1 384 ? 23.645 -42.768 11.727 1.00 75.54 384 ALA A O 1
ATOM 2575 N N . SER A 1 385 ? 22.977 -40.770 10.958 1.00 66.73 385 SER A N 1
ATOM 2576 C CA . SER A 1 385 ? 23.351 -40.975 9.528 1.00 64.19 385 SER A CA 1
ATOM 2577 C C . SER A 1 385 ? 24.345 -39.899 9.065 1.00 58.86 385 SER A C 1
ATOM 2578 O O . SER A 1 385 ? 24.605 -39.838 7.850 1.00 54.02 385 SER A O 1
ATOM 2581 N N . GLY A 1 386 ? 24.873 -39.094 10.001 1.00 61.66 386 GLY A N 1
ATOM 2582 C CA . GLY A 1 386 ? 25.711 -37.898 9.752 1.00 69.91 386 GLY A CA 1
ATOM 2583 C C . GLY A 1 386 ? 25.026 -36.837 8.888 1.00 67.69 386 GLY A C 1
ATOM 2584 O O . GLY A 1 386 ? 25.749 -36.042 8.229 1.00 68.39 386 GLY A O 1
ATOM 2585 N N . ALA A 1 387 ? 23.689 -36.785 8.908 1.00 58.42 387 ALA A N 1
ATOM 2586 C CA . ALA A 1 387 ? 22.867 -35.776 8.185 1.00 58.55 387 ALA A CA 1
ATOM 2587 C C . ALA A 1 387 ? 23.017 -34.417 8.882 1.00 47.94 387 ALA A C 1
ATOM 2588 O O . ALA A 1 387 ? 23.049 -34.316 10.119 1.00 43.78 387 ALA A O 1
ATOM 2590 N N . PRO A 1 388 ? 23.108 -33.331 8.092 1.00 42.42 388 PRO A N 1
ATOM 2591 C CA . PRO A 1 388 ? 23.331 -31.997 8.654 1.00 45.93 388 PRO A CA 1
ATOM 2592 C C . PRO A 1 388 ? 22.050 -31.296 9.144 1.00 46.99 388 PRO A C 1
ATOM 2593 O O . PRO A 1 388 ? 22.157 -30.324 9.884 1.00 41.23 388 PRO A O 1
ATOM 2597 N N . VAL A 1 389 ? 20.862 -31.778 8.758 1.00 40.52 389 VAL A N 1
ATOM 2598 C CA . VAL A 1 389 ? 19.614 -31.063 9.160 1.00 32.67 389 VAL A CA 1
ATOM 2599 C C . VAL A 1 389 ? 19.446 -31.160 10.664 1.00 33.61 389 VAL A C 1
ATOM 2600 O O . VAL A 1 389 ? 19.904 -32.154 11.287 1.00 39.27 389 VAL A O 1
ATOM 2604 N N . GLY A 1 390 ? 18.687 -30.231 11.238 1.00 33.77 390 GLY A N 1
ATOM 2605 C CA . GLY A 1 390 ? 18.358 -30.265 12.664 1.00 33.38 390 GLY A CA 1
ATOM 2606 C C . GLY A 1 390 ? 17.364 -31.372 12.970 1.00 39.95 390 GLY A C 1
ATOM 2607 O O . GLY A 1 390 ? 16.561 -31.734 12.133 1.00 38.85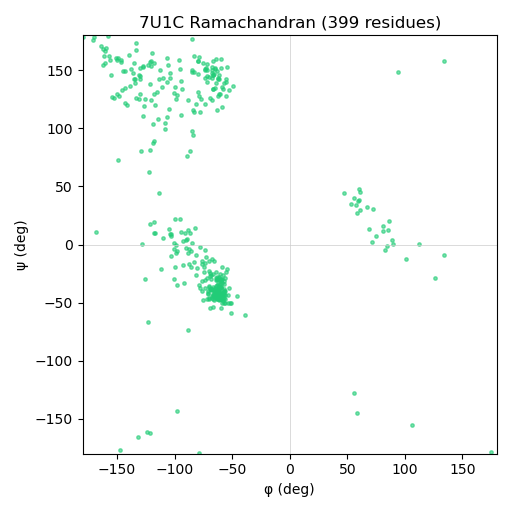 390 GLY A O 1
ATOM 2608 N N . PRO A 1 391 ? 17.403 -31.943 14.188 1.00 47.60 391 PRO A N 1
ATOM 2609 C CA . PRO A 1 391 ? 16.402 -32.925 14.599 1.00 44.17 391 PRO A CA 1
ATOM 2610 C C . PRO A 1 391 ? 14.987 -32.341 14.504 1.00 41.04 391 PRO A C 1
ATOM 2611 O O . PRO A 1 391 ? 14.797 -31.214 14.892 1.00 38.78 391 PRO A O 1
ATOM 2615 N N . GLY A 1 392 ? 14.020 -33.129 14.016 1.00 35.17 392 GLY A N 1
ATOM 2616 C CA . GLY A 1 392 ? 12.647 -32.657 13.782 1.00 30.76 392 GLY A CA 1
ATOM 2617 C C . GLY A 1 392 ? 12.467 -32.089 12.384 1.00 30.38 392 GLY A C 1
ATOM 2618 O O . GLY A 1 392 ? 11.365 -31.636 12.071 1.00 34.49 392 GLY A O 1
ATOM 2619 N N . THR A 1 393 ? 13.499 -32.090 11.555 1.00 28.66 393 THR A N 1
ATOM 2620 C CA . THR A 1 393 ? 13.358 -31.645 10.147 1.00 32.73 393 THR A CA 1
ATOM 2621 C C . THR A 1 393 ? 12.335 -32.536 9.400 1.00 31.53 393 THR A C 1
ATOM 2622 O O . THR A 1 393 ? 12.420 -33.782 9.509 1.00 31.25 393 THR A O 1
ATOM 2626 N N . VAL A 1 394 ? 11.361 -31.931 8.714 1.00 27.99 394 VAL A N 1
ATOM 2627 C CA . VAL A 1 394 ? 10.353 -32.656 7.876 1.00 27.25 394 VAL A CA 1
ATOM 2628 C C . VAL A 1 394 ? 10.714 -32.498 6.392 1.00 29.22 394 VAL A C 1
ATOM 2629 O O . VAL A 1 394 ? 11.319 -31.450 5.978 1.00 25.83 394 VAL A O 1
ATOM 2633 N N . SER A 1 395 ? 10.404 -33.518 5.595 1.00 26.50 395 SER A N 1
ATOM 2634 C CA . SER A 1 395 ? 10.787 -33.538 4.172 1.00 28.06 395 SER A CA 1
ATOM 2635 C C . SER A 1 395 ? 9.974 -34.543 3.374 1.00 30.81 395 SER A C 1
ATOM 2636 O O . SER A 1 395 ? 9.396 -35.481 3.950 1.00 27.11 395 SER A O 1
ATOM 2639 N N . TRP A 1 396 ? 10.020 -34.336 2.066 1.00 28.08 396 TRP A N 1
ATOM 2640 C CA . TRP A 1 396 ? 9.492 -35.269 1.066 1.00 27.90 396 TRP A CA 1
ATOM 2641 C C . TRP A 1 396 ? 9.969 -34.734 -0.282 1.00 33.76 396 TRP A C 1
ATOM 2642 O O . TRP A 1 396 ? 10.720 -33.669 -0.342 1.00 31.35 396 TRP A O 1
ATOM 2653 N N . GLY A 1 397 ? 9.652 -35.516 -1.311 1.00 31.71 397 GLY A N 1
ATOM 2654 C CA . GLY A 1 397 ? 10.018 -35.196 -2.693 1.00 33.35 397 GLY A CA 1
ATOM 2655 C C . GLY A 1 397 ? 9.123 -35.963 -3.646 1.00 33.77 397 GLY A C 1
ATOM 2656 O O . GLY A 1 397 ? 8.421 -36.863 -3.179 1.00 31.49 397 GLY A O 1
ATOM 2657 N N . GLY A 1 398 ? 9.158 -35.628 -4.930 1.00 32.29 398 GLY A N 1
ATOM 2658 C CA . GLY A 1 398 ? 8.283 -36.255 -5.931 1.00 28.46 398 GLY A CA 1
ATOM 2659 C C . GLY A 1 398 ? 9.056 -36.971 -7.018 1.00 30.21 398 GLY A C 1
ATOM 2660 O O . GLY A 1 398 ? 10.255 -36.721 -7.127 1.00 32.81 398 GLY A O 1
ATOM 2661 N N . SER A 1 399 ? 8.387 -37.821 -7.790 1.00 31.88 399 SER A N 1
ATOM 2662 C CA . SER A 1 399 ? 9.013 -38.629 -8.873 1.00 34.06 399 SER A CA 1
ATOM 2663 C C . SER A 1 399 ? 9.585 -37.760 -10.000 1.00 32.01 399 SER A C 1
ATOM 2664 O O . SER A 1 399 ? 10.478 -38.229 -10.686 1.00 36.05 399 SER A O 1
ATOM 2667 N N . ALA A 1 400 ? 9.088 -36.538 -10.160 1.00 34.24 400 ALA A N 1
ATOM 2668 C CA . ALA A 1 400 ? 9.580 -35.616 -11.206 1.00 35.13 400 ALA A CA 1
ATOM 2669 C C . ALA A 1 400 ? 10.794 -34.825 -10.705 1.00 37.19 400 ALA A C 1
ATOM 2670 O O . ALA A 1 400 ? 11.144 -33.852 -11.347 1.00 37.30 400 ALA A O 1
ATOM 2672 N N . GLY A 1 401 ? 11.354 -35.180 -9.549 1.00 34.92 401 GLY A N 1
ATOM 2673 C CA . GLY A 1 401 ? 12.620 -34.563 -9.106 1.00 37.24 401 GLY A CA 1
ATOM 2674 C C . GLY A 1 401 ? 12.506 -33.468 -8.066 1.00 33.75 401 GLY A C 1
ATOM 2675 O O . GLY A 1 401 ? 13.539 -33.101 -7.525 1.00 38.26 401 GLY A O 1
ATOM 2676 N N . THR A 1 402 ? 11.309 -32.970 -7.804 1.00 31.97 402 THR A N 1
ATOM 2677 C CA . THR A 1 402 ? 11.064 -31.901 -6.807 1.00 30.93 402 THR A CA 1
ATOM 2678 C C . THR A 1 402 ? 11.385 -32.417 -5.398 1.00 35.63 402 THR A C 1
ATOM 2679 O O . THR A 1 402 ? 11.120 -33.630 -5.118 1.00 32.16 402 THR A O 1
ATOM 2683 N N . TRP A 1 403 ? 11.883 -31.532 -4.527 1.00 29.59 403 TRP A N 1
ATOM 2684 C CA . TRP A 1 403 ? 12.183 -31.826 -3.102 1.00 29.96 403 TRP A CA 1
ATOM 2685 C C . TRP A 1 403 ? 12.048 -30.589 -2.210 1.00 31.19 403 TRP A C 1
ATOM 2686 O O . TRP A 1 403 ? 12.097 -29.458 -2.709 1.00 31.63 403 TRP A O 1
ATOM 2697 N N . PHE A 1 404 ? 11.906 -30.803 -0.914 1.00 29.75 404 PHE A N 1
ATOM 2698 C CA . PHE A 1 404 ? 11.861 -29.709 0.073 1.00 31.38 404 PHE A CA 1
ATOM 2699 C C . PHE A 1 404 ? 12.294 -30.313 1.398 1.00 33.98 404 PHE A C 1
ATOM 2700 O O . PHE A 1 404 ? 12.095 -31.523 1.603 1.00 28.03 404 PHE A O 1
ATOM 2708 N N . TRP A 1 405 ? 12.734 -29.456 2.301 1.00 27.09 405 TRP A N 1
ATOM 2709 C CA . TRP A 1 405 ? 12.765 -29.777 3.740 1.00 29.05 405 TRP A CA 1
ATOM 2710 C C . TRP A 1 405 ? 12.455 -28.511 4.540 1.00 28.05 405 TRP A C 1
ATOM 2711 O O . TRP A 1 405 ? 12.668 -27.406 4.033 1.00 28.64 405 TRP A O 1
ATOM 2722 N N . ILE A 1 406 ? 11.840 -28.697 5.696 1.00 26.71 406 ILE A N 1
ATOM 2723 C CA . ILE A 1 406 ? 11.558 -27.638 6.677 1.00 29.69 406 ILE A CA 1
ATOM 2724 C C . ILE A 1 406 ? 12.273 -28.039 7.968 1.00 31.18 406 ILE A C 1
ATOM 2725 O O . ILE A 1 406 ? 12.064 -29.146 8.437 1.00 28.59 406 ILE A O 1
ATOM 2730 N N . ASP A 1 407 ? 13.128 -27.174 8.500 1.00 30.91 407 ASP A N 1
ATOM 2731 C CA . ASP A 1 407 ? 13.941 -27.451 9.714 1.00 30.53 407 ASP A CA 1
ATOM 2732 C C . ASP A 1 407 ? 13.543 -26.456 10.799 1.00 32.29 407 ASP A C 1
ATOM 2733 O O . ASP A 1 407 ? 14.083 -25.346 10.903 1.00 30.12 407 ASP A O 1
ATOM 2738 N N . PRO A 1 408 ? 12.540 -26.797 11.604 1.00 33.87 408 PRO A N 1
ATOM 2739 C CA . PRO A 1 408 ? 12.107 -25.922 12.699 1.00 34.98 408 PRO A CA 1
ATOM 2740 C C . PRO A 1 408 ? 13.212 -25.562 13.705 1.00 39.61 408 PRO A C 1
ATOM 2741 O O . PRO A 1 408 ? 13.221 -24.416 14.109 1.00 35.35 408 PRO A O 1
ATOM 2745 N N . ALA A 1 409 ? 14.114 -26.483 14.064 1.00 43.97 409 ALA A N 1
ATOM 2746 C CA . ALA A 1 409 ? 15.238 -26.228 15.009 1.00 40.86 409 ALA A CA 1
ATOM 2747 C C . ALA A 1 409 ? 16.121 -25.114 14.444 1.00 41.30 409 ALA A C 1
ATOM 2748 O O . ALA A 1 409 ? 16.547 -24.284 15.213 1.00 43.90 409 ALA A O 1
ATOM 2750 N N . ASN A 1 410 ? 16.328 -25.034 13.131 1.00 37.62 410 ASN A N 1
ATOM 2751 C CA . ASN A 1 410 ? 17.172 -23.976 12.515 1.00 33.13 410 ASN A CA 1
ATOM 2752 C C . ASN A 1 410 ? 16.333 -22.866 11.860 1.00 31.55 410 ASN A C 1
ATOM 2753 O O . ASN A 1 410 ? 16.898 -22.035 11.149 1.00 33.62 410 ASN A O 1
ATOM 2758 N N . ASN A 1 411 ? 15.024 -22.882 12.076 1.00 34.41 411 ASN A N 1
ATOM 2759 C CA . ASN A 1 411 ? 14.058 -21.901 11.551 1.00 34.67 411 ASN A CA 1
ATOM 2760 C C . ASN A 1 411 ? 14.267 -21.642 10.058 1.00 34.39 411 ASN A C 1
ATOM 2761 O O . ASN A 1 411 ? 14.153 -20.479 9.626 1.00 35.43 411 ASN A O 1
ATOM 2766 N N . LEU A 1 412 ? 14.469 -22.690 9.257 1.00 33.37 412 LEU A N 1
ATOM 2767 C CA . LEU A 1 412 ? 14.743 -22.504 7.813 1.00 31.55 412 LEU A CA 1
ATOM 2768 C C . LEU A 1 412 ? 14.020 -23.553 6.940 1.00 31.08 412 LEU A C 1
ATOM 2769 O O . LEU A 1 412 ? 13.571 -24.610 7.479 1.00 26.02 412 LEU A O 1
ATOM 2774 N N . PHE A 1 413 ? 13.909 -23.280 5.634 1.00 28.01 413 PHE A N 1
ATOM 2775 C CA . PHE A 1 413 ? 13.387 -24.280 4.692 1.00 27.97 413 PHE A CA 1
ATOM 2776 C C . PHE A 1 413 ? 14.085 -24.093 3.367 1.00 31.11 413 PHE A C 1
ATOM 2777 O O . PHE A 1 413 ? 14.651 -23.016 3.091 1.00 30.63 413 PHE A O 1
ATOM 2785 N N . PHE A 1 414 ? 14.086 -25.173 2.588 1.00 28.96 414 PHE A N 1
ATOM 2786 C CA . PHE A 1 414 ? 14.607 -25.220 1.214 1.00 26.10 414 PHE A CA 1
ATOM 2787 C C . PHE A 1 414 ? 13.553 -25.866 0.313 1.00 30.81 414 PHE A C 1
ATOM 2788 O O . PHE A 1 414 ? 13.064 -26.984 0.642 1.00 28.77 414 PHE A O 1
ATOM 2796 N N . VAL A 1 415 ? 13.244 -25.201 -0.795 1.00 30.35 415 VAL A N 1
ATOM 2797 C CA . VAL A 1 415 ? 12.365 -25.712 -1.874 1.00 30.40 415 VAL A CA 1
ATOM 2798 C C . VAL A 1 415 ? 13.187 -25.829 -3.145 1.00 33.20 415 VAL A C 1
ATOM 2799 O O . VAL A 1 415 ? 13.727 -24.811 -3.624 1.00 31.53 415 VAL A O 1
ATOM 2803 N N . GLY A 1 416 ? 13.278 -27.044 -3.691 1.00 29.10 416 GLY A N 1
ATOM 2804 C CA . GLY A 1 416 ? 13.925 -27.282 -4.994 1.00 28.41 416 GLY A CA 1
ATOM 2805 C C . GLY A 1 416 ? 12.937 -27.779 -6.032 1.00 31.37 416 GLY A C 1
ATOM 2806 O O . GLY A 1 416 ? 12.277 -28.821 -5.780 1.00 30.40 416 GLY A O 1
ATOM 2807 N N . MET A 1 417 ? 12.930 -27.170 -7.217 1.00 29.45 417 MET A N 1
ATOM 2808 C CA . MET A 1 417 ? 12.019 -27.538 -8.320 1.00 31.31 417 MET A CA 1
ATOM 2809 C C . MET A 1 417 ? 12.841 -27.813 -9.570 1.00 41.67 417 MET A C 1
ATOM 2810 O O . MET A 1 417 ? 13.621 -26.929 -9.995 1.00 36.11 417 MET A O 1
ATOM 2815 N N . ILE A 1 418 ? 12.734 -29.044 -10.064 1.00 35.23 418 ILE A N 1
ATOM 2816 C CA . ILE A 1 418 ? 13.156 -29.502 -11.423 1.00 38.03 418 ILE A CA 1
ATOM 2817 C C . ILE A 1 418 ? 11.995 -30.350 -12.016 1.00 44.01 418 ILE A C 1
ATOM 2818 O O . ILE A 1 418 ? 10.986 -30.609 -11.272 1.00 43.34 418 ILE A O 1
ATOM 2823 N N . GLN A 1 419 ? 12.078 -30.768 -13.296 1.00 44.75 419 GLN A N 1
ATOM 2824 C CA . GLN A 1 419 ? 11.189 -31.824 -13.912 1.00 39.84 419 GLN A CA 1
ATOM 2825 C C . GLN A 1 419 ? 12.074 -32.859 -14.606 1.00 40.64 419 GLN A C 1
ATOM 2826 O O . GLN A 1 419 ? 12.323 -32.755 -15.826 1.00 44.18 419 GLN A O 1
ATOM 2832 N N . ARG A 1 420 ? 12.608 -33.769 -13.798 1.00 39.05 420 ARG A N 1
ATOM 2833 C CA . ARG A 1 420 ? 13.531 -34.808 -14.289 1.00 36.84 420 ARG A CA 1
ATOM 2834 C C . ARG A 1 420 ? 13.203 -36.091 -13.534 1.00 40.16 420 ARG A C 1
ATOM 2835 O O . ARG A 1 420 ? 13.269 -36.078 -12.305 1.00 39.46 420 ARG A O 1
ATOM 2843 N N . LEU A 1 421 ? 12.823 -37.138 -14.253 1.00 38.63 421 LEU A N 1
ATOM 2844 C CA . LEU A 1 421 ? 12.543 -38.444 -13.621 1.00 41.47 421 LEU A CA 1
ATOM 2845 C C . LEU A 1 421 ? 13.857 -39.123 -13.253 1.00 42.23 421 LEU A C 1
ATOM 2846 O O . LEU A 1 421 ? 14.877 -38.775 -13.840 1.00 43.18 421 LEU A O 1
ATOM 2851 N N . GLY A 1 422 ? 13.832 -40.031 -12.285 1.00 46.52 422 GLY A N 1
ATOM 2852 C CA . GLY A 1 422 ? 15.034 -40.825 -11.989 1.00 47.92 422 GLY A CA 1
ATOM 2853 C C . GLY A 1 422 ? 15.775 -40.471 -10.721 1.00 50.14 422 GLY A C 1
ATOM 2854 O O . GLY A 1 422 ? 15.149 -39.933 -9.805 1.00 46.86 422 GLY A O 1
ATOM 2855 N N . GLY A 1 423 ? 17.067 -40.779 -10.685 1.00 44.98 423 GLY A N 1
ATOM 2856 C CA . GLY A 1 423 ? 17.923 -40.550 -9.505 1.00 50.27 423 GLY A CA 1
ATOM 2857 C C . GLY A 1 423 ? 18.441 -39.113 -9.369 1.00 48.99 423 GLY A C 1
ATOM 2858 O O . GLY A 1 423 ? 19.054 -38.811 -8.339 1.00 47.76 423 GLY A O 1
ATOM 2859 N N . VAL A 1 424 ? 18.264 -38.246 -10.356 1.00 47.81 424 VAL A N 1
ATOM 2860 C CA . VAL A 1 424 ? 18.926 -36.910 -10.324 1.00 50.45 424 VAL A CA 1
ATOM 2861 C C . VAL A 1 424 ? 18.351 -36.088 -9.158 1.00 46.71 424 VAL A C 1
ATOM 2862 O O . VAL A 1 424 ? 19.142 -35.546 -8.367 1.00 41.87 424 VAL A O 1
ATOM 2866 N N . GLY A 1 425 ? 17.028 -36.051 -9.028 1.00 45.39 425 GLY A N 1
ATOM 2867 C CA . GLY A 1 425 ? 16.335 -35.305 -7.963 1.00 43.40 425 GLY A CA 1
ATOM 2868 C C . GLY A 1 425 ? 16.890 -35.644 -6.588 1.00 41.62 425 GLY A C 1
ATOM 2869 O O . GLY A 1 425 ? 17.312 -34.747 -5.858 1.00 44.22 425 GLY A O 1
ATOM 2870 N N . PRO A 1 426 ? 16.846 -36.932 -6.177 1.00 46.69 426 PRO A N 1
ATOM 2871 C CA . PRO A 1 426 ? 17.400 -37.359 -4.890 1.00 46.38 426 PRO A CA 1
ATOM 2872 C C . PRO A 1 426 ? 18.898 -37.040 -4.680 1.00 48.92 426 PRO A C 1
ATOM 2873 O O . PRO A 1 426 ? 19.300 -36.840 -3.543 1.00 43.46 426 PRO A O 1
ATOM 2877 N N . GLY A 1 427 ? 19.700 -37.025 -5.743 1.00 44.45 427 GLY A N 1
ATOM 2878 C CA . GLY A 1 427 ? 21.111 -36.614 -5.644 1.00 47.48 427 GLY A CA 1
ATOM 2879 C C . GLY A 1 427 ? 21.237 -35.124 -5.321 1.00 44.37 427 GLY A C 1
ATOM 2880 O O . GLY A 1 427 ? 22.035 -34.777 -4.452 1.00 46.84 427 GLY A O 1
ATOM 2881 N N . LEU A 1 428 ? 20.474 -34.285 -6.017 1.00 40.71 428 LEU A N 1
ATOM 2882 C CA . LEU A 1 428 ? 20.399 -32.819 -5.814 1.00 42.10 428 LEU A CA 1
ATOM 2883 C C . LEU A 1 428 ? 19.895 -32.538 -4.403 1.00 40.45 428 LEU A C 1
ATOM 2884 O O . LEU A 1 428 ? 20.362 -31.589 -3.797 1.00 44.07 428 LEU A O 1
ATOM 2889 N N . ASP A 1 429 ? 18.941 -33.314 -3.904 1.00 41.33 429 ASP A N 1
ATOM 2890 C CA . ASP A 1 429 ? 18.398 -33.097 -2.537 1.00 41.64 429 ASP A CA 1
ATOM 2891 C C . ASP A 1 429 ? 19.552 -33.229 -1.544 1.00 45.45 429 ASP A C 1
ATOM 2892 O O . ASP A 1 429 ? 19.770 -32.298 -0.773 1.00 41.08 429 ASP A O 1
ATOM 2897 N N . ALA A 1 430 ? 20.260 -34.344 -1.597 1.00 37.75 430 ALA A N 1
ATOM 2898 C CA . ALA A 1 430 ? 21.360 -34.629 -0.638 1.00 45.63 430 ALA A CA 1
ATOM 2899 C C . ALA A 1 430 ? 22.464 -33.564 -0.772 1.00 38.29 430 ALA A C 1
ATOM 2900 O O . ALA A 1 430 ? 22.946 -33.081 0.254 1.00 42.33 430 ALA A O 1
ATOM 2902 N N . GLN A 1 431 ? 22.823 -33.196 -1.995 1.00 39.13 431 GLN A N 1
ATOM 2903 C CA . GLN A 1 431 ? 23.914 -32.231 -2.282 1.00 46.02 431 GLN A CA 1
ATOM 2904 C C . GLN A 1 431 ? 23.477 -30.829 -1.828 1.00 45.42 431 GLN A C 1
ATOM 2905 O O . GLN A 1 431 ? 24.360 -30.098 -1.292 1.00 39.67 431 GLN A O 1
ATOM 2911 N N . SER A 1 432 ? 22.201 -30.457 -2.017 1.00 37.70 432 SER A N 1
ATOM 2912 C CA . SER A 1 432 ? 21.687 -29.125 -1.607 1.00 36.09 432 SER A CA 1
ATOM 2913 C C . SER A 1 432 ? 21.716 -29.067 -0.077 1.00 37.92 432 SER A C 1
ATOM 2914 O O . SER A 1 432 ? 22.133 -28.050 0.453 1.00 38.07 432 SER A O 1
ATOM 2917 N N . ARG A 1 433 ? 21.401 -30.153 0.621 1.00 37.24 433 ARG A N 1
ATOM 2918 C CA . ARG A 1 433 ? 21.446 -30.179 2.110 1.00 38.86 433 ARG A CA 1
ATOM 2919 C C . ARG A 1 433 ? 22.883 -29.929 2.577 1.00 42.98 433 ARG A C 1
ATOM 2920 O O . ARG A 1 433 ? 23.054 -29.061 3.439 1.00 38.76 433 ARG A O 1
ATOM 2928 N N . THR A 1 434 ? 23.867 -30.611 1.975 1.00 42.35 434 THR A N 1
ATOM 2929 C CA . THR A 1 434 ? 25.312 -30.479 2.336 1.00 45.35 434 THR A CA 1
ATOM 2930 C C . THR A 1 434 ? 25.765 -29.018 2.165 1.00 36.07 434 THR A C 1
ATOM 2931 O O . THR A 1 434 ? 26.302 -28.459 3.124 1.00 40.61 434 THR A O 1
ATOM 2935 N N . LEU A 1 435 ? 25.492 -28.422 1.022 1.00 38.26 435 LEU A N 1
ATOM 2936 C CA . LEU A 1 435 ? 25.947 -27.065 0.640 1.00 42.44 435 LEU A CA 1
ATOM 2937 C C . LEU A 1 435 ? 25.215 -26.000 1.467 1.00 45.00 435 LEU A C 1
ATOM 2938 O O . LEU A 1 435 ? 25.832 -24.979 1.768 1.00 44.17 435 LEU A O 1
ATOM 2943 N N . VAL A 1 436 ? 23.938 -26.193 1.795 1.00 39.80 436 VAL A N 1
ATOM 2944 C CA . VAL A 1 436 ? 23.173 -25.214 2.611 1.00 35.59 436 VAL A CA 1
ATOM 2945 C C . VAL A 1 436 ? 23.775 -25.179 4.017 1.00 38.47 436 VAL A C 1
ATOM 2946 O O . VAL A 1 436 ? 24.055 -24.068 4.509 1.00 36.09 436 VAL A O 1
ATOM 2950 N N . TYR A 1 437 ? 23.896 -26.324 4.684 1.00 33.56 437 TYR A N 1
ATOM 2951 C CA . TYR A 1 437 ? 24.382 -26.375 6.075 1.00 34.93 437 TYR A CA 1
ATOM 2952 C C . TYR A 1 437 ? 25.887 -26.006 6.157 1.00 44.32 437 TYR A C 1
ATOM 2953 O O . TYR A 1 437 ? 26.324 -25.488 7.199 1.00 46.68 437 TYR A O 1
ATOM 2962 N N . GLN A 1 438 ? 26.659 -26.180 5.085 1.00 43.74 438 GLN A N 1
ATOM 2963 C CA . GLN A 1 438 ? 28.082 -25.753 5.058 1.00 45.97 438 GLN A CA 1
ATOM 2964 C C . GLN A 1 438 ? 28.161 -24.222 4.923 1.00 49.62 438 GLN A C 1
ATOM 2965 O O . GLN A 1 438 ? 29.216 -23.686 5.243 1.00 45.58 438 GLN A O 1
ATOM 2971 N N . ALA A 1 439 ? 27.094 -23.545 4.460 1.00 40.66 439 ALA A N 1
ATOM 2972 C CA . ALA A 1 439 ? 27.057 -22.078 4.305 1.00 38.03 439 ALA A CA 1
ATOM 2973 C C . ALA A 1 439 ? 26.477 -21.419 5.549 1.00 37.09 439 ALA A C 1
ATOM 2974 O O . ALA A 1 439 ? 26.713 -20.209 5.709 1.00 41.28 439 ALA A O 1
ATOM 2976 N N . LEU A 1 440 ? 25.773 -22.174 6.394 1.00 38.21 440 LEU A N 1
ATOM 2977 C CA . LEU A 1 440 ? 25.087 -21.664 7.611 1.00 43.24 440 LEU A CA 1
ATOM 2978 C C . LEU A 1 440 ? 26.091 -21.474 8.766 1.00 42.64 440 LEU A C 1
ATOM 2979 O O . LEU A 1 440 ? 26.804 -22.437 9.102 1.00 44.61 440 LEU A O 1
ATOM 2984 N N . GLU A 1 441 ? 26.060 -20.300 9.419 1.00 42.99 441 GLU A N 1
ATOM 2985 C CA . GLU A 1 441 ? 26.958 -19.938 10.552 1.00 39.81 441 GLU A CA 1
ATOM 2986 C C . GLU A 1 441 ? 26.130 -19.680 11.799 1.00 38.23 441 GLU A C 1
ATOM 2987 O O . GLU A 1 441 ? 25.550 -18.581 11.929 1.00 40.49 441 GLU A O 1
ATOM 2993 N N . ARG A 1 442 ? 26.121 -20.629 12.721 1.00 39.65 442 ARG A N 1
ATOM 2994 C CA . ARG A 1 442 ? 25.348 -20.521 13.963 1.00 41.74 442 ARG A CA 1
ATOM 2995 C C . ARG A 1 442 ? 26.306 -20.253 15.109 1.00 40.69 442 ARG A C 1
ATOM 2996 O O . ARG A 1 442 ? 27.475 -20.630 15.041 1.00 43.47 442 ARG A O 1
ATOM 3004 N N . PRO A 1 443 ? 25.781 -19.732 16.229 1.00 43.18 443 PRO A N 1
ATOM 3005 C CA . PRO A 1 443 ? 26.507 -19.734 17.496 1.00 55.34 443 PRO A CA 1
ATOM 3006 C C . PRO A 1 443 ? 26.661 -21.162 18.020 1.00 67.94 443 PRO A C 1
ATOM 3007 O O . PRO A 1 443 ? 25.788 -21.971 17.743 1.00 62.15 443 PRO A O 1
ATOM 3011 N N . PRO A 1 444 ? 27.734 -21.520 18.782 1.00 95.15 444 PRO A N 1
ATOM 3012 C CA . PRO A 1 444 ? 27.940 -22.903 19.252 1.00 99.31 444 PRO A CA 1
ATOM 3013 C C . PRO A 1 444 ? 26.793 -23.525 20.074 1.00 101.12 444 PRO A C 1
ATOM 3014 O O . PRO A 1 444 ? 26.151 -22.873 20.909 1.00 92.96 444 PRO A O 1
#

Sequence (401 aa):
ALPKGKPEEGGFSAERLKRLDDHMQTMVDRGQIAGGVTVLARHGRVVQARAFGRRVLGGDPMPMDAIFRIRSETKPVTGVAMMMLYEQGLWRLDDPVSLHIPEFANLRVAKGVDETGQPILTPVSRSPTMRELMTHTAGFAYGLANDPSSPADQAYYRAEVLQSASLTDLVQKVSGLPMFAEPGQLWRYSVAADIQGYIVEKLSGQSLPVFMQERIFTPLGMKDTAFYVPEEKQARLAALYDGDPATGQLVPAVEGAWRDVSKPPAAPLGGGGLVSTAGDFARFAQMILNKGELDGVRILKPETVALMTQNHLPEGFVVTTNGAAGMGYGIDMAVAVDPAASGAPVGPGTVSWGGSAGTWFWIDPANNLFFVGMIQRLGGVGPGLDAQSRTLVYQALERPP

Organism: Caulobacter vibrioides (strain ATCC 19089 / CIP 103742 / CB 15) (NCBI:txid190650)